Protein 3U1H (pdb70)

Nearest PDB structures (foldseek):
  3u1h-assembly1_B  TM=1.003E+00  e=3.295E-74  Bacillus sp. (in: firmicutes)
  3u1h-assembly1_A  TM=9.982E-01  e=3.906E-66  Bacillus sp. (in: firmicutes)
  3r8w-assembly2_D  TM=9.633E-01  e=2.061E-48  Arabidopsis thaliana
  5j34-assembly2_D  TM=9.660E-01  e=6.903E-48  Arabidopsis thaliana
  5j33-assembly1_A  TM=9.465E-01  e=1.227E-45  Arabidopsis thaliana

B-factor: mean 65.51, std 15.26, range [18.42, 104.68]

Solvent-accessible surface area: 27858 Å² total; per-residue (Å²): 73,40,1,0,0,0,23,11,18,23,6,0,57,41,0,1,82,5,0,7,53,1,2,124,28,3,8,162,70,69,70,69,86,30,68,58,38,130,13,38,1,0,0,35,1,38,74,100,59,64,80,19,29,15,115,93,12,24,64,50,0,128,67,11,70,0,0,4,2,1,7,23,16,20,96,133,36,71,79,92,48,84,91,84,28,40,28,62,8,34,59,29,0,58,84,28,13,47,2,7,0,13,0,33,24,5,104,16,29,121,34,8,3,78,37,1,24,1,27,114,122,20,0,80,44,2,37,0,8,2,0,43,0,26,44,2,1,11,118,174,144,154,36,36,118,45,4,74,15,70,4,81,1,33,28,119,26,0,43,64,0,1,81,52,0,0,87,10,0,79,110,64,108,33,40,0,0,0,1,1,19,10,103,39,2,47,5,3,151,0,3,58,35,0,0,86,73,0,21,170,107,24,118,99,14,96,38,44,55,25,49,0,17,57,0,0,19,28,1,2,94,59,0,104,46,1,1,0,2,0,0,8,22,10,4,0,15,0,1,2,23,1,0,2,1,1,11,9,16,45,8,11,7,13,9,0,3,9,3,78,125,48,33,0,0,1,19,2,30,22,48,10,43,61,111,49,32,71,140,32,43,4,8,0,0,0,3,0,18,1,1,1,20,0,5,58,63,24,44,61,45,71,126,12,0,81,18,0,26,125,2,0,93,42,3,1,76,128,42,65,28,0,46,65,8,20,93,138,85,34,99,127,33,46,10,79,37,0,2,71,58,0,65,43,21,6,96,112,73,78,77,135,82,82,232,126,60,38,2,0,0,0,20,12,17,22,3,0,60,41,0,2,80,4,1,0,44,0,1,107,26,5,4,146,60,68,70,45,133,16,60,47,47,128,15,35,2,0,0,37,0,37,71,86,74,51,67,23,26,14,106,76,12,15,75,50,0,126,66,19,73,0,0,1,4,0,6,30,18,10,92,136,26,97,73,89,55,84,86,156,25,51,4,59,7,51,98,29,2,36,83,23,16,61,1,8,0,6,2,27,29,4,106,13,28,110,36,6,1,73,30,2,25,0,33,104,121,18,0,72,46,3,40,0,9,0,0,39,0,20,54,6,7,13,187,176,139,51,54,112,42,7,76,13,79,3,90,0,33,28,110,28,0,40,39,0,0,79,62,0,0,78,7,0,77,118,70,110,32,36,0,0,0,1,1,11,16,101,34,2,59,2,2,142,0,4,59,36,0,0,86,83,0,15,175,112,28,127,105,11,98,42,45,50,23,44,0,20,58,3,0,28,33,2,0,117,65,0,101,42,1,0,0,5,0,0,7,22,12,6,0,11,0,1,1,23,1,0,1,0,0,11,4,18,39,8,12,10,8,6,0,1,10,4,85,136,48,23,0,0,1,16,1,34,20,42,10,44,57,115,52,39,68,138,21,50,6,8,0,0,0,1,0,17,0,1,0,15,0,3,61,77,25,40,61,40,86,64,14,0,83,16,0,22,117,4,0,82,40,2,1,80,131,44,68,30,0,49,63,4,24,79,134,93,41,159,91,28,38,12,77,103,0,2,62,56,0,62,44,18,3,101,101,66,66,75,122,90,74,196,76,129

Foldseek 3Di:
DEEEEEQEDFCSVVLSVLQVLLVQLLQVLVPDDYHYDYDYAAPRCVPVHNANADPVRLVVLVVGLAYETEAWFDPVCVPVPPVRRGTPSVVCSCVSFQFFKKKWWDAAFCLQCPQFPAHSVALVGFTAIEIETDCFFWDVDPPDPDDDIDGDDDLCSLLLRVVVQQVVLVVDVQEEEEEAQVVDDPVRVSNVVSNVVVCVVCVPHHYHYHYLVVLLVCLRVHNVVHYYYYYYHPSSVVNVVSNCSSRNFLLQIKMWIAHSVQYIYIYRPDHNPNVCGPVQQRRSNHSNLRVLVCCCRSPVNPVSSVLQVQLLSVCSVVPEATPRSADVVGDHDGSVVSSVSSSVSNDVVSDDDDD/DAEEEEAQEFQCSVVLSVLLVVLLQLLCVLVPHDYHYDYDYAFPRCCPPPNANDDVVSLVVLVVGLAYEHEAYADPVCVPVPPVRGRRPCVVVNCVSQVWFKKKWWDDAQLLQCPLFPAHSVAQHGATAIEIETADFFWDDPPDDDDDIDGDDDLVSLLLRLVVQQVVLVVPVLEEEEEAQCVPDPVRVSNVVSNVVVVVVPVVHDYHYYYLVVLLVCLRRHNNVHYYYYYYHPSSVVNSVSNCRSNPDQLQIKMWTAHPVGYIYIYRPDHSNNVCGPVQQGRSNRSNLRVLVCCCRSPVNPVSSVLQVVLLSVCSVVPEAGPSSDDPPRDYDGNVVSSVSSSVSSVVVSDDADVHD

Structure (mmCIF, N/CA/C/O backbone):
data_3U1H
#
_entry.id   3U1H
#
_cell.length_a   71.266
_cell.length_b   75.985
_cell.length_c   171.225
_cell.angle_alpha   90.000
_cell.angle_beta   90.000
_cell.angle_gamma   90.000
#
_symmetry.space_group_name_H-M   'P 21 2 21'
#
loop_
_entity.id
_entity.type
_entity.pdbx_description
1 polymer '3-isopropylmalate dehydrogenase'
2 water water
#
loop_
_atom_site.group_PDB
_atom_site.id
_atom_site.type_symbol
_atom_site.label_atom_id
_atom_site.label_alt_id
_atom_site.label_comp_id
_atom_site.label_asym_id
_atom_site.label_entity_id
_atom_site.label_seq_id
_atom_site.pdbx_PDB_ins_code
_atom_site.Cartn_x
_atom_site.Cartn_y
_atom_site.Cartn_z
_atom_site.occupancy
_atom_site.B_iso_or_equiv
_atom_site.auth_seq_id
_atom_site.auth_comp_id
_atom_site.auth_asym_id
_atom_site.auth_atom_id
_atom_site.pdbx_PDB_model_num
ATOM 1 N N . LYS A 1 24 ? 22.599 -12.270 23.328 1.00 80.48 3 LYS A N 1
ATOM 2 C CA . LYS A 1 24 ? 21.771 -11.082 22.973 1.00 80.48 3 LYS A CA 1
ATOM 3 C C . LYS A 1 24 ? 22.616 -9.808 23.060 1.00 80.34 3 LYS A C 1
ATOM 4 O O . LYS A 1 24 ? 23.065 -9.432 24.141 1.00 80.24 3 LYS A O 1
ATOM 6 N N . LYS A 1 25 ? 22.826 -9.171 21.903 1.00 80.17 4 LYS A N 1
ATOM 7 C CA . LYS A 1 25 ? 23.678 -7.987 21.746 1.00 80.08 4 LYS A CA 1
ATOM 8 C C . LYS A 1 25 ? 22.873 -6.699 21.873 1.00 80.04 4 LYS A C 1
ATOM 9 O O . LYS A 1 25 ? 21.829 -6.566 21.243 1.00 80.64 4 LYS A O 1
ATOM 11 N N . ILE A 1 26 ? 23.375 -5.745 22.661 1.00 79.66 5 ILE A N 1
ATOM 12 C CA . ILE A 1 26 ? 22.643 -4.507 22.995 1.00 78.83 5 ILE A CA 1
ATOM 13 C C . ILE A 1 26 ? 23.402 -3.201 22.694 1.00 78.35 5 ILE A C 1
ATOM 14 O O . ILE A 1 26 ? 24.580 -3.054 23.031 1.00 78.36 5 ILE A O 1
ATOM 19 N N . ALA A 1 27 ? 22.699 -2.257 22.072 1.00 77.56 6 ALA A N 1
ATOM 20 C CA . ALA A 1 27 ? 23.285 -0.998 21.623 1.00 76.89 6 ALA A CA 1
ATOM 21 C C . ALA A 1 27 ? 23.132 0.144 22.631 1.00 76.48 6 ALA A C 1
ATOM 22 O O . ALA A 1 27 ? 22.066 0.763 22.723 1.00 76.86 6 ALA A O 1
ATOM 24 N N . VAL A 1 28 ? 24.196 0.451 23.361 1.00 75.53 7 VAL A N 1
ATOM 25 C CA . VAL A 1 28 ? 24.133 1.508 24.373 1.00 74.96 7 VAL A CA 1
ATOM 26 C C . VAL A 1 28 ? 24.721 2.824 23.876 1.00 74.43 7 VAL A C 1
ATOM 27 O O . VAL A 1 28 ? 25.816 2.842 23.330 1.00 74.68 7 VAL A O 1
ATOM 31 N N . LEU A 1 29 ? 23.995 3.918 24.081 1.00 73.72 8 LEU A N 1
ATOM 32 C CA . LEU A 1 29 ? 24.360 5.231 23.556 1.00 73.04 8 LEU A CA 1
ATOM 33 C C . LEU A 1 29 ? 24.036 6.282 24.595 1.00 73.05 8 LEU A C 1
ATOM 34 O O . LEU A 1 29 ? 22.918 6.796 24.613 1.00 72.81 8 LEU A O 1
ATOM 39 N N . PRO A 1 30 ? 25.007 6.617 25.461 1.00 73.06 9 PRO A N 1
ATOM 40 C CA . PRO A 1 30 ? 24.742 7.492 26.597 1.00 73.13 9 PRO A CA 1
ATOM 41 C C . PRO A 1 30 ? 24.369 8.887 26.134 1.00 73.44 9 PRO A C 1
ATOM 42 O O . PRO A 1 30 ? 23.431 9.506 26.662 1.00 73.11 9 PRO A O 1
ATOM 46 N N . GLY A 1 31 ? 25.096 9.364 25.129 1.00 73.85 10 GLY A N 1
ATOM 47 C CA . GLY A 1 31 ? 24.910 10.714 24.654 1.00 74.32 10 GLY A CA 1
ATOM 48 C C . GLY A 1 31 ? 25.650 11.649 25.582 1.00 74.73 10 GLY A C 1
ATOM 49 O O . GLY A 1 31 ? 26.784 11.359 25.984 1.00 74.43 10 GLY A O 1
ATOM 50 N N . ASP A 1 32 ? 25.004 12.765 25.922 1.00 75.04 11 ASP A N 1
ATOM 51 C CA . ASP A 1 32 ? 25.638 13.818 26.728 1.00 75.71 11 ASP A CA 1
ATOM 52 C C . ASP A 1 32 ? 24.703 14.334 27.826 1.00 75.54 11 ASP A C 1
ATOM 53 O O . ASP A 1 32 ? 23.560 13.875 27.933 1.00 75.90 11 ASP A O 1
ATOM 58 N N . GLY A 1 33 ? 25.191 15.276 28.636 1.00 75.14 12 GLY A N 1
ATOM 59 C CA . GLY A 1 33 ? 24.475 15.720 29.837 1.00 74.41 12 GLY A CA 1
ATOM 60 C C . GLY A 1 33 ? 24.557 14.624 30.886 1.00 74.06 12 GLY A C 1
ATOM 61 O O . GLY A 1 33 ? 25.621 14.036 31.110 1.00 74.24 12 GLY A O 1
ATOM 62 N N . ILE A 1 34 ? 23.430 14.331 31.521 1.00 73.37 13 ILE A N 1
ATOM 63 C CA . ILE A 1 34 ? 23.358 13.208 32.450 1.00 72.72 13 ILE A CA 1
ATOM 64 C C . ILE A 1 34 ? 23.078 11.883 31.723 1.00 72.59 13 ILE A C 1
ATOM 65 O O . ILE A 1 34 ? 22.907 10.834 32.355 1.00 72.28 13 ILE A O 1
ATOM 70 N N . GLY A 1 35 ? 23.030 11.946 30.392 1.00 72.32 14 GLY A N 1
ATOM 71 C CA . GLY A 1 35 ? 22.891 10.763 29.563 1.00 72.23 14 GLY A CA 1
ATOM 72 C C . GLY A 1 35 ? 23.821 9.684 30.076 1.00 72.32 14 GLY A C 1
ATOM 73 O O . GLY A 1 35 ? 23.360 8.672 30.599 1.00 71.99 14 GLY A O 1
ATOM 74 N N . PRO A 1 36 ? 25.144 9.920 29.973 1.00 72.41 15 PRO A N 1
ATOM 75 C CA . PRO A 1 36 ? 26.161 8.980 30.449 1.00 72.56 15 PRO A CA 1
ATOM 76 C C . PRO A 1 36 ? 25.935 8.501 31.882 1.00 72.84 15 PRO A C 1
ATOM 77 O O . PRO A 1 36 ? 26.273 7.354 32.206 1.00 72.95 15 PRO A O 1
ATOM 81 N N . GLU A 1 37 ? 25.355 9.370 32.716 1.00 73.04 16 GLU A N 1
ATOM 82 C CA . GLU A 1 37 ? 25.080 9.065 34.132 1.00 73.15 16 GLU A CA 1
ATOM 83 C C . GLU A 1 37 ? 23.907 8.090 34.315 1.00 72.48 16 GLU A C 1
ATOM 84 O O . GLU A 1 37 ? 24.069 6.995 34.862 1.00 71.86 16 GLU A O 1
ATOM 90 N N . VAL A 1 38 ? 22.730 8.499 33.852 1.00 72.03 17 VAL A N 1
ATOM 91 C CA . VAL A 1 38 ? 21.560 7.633 33.916 1.00 71.83 17 VAL A CA 1
ATOM 92 C C . VAL A 1 38 ? 21.721 6.379 33.072 1.00 72.10 17 VAL A C 1
ATOM 93 O O . VAL A 1 38 ? 21.018 5.400 33.302 1.00 72.26 17 VAL A O 1
ATOM 97 N N . MET A 1 39 ? 22.647 6.394 32.112 1.00 72.21 18 MET A N 1
ATOM 98 C CA . MET A 1 39 ? 22.879 5.196 31.301 1.00 72.32 18 MET A CA 1
ATOM 99 C C . MET A 1 39 ? 23.654 4.173 32.099 1.00 72.39 18 MET A C 1
ATOM 100 O O . MET A 1 39 ? 23.230 3.026 32.212 1.00 72.35 18 MET A O 1
ATOM 105 N N . GLU A 1 40 ? 24.781 4.610 32.658 1.00 72.52 19 GLU A N 1
ATOM 106 C CA . GLU A 1 40 ? 25.573 3.787 33.560 1.00 72.44 19 GLU A CA 1
ATOM 107 C C . GLU A 1 40 ? 24.676 3.210 34.664 1.00 71.89 19 GLU A C 1
ATOM 108 O O . GLU A 1 40 ? 24.756 2.028 35.000 1.00 71.45 19 GLU A O 1
ATOM 114 N N . ALA A 1 41 ? 23.799 4.055 35.189 1.00 71.77 20 ALA A N 1
ATOM 115 C CA . ALA A 1 41 ? 22.816 3.642 36.185 1.00 71.95 20 ALA A CA 1
ATOM 116 C C . ALA A 1 41 ? 21.907 2.505 35.680 1.00 71.89 20 ALA A C 1
ATOM 117 O O . ALA A 1 41 ? 21.644 1.524 36.387 1.00 71.72 20 ALA A O 1
ATOM 119 N N . ALA A 1 42 ? 21.429 2.643 34.452 1.00 71.73 21 ALA A N 1
ATOM 120 C CA . ALA A 1 42 ? 20.532 1.650 33.901 1.00 71.65 21 ALA A CA 1
ATOM 121 C C . ALA A 1 42 ? 21.293 0.348 33.716 1.00 71.47 21 ALA A C 1
ATOM 122 O O . ALA A 1 42 ? 20.837 -0.715 34.145 1.00 71.51 21 ALA A O 1
ATOM 124 N N . ILE A 1 43 ? 22.470 0.440 33.106 1.00 71.36 22 ILE A N 1
ATOM 125 C CA . ILE A 1 43 ? 23.258 -0.750 32.806 1.00 71.29 22 ILE A CA 1
ATOM 126 C C . ILE A 1 43 ? 23.616 -1.502 34.098 1.00 71.37 22 ILE A C 1
ATOM 127 O O . ILE A 1 43 ? 23.640 -2.743 34.123 1.00 70.80 22 ILE A O 1
ATOM 132 N N . GLU A 1 44 ? 23.852 -0.748 35.172 1.00 71.70 23 GLU A N 1
ATOM 133 C CA . GLU A 1 44 ? 24.188 -1.368 36.446 1.00 72.42 23 GLU A CA 1
ATOM 134 C C . GLU A 1 44 ? 23.044 -2.246 36.935 1.00 72.38 23 GLU A C 1
ATOM 135 O O . GLU A 1 44 ? 23.253 -3.427 37.233 1.00 72.32 23 GLU A O 1
ATOM 141 N N . VAL A 1 45 ? 21.835 -1.690 36.948 1.00 72.52 24 VAL A N 1
ATOM 142 C CA . VAL A 1 45 ? 20.635 -2.447 37.302 1.00 72.36 24 VAL A CA 1
ATOM 143 C C . VAL A 1 45 ? 20.460 -3.627 36.353 1.00 72.68 24 VAL A C 1
ATOM 144 O O . VAL A 1 45 ? 20.236 -4.754 36.781 1.00 72.72 24 VAL A O 1
ATOM 148 N N . LEU A 1 46 ? 20.594 -3.361 35.062 1.00 73.39 25 LEU A N 1
ATOM 149 C CA . LEU A 1 46 ? 20.481 -4.392 34.027 1.00 74.16 25 LEU A CA 1
ATOM 150 C C . LEU A 1 46 ? 21.381 -5.628 34.291 1.00 75.06 25 LEU A C 1
ATOM 151 O O . LEU A 1 46 ? 20.865 -6.739 34.524 1.00 74.71 25 LEU A O 1
ATOM 156 N N . LYS A 1 47 ? 22.709 -5.407 34.272 1.00 76.07 26 LYS A N 1
ATOM 157 C CA . LYS A 1 47 ? 23.737 -6.428 34.577 1.00 76.68 26 LYS A CA 1
ATOM 158 C C . LYS A 1 47 ? 23.382 -7.314 35.770 1.00 77.02 26 LYS A C 1
ATOM 159 O O . LYS A 1 47 ? 23.445 -8.536 35.688 1.00 76.93 26 LYS A O 1
ATOM 165 N N . ALA A 1 48 ? 23.013 -6.680 36.877 1.00 77.57 27 ALA A N 1
ATOM 166 C CA . ALA A 1 48 ? 22.627 -7.393 38.077 1.00 78.22 27 ALA A CA 1
ATOM 167 C C . ALA A 1 48 ? 21.600 -8.466 37.767 1.00 78.65 27 ALA A C 1
ATOM 168 O O . ALA A 1 48 ? 21.779 -9.618 38.152 1.00 78.79 27 ALA A O 1
ATOM 170 N N . VAL A 1 49 ? 20.550 -8.089 37.047 1.00 79.28 28 VAL A N 1
ATOM 171 C CA . VAL A 1 49 ? 19.392 -8.958 36.847 1.00 80.15 28 VAL A CA 1
ATOM 172 C C . VAL A 1 49 ? 19.708 -10.158 35.968 1.00 80.90 28 VAL A C 1
ATOM 173 O O . VAL A 1 49 ? 19.229 -11.259 36.219 1.00 80.99 28 VAL A O 1
ATOM 177 N N . ALA A 1 50 ? 20.527 -9.936 34.947 1.00 82.04 29 ALA A N 1
ATOM 178 C CA . ALA A 1 50 ? 20.938 -10.991 34.018 1.00 83.09 29 ALA A CA 1
ATOM 179 C C . ALA A 1 50 ? 21.902 -12.060 34.611 1.00 84.05 29 ALA A C 1
ATOM 180 O O . ALA A 1 50 ? 21.760 -13.260 34.317 1.00 84.44 29 ALA A O 1
ATOM 182 N N . GLU A 1 51 ? 22.874 -11.627 35.424 1.00 84.64 30 GLU A N 1
ATOM 183 C CA . GLU A 1 51 ? 23.803 -12.545 36.106 1.00 85.31 30 GLU A CA 1
ATOM 184 C C . GLU A 1 51 ? 23.010 -13.476 37.049 1.00 84.98 30 GLU A C 1
ATOM 185 O O . GLU A 1 51 ? 23.287 -14.677 37.137 1.00 84.95 30 GLU A O 1
ATOM 191 N N . ARG A 1 52 ? 22.004 -12.923 37.723 1.00 84.70 31 ARG A N 1
ATOM 192 C CA . ARG A 1 52 ? 21.154 -13.717 38.605 1.00 84.58 31 ARG A CA 1
ATOM 193 C C . ARG A 1 52 ? 20.273 -14.662 37.795 1.00 84.50 31 ARG A C 1
ATOM 194 O O . ARG A 1 52 ? 19.939 -15.751 38.256 1.00 84.51 31 ARG A O 1
ATOM 196 N N . PHE A 1 53 ? 19.941 -14.253 36.574 1.00 84.45 32 PHE A N 1
ATOM 197 C CA . PHE A 1 53 ? 18.955 -14.962 35.755 1.00 84.45 32 PHE A CA 1
ATOM 198 C C . PHE A 1 53 ? 19.499 -15.956 34.727 1.00 85.02 32 PHE A C 1
ATOM 199 O O . PHE A 1 53 ? 18.718 -16.560 33.978 1.00 84.89 32 PHE A O 1
ATOM 207 N N . GLY A 1 54 ? 20.820 -16.114 34.673 1.00 85.57 33 GLY A N 1
ATOM 208 C CA . GLY A 1 54 ? 21.421 -17.058 33.731 1.00 86.41 33 GLY A CA 1
ATOM 209 C C . GLY A 1 54 ? 22.207 -16.436 32.587 1.00 87.03 33 GLY A C 1
ATOM 210 O O . GLY A 1 54 ? 23.422 -16.668 32.467 1.00 87.44 33 GLY A O 1
ATOM 211 N N . HIS A 1 55 ? 21.524 -15.656 31.744 1.00 87.19 34 HIS A N 1
ATOM 212 C CA . HIS A 1 55 ? 22.126 -15.084 30.524 1.00 87.30 34 HIS A CA 1
ATOM 213 C C . HIS A 1 55 ? 22.942 -13.846 30.803 1.00 87.51 34 HIS A C 1
ATOM 214 O O . HIS A 1 55 ? 22.717 -13.155 31.788 1.00 87.44 34 HIS A O 1
ATOM 221 N N . GLU A 1 56 ? 23.910 -13.598 29.926 1.00 87.98 35 GLU A N 1
ATOM 222 C CA . GLU A 1 56 ? 24.693 -12.364 29.909 1.00 88.19 35 GLU A CA 1
ATOM 223 C C . GLU A 1 56 ? 24.402 -11.636 28.588 1.00 88.29 35 GLU A C 1
ATOM 224 O O . GLU A 1 56 ? 23.682 -12.158 27.724 1.00 88.30 35 GLU A O 1
ATOM 226 N N . PHE A 1 57 ? 24.950 -10.435 28.437 1.00 88.24 36 PHE A N 1
ATOM 227 C CA . PHE A 1 57 ? 24.683 -9.616 27.268 1.00 88.27 36 PHE A CA 1
ATOM 228 C C . PHE A 1 57 ? 25.974 -9.028 26.769 1.00 88.07 36 PHE A C 1
ATOM 229 O O . PHE A 1 57 ? 26.821 -8.646 27.569 1.00 88.24 36 PHE A O 1
ATOM 237 N N . GLU A 1 58 ? 26.123 -8.938 25.453 1.00 87.95 37 GLU A N 1
ATOM 238 C CA . GLU A 1 58 ? 27.214 -8.154 24.872 1.00 87.78 37 GLU A CA 1
ATOM 239 C C . GLU A 1 58 ? 26.756 -6.686 24.677 1.00 87.56 37 GLU A C 1
ATOM 240 O O . GLU A 1 58 ? 25.664 -6.437 24.153 1.00 87.61 37 GLU A O 1
ATOM 242 N N . PHE A 1 59 ? 27.573 -5.728 25.124 1.00 87.06 38 PHE A N 1
ATOM 243 C CA . PHE A 1 59 ? 27.255 -4.300 25.009 1.00 86.56 38 PHE A CA 1
ATOM 244 C C . PHE A 1 59 ? 28.193 -3.617 24.031 1.00 86.30 38 PHE A C 1
ATOM 245 O O . PHE A 1 59 ? 29.408 -3.807 24.093 1.00 86.15 38 PHE A O 1
ATOM 253 N N . GLU A 1 60 ? 27.623 -2.819 23.132 1.00 85.92 39 GLU A N 1
ATOM 254 C CA . GLU A 1 60 ? 28.407 -2.020 22.198 1.00 85.46 39 GLU A CA 1
ATOM 255 C C . GLU A 1 60 ? 28.103 -0.554 22.451 1.00 85.24 39 GLU A C 1
ATOM 256 O O . GLU A 1 60 ? 26.943 -0.187 22.675 1.00 85.37 39 GLU A O 1
ATOM 258 N N . TYR A 1 61 ? 29.149 0.270 22.421 1.00 84.70 40 TYR A N 1
ATOM 259 C CA . TYR A 1 61 ? 29.051 1.679 22.772 1.00 84.08 40 TYR A CA 1
ATOM 260 C C . TYR A 1 61 ? 29.124 2.591 21.561 1.00 83.94 40 TYR A C 1
ATOM 261 O O . TYR A 1 61 ? 29.894 2.341 20.638 1.00 84.06 40 TYR A O 1
ATOM 270 N N . GLY A 1 62 ? 28.317 3.652 21.580 1.00 83.81 41 GLY A N 1
ATOM 271 C CA . GLY A 1 62 ? 28.237 4.611 20.473 1.00 83.54 41 GLY A CA 1
ATOM 272 C C . GLY A 1 62 ? 27.977 6.055 20.865 1.00 83.38 41 GLY A C 1
ATOM 273 O O . GLY A 1 62 ? 27.311 6.349 21.864 1.00 83.28 41 GLY A O 1
ATOM 274 N N . LEU A 1 63 ? 28.514 6.967 20.072 1.00 83.46 42 LEU A N 1
ATOM 275 C CA . LEU A 1 63 ? 28.277 8.387 20.301 1.00 83.87 42 LEU A CA 1
ATOM 276 C C . LEU A 1 63 ? 26.901 8.799 19.735 1.00 83.69 42 LEU A C 1
ATOM 277 O O . LEU A 1 63 ? 26.331 8.090 18.910 1.00 83.55 42 LEU A O 1
ATOM 279 N N . ILE A 1 64 ? 26.368 9.927 20.197 1.00 83.76 43 ILE A N 1
ATOM 280 C CA . ILE A 1 64 ? 25.117 10.481 19.648 1.00 84.15 43 ILE A CA 1
ATOM 281 C C . ILE A 1 64 ? 24.834 11.938 20.073 1.00 84.49 43 ILE A C 1
ATOM 282 O O . ILE A 1 64 ? 24.826 12.266 21.254 1.00 84.40 43 ILE A O 1
ATOM 287 N N . GLY A 1 65 ? 24.591 12.801 19.095 1.00 85.07 44 GLY A N 1
ATOM 288 C CA . GLY A 1 65 ? 24.337 14.212 19.360 1.00 85.80 44 GLY A CA 1
ATOM 289 C C . GLY A 1 65 ? 25.632 14.902 19.723 1.00 86.50 44 GLY A C 1
ATOM 290 O O . GLY A 1 65 ? 26.695 14.548 19.209 1.00 86.32 44 GLY A O 1
ATOM 291 N N . GLY A 1 66 ? 25.547 15.873 20.627 1.00 87.09 45 GLY A N 1
ATOM 292 C CA . GLY A 1 66 ? 26.719 16.619 21.088 1.00 88.00 45 GLY A CA 1
ATOM 293 C C . GLY A 1 66 ? 28.044 15.871 21.195 1.00 88.65 45 GLY A C 1
ATOM 294 O O . GLY A 1 66 ? 29.084 16.423 20.851 1.00 88.97 45 GLY A O 1
ATOM 295 N N . ALA A 1 67 ? 28.017 14.630 21.681 1.00 89.18 46 ALA A N 1
ATOM 296 C CA . ALA A 1 67 ? 29.220 13.794 21.752 1.00 89.92 46 ALA A CA 1
ATOM 297 C C . ALA A 1 67 ? 29.630 13.299 20.369 1.00 90.52 46 ALA A C 1
ATOM 298 O O . ALA A 1 67 ? 30.829 13.092 20.107 1.00 90.65 46 ALA A O 1
ATOM 300 N N . ALA A 1 68 ? 28.626 13.102 19.506 1.00 90.84 47 ALA A N 1
ATOM 301 C CA . ALA A 1 68 ? 28.830 12.683 18.117 1.00 91.19 47 ALA A CA 1
ATOM 302 C C . ALA A 1 68 ? 29.144 13.858 17.205 1.00 91.48 47 ALA A C 1
ATOM 303 O O . ALA A 1 68 ? 29.664 13.664 16.110 1.00 91.90 47 ALA A O 1
ATOM 305 N N . ILE A 1 69 ? 28.827 15.074 17.642 1.00 91.58 48 ILE A N 1
ATOM 306 C CA . ILE A 1 69 ? 29.232 16.256 16.887 1.00 91.64 48 ILE A CA 1
ATOM 307 C C . ILE A 1 69 ? 30.683 16.621 17.231 1.00 91.77 48 ILE A C 1
ATOM 308 O O . ILE A 1 69 ? 31.442 17.051 16.362 1.00 91.83 48 ILE A O 1
ATOM 313 N N . ASP A 1 70 ? 31.067 16.433 18.490 1.00 91.91 49 ASP A N 1
ATOM 314 C CA . ASP A 1 70 ? 32.423 16.752 18.918 1.00 92.06 49 ASP A CA 1
ATOM 315 C C . ASP A 1 70 ? 33.390 15.718 18.394 1.00 92.13 49 ASP A C 1
ATOM 316 O O . ASP A 1 70 ? 33.942 15.914 17.318 1.00 91.90 49 ASP A O 1
ATOM 321 N N . GLU A 1 71 ? 33.558 14.615 19.130 1.00 92.44 50 GLU A N 1
ATOM 322 C CA . GLU A 1 71 ? 34.555 13.572 18.819 1.00 92.74 50 GLU A CA 1
ATOM 323 C C . GLU A 1 71 ? 34.587 13.091 17.348 1.00 93.23 50 GLU A C 1
ATOM 324 O O . GLU A 1 71 ? 35.546 12.414 16.943 1.00 93.39 50 GLU A O 1
ATOM 326 N N . ALA A 1 72 ? 33.545 13.439 16.569 1.00 93.69 51 ALA A N 1
ATOM 327 C CA . ALA A 1 72 ? 33.477 13.206 15.098 1.00 93.85 51 ALA A CA 1
ATOM 328 C C . ALA A 1 72 ? 32.454 14.116 14.357 1.00 93.90 51 ALA A C 1
ATOM 329 O O . ALA A 1 72 ? 31.989 15.107 14.905 1.00 93.79 51 ALA A O 1
ATOM 331 N N . GLY A 1 73 ? 32.108 13.765 13.120 1.00 94.24 52 GLY A N 1
ATOM 332 C CA . GLY A 1 73 ? 31.376 14.663 12.209 1.00 94.88 52 GLY A CA 1
ATOM 333 C C . GLY A 1 73 ? 29.903 14.996 12.445 1.00 95.16 52 GLY A C 1
ATOM 334 O O . GLY A 1 73 ? 29.582 16.079 12.954 1.00 95.05 52 GLY A O 1
ATOM 335 N N . THR A 1 74 ? 29.013 14.078 12.047 1.00 95.39 53 THR A N 1
ATOM 336 C CA . THR A 1 74 ? 27.542 14.305 12.064 1.00 95.53 53 THR A CA 1
ATOM 337 C C . THR A 1 74 ? 26.856 14.056 13.429 1.00 95.58 53 THR A C 1
ATOM 338 O O . THR A 1 74 ? 27.390 13.305 14.261 1.00 95.95 53 THR A O 1
ATOM 342 N N . PRO A 1 75 ? 25.670 14.683 13.665 1.00 95.43 54 PRO A N 1
ATOM 343 C CA . PRO A 1 75 ? 24.872 14.356 14.867 1.00 95.03 54 PRO A CA 1
ATOM 344 C C . PRO A 1 75 ? 24.564 12.852 14.981 1.00 94.74 54 PRO A C 1
ATOM 345 O O . PRO A 1 75 ? 24.546 12.303 16.082 1.00 94.72 54 PRO A O 1
ATOM 349 N N . LEU A 1 76 ? 24.333 12.199 13.847 1.00 94.37 55 LEU A N 1
ATOM 350 C CA . LEU A 1 76 ? 24.256 10.746 13.805 1.00 93.95 55 LEU A CA 1
ATOM 351 C C . LEU A 1 76 ? 25.188 10.189 12.732 1.00 93.57 55 LEU A C 1
ATOM 352 O O . LEU A 1 76 ? 24.876 10.253 11.535 1.00 93.42 55 LEU A O 1
ATOM 357 N N . PRO A 1 77 ? 26.344 9.657 13.163 1.00 93.25 56 PRO A N 1
ATOM 358 C CA . PRO A 1 77 ? 27.322 9.053 12.275 1.00 93.10 56 PRO A CA 1
ATOM 359 C C . PRO A 1 77 ? 26.806 7.763 11.676 1.00 93.06 56 PRO A C 1
ATOM 360 O O . PRO A 1 77 ? 26.026 7.052 12.316 1.00 92.98 56 PRO A O 1
ATOM 364 N N . GLU A 1 78 ? 27.232 7.492 10.442 1.00 93.06 57 GLU A N 1
ATOM 365 C CA . GLU A 1 78 ? 27.089 6.179 9.808 1.00 92.80 57 GLU A CA 1
ATOM 366 C C . GLU A 1 78 ? 27.818 5.115 10.666 1.00 92.46 57 GLU A C 1
ATOM 367 O O . GLU A 1 78 ? 27.265 4.038 10.949 1.00 92.49 57 GLU A O 1
ATOM 373 N N . GLU A 1 79 ? 29.035 5.442 11.115 1.00 91.78 58 GLU A N 1
ATOM 374 C CA . GLU A 1 79 ? 29.841 4.522 11.918 1.00 91.07 58 GLU A CA 1
ATOM 375 C C . GLU A 1 79 ? 28.997 3.884 13.026 1.00 90.59 58 GLU A C 1
ATOM 376 O O . GLU A 1 79 ? 29.175 2.706 13.341 1.00 90.64 58 GLU A O 1
ATOM 378 N N . THR A 1 80 ? 28.058 4.660 13.576 1.00 89.95 59 THR A N 1
ATOM 379 C CA . THR A 1 80 ? 27.216 4.219 14.701 1.00 89.34 59 THR A CA 1
ATOM 380 C C . THR A 1 80 ? 25.908 3.588 14.246 1.00 88.79 59 THR A C 1
ATOM 381 O O . THR A 1 80 ? 25.547 2.514 14.721 1.00 88.88 59 THR A O 1
ATOM 385 N N . LEU A 1 81 ? 25.200 4.278 13.346 1.00 87.94 60 LEU A N 1
ATOM 386 C CA . LEU A 1 81 ? 23.917 3.832 12.774 1.00 87.22 60 LEU A CA 1
ATOM 387 C C . LEU A 1 81 ? 23.872 2.331 12.494 1.00 86.70 60 LEU A C 1
ATOM 388 O O . LEU A 1 81 ? 22.827 1.686 12.637 1.00 86.21 60 LEU A O 1
ATOM 393 N N . ASP A 1 82 ? 25.022 1.795 12.085 1.00 86.14 61 ASP A N 1
ATOM 394 C CA . ASP A 1 82 ? 25.139 0.398 11.717 1.00 85.83 61 ASP A CA 1
ATOM 395 C C . ASP A 1 82 ? 25.283 -0.492 12.943 1.00 85.20 61 ASP A C 1
ATOM 396 O O . ASP A 1 82 ? 24.820 -1.643 12.948 1.00 84.99 61 ASP A O 1
ATOM 401 N N . VAL A 1 83 ? 25.910 0.042 13.988 1.00 84.40 62 VAL A N 1
ATOM 402 C CA . VAL A 1 83 ? 26.049 -0.714 15.237 1.00 83.54 62 VAL A CA 1
ATOM 403 C C . VAL A 1 83 ? 24.663 -0.956 15.866 1.00 82.71 62 VAL A C 1
ATOM 404 O O . VAL A 1 83 ? 24.389 -2.050 16.369 1.00 82.60 62 VAL A O 1
ATOM 408 N N . CYS A 1 84 ? 23.790 0.048 15.788 1.00 81.62 63 CYS A N 1
ATOM 409 C CA . CYS A 1 84 ? 22.395 -0.129 16.151 1.00 80.68 63 CYS A CA 1
ATOM 410 C C . CYS A 1 84 ? 21.825 -1.212 15.274 1.00 80.08 63 CYS A C 1
ATOM 411 O O . CYS A 1 84 ? 21.251 -2.161 15.781 1.00 80.07 63 CYS A O 1
ATOM 414 N N . ARG A 1 85 ? 22.017 -1.072 13.961 1.00 79.46 64 ARG A N 1
ATOM 415 C CA . ARG A 1 85 ? 21.438 -1.982 12.970 1.00 79.01 64 ARG A CA 1
ATOM 416 C C . ARG A 1 85 ? 21.857 -3.424 13.176 1.00 78.49 64 ARG A C 1
ATOM 417 O O . ARG A 1 85 ? 21.081 -4.345 12.934 1.00 78.46 64 ARG A O 1
ATOM 425 N N . GLY A 1 86 ? 23.085 -3.623 13.628 1.00 78.05 65 GLY A N 1
ATOM 426 C CA . GLY A 1 86 ? 23.567 -4.970 13.883 1.00 77.41 65 GLY A CA 1
ATOM 427 C C . GLY A 1 86 ? 23.296 -5.484 15.289 1.00 76.83 65 GLY A C 1
ATOM 428 O O . GLY A 1 86 ? 23.968 -6.421 15.732 1.00 76.92 65 GLY A O 1
ATOM 429 N N . SER A 1 87 ? 22.319 -4.897 15.989 1.00 75.95 66 SER A N 1
ATOM 430 C CA . SER A 1 87 ? 22.095 -5.213 17.416 1.00 75.20 66 SER A CA 1
ATOM 431 C C . SER A 1 87 ? 20.627 -5.365 17.812 1.00 74.42 66 SER A C 1
ATOM 432 O O . SER A 1 87 ? 19.771 -4.717 17.226 1.00 74.45 66 SER A O 1
ATOM 435 N N . ASP A 1 88 ? 20.366 -6.193 18.828 1.00 73.26 67 ASP A N 1
ATOM 436 C CA . ASP A 1 88 ? 19.007 -6.612 19.216 1.00 72.33 67 ASP A CA 1
ATOM 437 C C . ASP A 1 88 ? 18.135 -5.582 19.929 1.00 71.75 67 ASP A C 1
ATOM 438 O O . ASP A 1 88 ? 16.902 -5.747 19.997 1.00 71.24 67 ASP A O 1
ATOM 443 N N . ALA A 1 89 ? 18.778 -4.539 20.466 1.00 70.87 68 ALA A N 1
ATOM 444 C CA . ALA A 1 89 ? 18.089 -3.449 21.156 1.00 69.90 68 ALA A CA 1
ATOM 445 C C . ALA A 1 89 ? 18.990 -2.240 21.227 1.00 69.45 68 ALA A C 1
ATOM 446 O O . ALA A 1 89 ? 20.199 -2.364 21.061 1.00 69.58 68 ALA A O 1
ATOM 448 N N . ILE A 1 90 ? 18.397 -1.076 21.486 1.00 68.86 69 ILE A N 1
ATOM 449 C CA . ILE A 1 90 ? 19.147 0.164 21.650 1.00 68.30 69 ILE A CA 1
ATOM 450 C C . ILE A 1 90 ? 18.729 0.900 22.917 1.00 68.54 69 ILE A C 1
ATOM 451 O O . ILE A 1 90 ? 17.533 1.086 23.170 1.00 68.43 69 ILE A O 1
ATOM 456 N N . LEU A 1 91 ? 19.712 1.325 23.705 1.00 68.77 70 LEU A N 1
ATOM 457 C CA . LEU A 1 91 ? 19.439 2.160 24.868 1.00 69.19 70 LEU A CA 1
ATOM 458 C C . LEU A 1 91 ? 19.993 3.539 24.626 1.00 69.77 70 LEU A C 1
ATOM 459 O O . LEU A 1 91 ? 21.172 3.689 24.344 1.00 70.09 70 LEU A O 1
ATOM 464 N N . LEU A 1 92 ? 19.131 4.543 24.723 1.00 70.47 71 LEU A N 1
ATOM 465 C CA . LEU A 1 92 ? 19.519 5.932 24.495 1.00 71.22 71 LEU A CA 1
ATOM 466 C C . LEU A 1 92 ? 19.347 6.733 25.782 1.00 71.81 71 LEU A C 1
ATOM 467 O O . LEU A 1 92 ? 18.433 6.467 26.559 1.00 72.13 71 LEU A O 1
ATOM 472 N N . GLY A 1 93 ? 20.213 7.714 26.003 1.00 72.22 72 GLY A N 1
ATOM 473 C CA . GLY A 1 93 ? 20.154 8.511 27.210 1.00 73.09 72 GLY A CA 1
ATOM 474 C C . GLY A 1 93 ? 19.448 9.814 26.939 1.00 74.14 72 GLY A C 1
ATOM 475 O O . GLY A 1 93 ? 18.215 9.901 26.999 1.00 74.09 72 GLY A O 1
ATOM 476 N N . ALA A 1 94 ? 20.237 10.839 26.646 1.00 75.19 73 ALA A N 1
ATOM 477 C CA . ALA A 1 94 ? 19.693 12.108 26.201 1.00 76.41 73 ALA A CA 1
ATOM 478 C C . ALA A 1 94 ? 20.623 12.748 25.192 1.00 77.41 73 ALA A C 1
ATOM 479 O O . ALA A 1 94 ? 21.712 12.222 24.909 1.00 77.60 73 ALA A O 1
ATOM 481 N N . VAL A 1 95 ? 20.178 13.878 24.648 1.00 78.58 74 VAL A N 1
ATOM 482 C CA . VAL A 1 95 ? 20.993 14.722 23.774 1.00 79.87 74 VAL A CA 1
ATOM 483 C C . VAL A 1 95 ? 20.587 16.184 23.968 1.00 81.04 74 VAL A C 1
ATOM 484 O O . VAL A 1 95 ? 19.527 16.465 24.547 1.00 81.22 74 VAL A O 1
ATOM 488 N N . GLY A 1 96 ? 21.436 17.104 23.505 1.00 82.35 75 GLY A N 1
ATOM 489 C CA . GLY A 1 96 ? 21.129 18.540 23.518 1.00 84.05 75 GLY A CA 1
ATOM 490 C C . GLY A 1 96 ? 21.859 19.325 24.594 1.00 85.34 75 GLY A C 1
ATOM 491 O O . GLY A 1 96 ? 22.087 18.811 25.690 1.00 85.02 75 GLY A O 1
ATOM 492 N N . GLY A 1 97 ? 22.220 20.573 24.274 1.00 86.85 76 GLY A N 1
ATOM 493 C CA . GLY A 1 97 ? 22.901 21.476 25.220 1.00 88.65 76 GLY A CA 1
ATOM 494 C C . GLY A 1 97 ? 23.044 22.941 24.794 1.00 89.91 76 GLY A C 1
ATOM 495 O O . GLY A 1 97 ? 22.703 23.297 23.656 1.00 90.17 76 GLY A O 1
ATOM 496 N N . PRO A 1 98 ? 23.556 23.807 25.706 1.00 90.88 77 PRO A N 1
ATOM 497 C CA . PRO A 1 98 ? 23.776 25.223 25.366 1.00 91.52 77 PRO A CA 1
ATOM 498 C C . PRO A 1 98 ? 24.857 25.319 24.309 1.00 92.28 77 PRO A C 1
ATOM 499 O O . PRO A 1 98 ? 24.682 26.015 23.302 1.00 92.37 77 PRO A O 1
ATOM 503 N N . LYS A 1 99 ? 25.951 24.592 24.549 1.00 93.03 78 LYS A N 1
ATOM 504 C CA . LYS A 1 99 ? 27.059 24.445 23.617 1.00 93.84 78 LYS A CA 1
ATOM 505 C C . LYS A 1 99 ? 26.600 24.367 22.146 1.00 94.66 78 LYS A C 1
ATOM 506 O O . LYS A 1 99 ? 27.232 24.936 21.254 1.00 94.78 78 LYS A O 1
ATOM 512 N N . TRP A 1 100 ? 25.485 23.688 21.904 1.00 95.70 79 TRP A N 1
ATOM 513 C CA . TRP A 1 100 ? 25.001 23.499 20.547 1.00 96.77 79 TRP A CA 1
ATOM 514 C C . TRP A 1 100 ? 23.629 24.160 20.331 1.00 97.74 79 TRP A C 1
ATOM 515 O O . TRP A 1 100 ? 22.923 23.829 19.378 1.00 97.84 79 TRP A O 1
ATOM 526 N N . ASP A 1 101 ? 23.267 25.095 21.219 1.00 98.99 80 ASP A N 1
ATOM 527 C CA . ASP A 1 101 ? 22.053 25.944 21.072 1.00 100.19 80 ASP A CA 1
ATOM 528 C C . ASP A 1 101 ? 22.345 27.247 20.286 1.00 101.00 80 ASP A C 1
ATOM 529 O O . ASP A 1 101 ? 21.567 27.642 19.400 1.00 101.11 80 ASP A O 1
ATOM 531 N N . GLN A 1 102 ? 23.444 27.919 20.650 1.00 101.90 81 GLN A N 1
ATOM 532 C CA . GLN A 1 102 ? 24.119 28.887 19.775 1.00 102.48 81 GLN A CA 1
ATOM 533 C C . GLN A 1 102 ? 25.117 28.068 18.958 1.00 102.96 81 GLN A C 1
ATOM 534 O O . GLN A 1 102 ? 25.711 27.110 19.474 1.00 103.06 81 GLN A O 1
ATOM 536 N N . ASN A 1 103 ? 25.296 28.430 17.690 1.00 103.46 82 ASN A N 1
ATOM 537 C CA . ASN A 1 103 ? 25.995 27.561 16.728 1.00 103.93 82 ASN A CA 1
ATOM 538 C C . ASN A 1 103 ? 25.288 26.201 16.531 1.00 104.18 82 ASN A C 1
ATOM 539 O O . ASN A 1 103 ? 25.883 25.134 16.749 1.00 103.97 82 ASN A O 1
ATOM 541 N N . PRO A 1 104 ? 23.996 26.241 16.142 1.00 104.50 83 PRO A N 1
ATOM 542 C CA . PRO A 1 104 ? 23.359 24.997 15.747 1.00 104.60 83 PRO A CA 1
ATOM 543 C C . PRO A 1 104 ? 23.632 24.708 14.272 1.00 104.62 83 PRO A C 1
ATOM 544 O O . PRO A 1 104 ? 24.238 23.679 13.940 1.00 104.58 83 PRO A O 1
ATOM 548 N N . SER A 1 105 ? 23.223 25.656 13.423 1.00 104.51 84 SER A N 1
ATOM 549 C CA . SER A 1 105 ? 23.060 25.482 11.977 1.00 104.43 84 SER A CA 1
ATOM 550 C C . SER A 1 105 ? 21.664 24.935 11.626 1.00 104.32 84 SER A C 1
ATOM 551 O O . SER A 1 105 ? 21.340 24.799 10.443 1.00 104.68 84 SER A O 1
ATOM 553 N N . GLU A 1 106 ? 20.846 24.653 12.652 1.00 103.89 85 GLU A N 1
ATOM 554 C CA . GLU A 1 106 ? 19.517 23.995 12.519 1.00 103.38 85 GLU A CA 1
ATOM 555 C C . GLU A 1 106 ? 19.594 22.640 11.775 1.00 102.94 85 GLU A C 1
ATOM 556 O O . GLU A 1 106 ? 18.580 22.065 11.347 1.00 102.71 85 GLU A O 1
ATOM 558 N N . LEU A 1 107 ? 20.824 22.144 11.656 1.00 102.33 86 LEU A N 1
ATOM 559 C CA . LEU A 1 107 ? 21.119 20.895 10.982 1.00 101.80 86 LEU A CA 1
ATOM 560 C C . LEU A 1 107 ? 22.036 20.041 11.846 1.00 101.39 86 LEU A C 1
ATOM 561 O O . LEU A 1 107 ? 22.235 18.865 11.559 1.00 101.47 86 LEU A O 1
ATOM 563 N N . ARG A 1 108 ? 22.583 20.637 12.908 1.00 101.03 87 ARG A N 1
ATOM 564 C CA . ARG A 1 108 ? 23.542 19.952 13.798 1.00 100.44 87 ARG A CA 1
ATOM 565 C C . ARG A 1 108 ? 23.286 19.930 15.341 1.00 99.98 87 ARG A C 1
ATOM 566 O O . ARG A 1 108 ? 24.010 19.218 16.049 1.00 99.97 87 ARG A O 1
ATOM 568 N N . PRO A 1 109 ? 22.248 20.656 15.861 1.00 99.36 88 PRO A N 1
ATOM 569 C CA . PRO A 1 109 ? 22.203 20.978 17.314 1.00 98.64 88 PRO A CA 1
ATOM 570 C C . PRO A 1 109 ? 21.940 19.828 18.318 1.00 97.82 88 PRO A C 1
ATOM 571 O O . PRO A 1 109 ? 22.484 19.842 19.435 1.00 98.00 88 PRO A O 1
ATOM 575 N N . GLU A 1 110 ? 21.115 18.854 17.943 1.00 96.48 89 GLU A N 1
ATOM 576 C CA . GLU A 1 110 ? 20.732 17.799 18.877 1.00 94.95 89 GLU A CA 1
ATOM 577 C C . GLU A 1 110 ? 20.312 16.564 18.114 1.00 93.93 89 GLU A C 1
ATOM 578 O O . GLU A 1 110 ? 21.093 15.627 17.966 1.00 93.64 89 GLU A O 1
ATOM 580 N N . LYS A 1 111 ? 19.088 16.594 17.600 1.00 92.75 90 LYS A N 1
ATOM 581 C CA . LYS A 1 111 ? 18.478 15.447 16.938 1.00 91.84 90 LYS A CA 1
ATOM 582 C C . LYS A 1 111 ? 18.709 15.380 15.408 1.00 91.10 90 LYS A C 1
ATOM 583 O O . LYS A 1 111 ? 18.193 16.237 14.688 1.00 91.10 90 LYS A O 1
ATOM 585 N N . GLY A 1 112 ? 19.443 14.383 14.887 1.00 90.01 91 GLY A N 1
ATOM 586 C CA . GLY A 1 112 ? 20.119 13.309 15.641 1.00 88.65 91 GLY A CA 1
ATOM 587 C C . GLY A 1 112 ? 19.210 12.132 15.932 1.00 87.49 91 GLY A C 1
ATOM 588 O O . GLY A 1 112 ? 19.358 11.041 15.376 1.00 87.31 91 GLY A O 1
ATOM 589 N N . LEU A 1 113 ? 18.271 12.394 16.829 1.00 86.52 92 LEU A N 1
ATOM 590 C CA . LEU A 1 113 ? 17.190 11.502 17.178 1.00 85.63 92 LEU A CA 1
ATOM 591 C C . LEU A 1 113 ? 16.362 11.192 15.940 1.00 84.90 92 LEU A C 1
ATOM 592 O O . LEU A 1 113 ? 16.330 10.043 15.508 1.00 85.01 92 LEU A O 1
ATOM 597 N N . LEU A 1 114 ? 15.704 12.201 15.356 1.00 83.94 93 LEU A N 1
ATOM 598 C CA . LEU A 1 114 ? 15.179 12.050 13.990 1.00 82.82 93 LEU A CA 1
ATOM 599 C C . LEU A 1 114 ? 16.440 11.791 13.191 1.00 82.01 93 LEU A C 1
ATOM 600 O O . LEU A 1 114 ? 17.454 12.460 13.393 1.00 82.34 93 LEU A O 1
ATOM 602 N N . GLY A 1 115 ? 16.422 10.778 12.342 1.00 80.85 94 GLY A N 1
ATOM 603 C CA . GLY A 1 115 ? 17.672 10.312 11.755 1.00 79.31 94 GLY A CA 1
ATOM 604 C C . GLY A 1 115 ? 17.933 8.952 12.356 1.00 78.24 94 GLY A C 1
ATOM 605 O O . GLY A 1 115 ? 18.184 7.981 11.645 1.00 78.32 94 GLY A O 1
ATOM 606 N N . ILE A 1 116 ? 17.872 8.876 13.677 1.00 77.04 95 ILE A N 1
ATOM 607 C CA . ILE A 1 116 ? 17.732 7.584 14.316 1.00 75.83 95 ILE A CA 1
ATOM 608 C C . ILE A 1 116 ? 16.344 7.037 13.965 1.00 74.93 95 ILE A C 1
ATOM 609 O O . ILE A 1 116 ? 16.252 5.927 13.448 1.00 74.83 95 ILE A O 1
ATOM 614 N N . ARG A 1 117 ? 15.291 7.834 14.195 1.00 73.83 96 ARG A N 1
ATOM 615 C CA . ARG A 1 117 ? 13.893 7.400 13.979 1.00 73.23 96 ARG A CA 1
ATOM 616 C C . ARG A 1 117 ? 13.669 6.916 12.550 1.00 72.52 96 ARG A C 1
ATOM 617 O O . ARG A 1 117 ? 13.194 5.785 12.324 1.00 72.73 96 ARG A O 1
ATOM 625 N N . LYS A 1 118 ? 14.004 7.797 11.597 1.00 71.24 97 LYS A N 1
ATOM 626 C CA . LYS A 1 118 ? 13.830 7.544 10.172 1.00 69.38 97 LYS A CA 1
ATOM 627 C C . LYS A 1 118 ? 14.856 6.533 9.676 1.00 67.98 97 LYS A C 1
ATOM 628 O O . LYS A 1 118 ? 14.536 5.726 8.822 1.00 67.78 97 LYS A O 1
ATOM 630 N N . GLY A 1 119 ? 16.072 6.563 10.226 1.00 66.64 98 GLY A N 1
ATOM 631 C CA . GLY A 1 119 ? 17.129 5.629 9.823 1.00 64.98 98 GLY A CA 1
ATOM 632 C C . GLY A 1 119 ? 16.798 4.204 10.219 1.00 64.23 98 GLY A C 1
ATOM 633 O O . GLY A 1 119 ? 17.256 3.247 9.596 1.00 63.98 98 GLY A O 1
ATOM 634 N N . LEU A 1 120 ? 15.973 4.065 11.253 1.00 63.57 99 LEU A N 1
ATOM 635 C CA . LEU A 1 120 ? 15.653 2.749 11.825 1.00 62.58 99 LEU A CA 1
ATOM 636 C C . LEU A 1 120 ? 14.227 2.215 11.550 1.00 61.77 99 LEU A C 1
ATOM 637 O O . LEU A 1 120 ? 13.848 1.132 12.032 1.00 61.96 99 LEU A O 1
ATOM 642 N N . ASP A 1 121 ? 13.462 2.966 10.759 1.00 60.15 100 ASP A N 1
ATOM 643 C CA . ASP A 1 121 ? 12.105 2.600 10.388 1.00 58.61 100 ASP A CA 1
ATOM 644 C C . ASP A 1 121 ? 11.254 2.360 11.624 1.00 57.51 100 ASP A C 1
ATOM 645 O O . ASP A 1 121 ? 10.326 1.537 11.597 1.00 57.87 100 ASP A O 1
ATOM 647 N N . LEU A 1 122 ? 11.567 3.084 12.703 1.00 55.59 101 LEU A N 1
ATOM 648 C CA . LEU A 1 122 ? 10.747 3.047 13.916 1.00 53.39 101 LEU A CA 1
ATOM 649 C C . LEU A 1 122 ? 9.440 3.732 13.601 1.00 52.14 101 LEU A C 1
ATOM 650 O O . LEU A 1 122 ? 9.422 4.903 13.204 1.00 51.84 101 LEU A O 1
ATOM 655 N N . PHE A 1 123 ? 8.354 2.995 13.780 1.00 50.76 102 PHE A N 1
ATOM 656 C CA . PHE A 1 123 ? 7.028 3.510 13.509 1.00 49.42 102 PHE A CA 1
ATOM 657 C C . PHE A 1 123 ? 6.204 3.747 14.747 1.00 49.29 102 PHE A C 1
ATOM 658 O O . PHE A 1 123 ? 5.344 4.625 14.741 1.00 49.40 102 PHE A O 1
ATOM 666 N N . ALA A 1 124 ? 6.455 2.970 15.804 1.00 49.04 103 ALA A N 1
ATOM 667 C CA . ALA A 1 124 ? 5.664 3.072 17.032 1.00 48.91 103 ALA A CA 1
ATOM 668 C C . ALA A 1 124 ? 6.421 3.692 18.176 1.00 49.22 103 ALA A C 1
ATOM 669 O O . ALA A 1 124 ? 7.551 3.279 18.472 1.00 49.46 103 ALA A O 1
ATOM 671 N N . ASN A 1 125 ? 5.788 4.686 18.805 1.00 49.30 104 ASN A N 1
ATOM 672 C CA . ASN A 1 125 ? 6.238 5.238 20.077 1.00 49.51 104 ASN A CA 1
ATOM 673 C C . ASN A 1 125 ? 5.348 4.838 21.242 1.00 50.18 104 ASN A C 1
ATOM 674 O O . ASN A 1 125 ? 4.119 5.061 21.210 1.00 51.08 104 ASN A O 1
ATOM 679 N N . LEU A 1 126 ? 5.955 4.259 22.273 1.00 50.05 105 LEU A N 1
ATOM 680 C CA . LEU A 1 126 ? 5.214 3.777 23.419 1.00 50.03 105 LEU A CA 1
ATOM 681 C C . LEU A 1 126 ? 5.602 4.545 24.638 1.00 50.16 105 LEU A C 1
ATOM 682 O O . LEU A 1 126 ? 6.724 4.411 25.108 1.00 50.43 105 LEU A O 1
ATOM 687 N N . ARG A 1 127 ? 4.690 5.354 25.158 1.00 50.39 106 ARG A N 1
ATOM 688 C CA . ARG A 1 127 ? 4.976 6.085 26.391 1.00 50.62 106 ARG A CA 1
ATOM 689 C C . ARG A 1 127 ? 3.975 5.639 27.440 1.00 51.12 106 ARG A C 1
ATOM 690 O O . ARG A 1 127 ? 2.795 5.998 27.350 1.00 51.47 106 ARG A O 1
ATOM 698 N N . PRO A 1 128 ? 4.429 4.818 28.421 1.00 51.30 107 PRO A N 1
ATOM 699 C CA . PRO A 1 128 ? 3.585 4.367 29.527 1.00 51.01 107 PRO A CA 1
ATOM 700 C C . PRO A 1 128 ? 3.529 5.408 30.627 1.00 51.35 107 PRO A C 1
ATOM 701 O O . PRO A 1 128 ? 4.509 6.084 30.880 1.00 51.75 107 PRO A O 1
ATOM 705 N N . VAL A 1 129 ? 2.373 5.548 31.259 1.00 52.19 108 VAL A N 1
ATOM 706 C CA . VAL A 1 129 ? 2.192 6.441 32.407 1.00 52.81 108 VAL A CA 1
ATOM 707 C C . VAL A 1 129 ? 1.411 5.671 33.459 1.00 53.64 108 VAL A C 1
ATOM 708 O O . VAL A 1 129 ? 0.182 5.575 33.384 1.00 54.20 108 VAL A O 1
ATOM 712 N N . LYS A 1 130 ? 2.126 5.070 34.404 1.00 54.50 109 LYS A N 1
ATOM 713 C CA . LYS A 1 130 ? 1.481 4.483 35.569 1.00 55.30 109 LYS A CA 1
ATOM 714 C C . LYS A 1 130 ? 2.054 5.190 36.785 1.00 55.63 109 LYS A C 1
ATOM 715 O O . LYS A 1 130 ? 3.277 5.238 36.990 1.00 56.19 109 LYS A O 1
ATOM 721 N N . VAL A 1 131 ? 1.158 5.829 37.527 1.00 55.86 110 VAL A N 1
ATOM 722 C CA . VAL A 1 131 ? 1.528 6.654 38.659 1.00 56.03 110 VAL A CA 1
ATOM 723 C C . VAL A 1 131 ? 1.696 5.771 39.862 1.00 56.44 110 VAL A C 1
ATOM 724 O O . VAL A 1 131 ? 0.919 4.871 40.107 1.00 56.14 110 VAL A O 1
ATOM 728 N N . TYR A 1 132 ? 2.761 6.026 40.592 1.00 57.57 111 TYR A N 1
ATOM 729 C CA . TYR A 1 132 ? 3.065 5.279 41.791 1.00 58.16 111 TYR A CA 1
ATOM 730 C C . TYR A 1 132 ? 2.211 5.809 42.957 1.00 58.31 111 TYR A C 1
ATOM 731 O O . TYR A 1 132 ? 2.009 7.025 43.079 1.00 58.35 111 TYR A O 1
ATOM 740 N N . ASP A 1 133 ? 1.687 4.911 43.796 1.00 58.60 112 ASP A N 1
ATOM 741 C CA . ASP A 1 133 ? 0.979 5.355 45.002 1.00 58.68 112 ASP A CA 1
ATOM 742 C C . ASP A 1 133 ? 1.932 6.182 45.836 1.00 58.63 112 ASP A C 1
ATOM 743 O O . ASP A 1 133 ? 1.606 7.306 46.227 1.00 57.72 112 ASP A O 1
ATOM 748 N N . SER A 1 134 ? 3.135 5.637 46.041 1.00 58.99 113 SER A N 1
ATOM 749 C CA . SER A 1 134 ? 4.238 6.359 46.662 1.00 59.42 113 SER A CA 1
ATOM 750 C C . SER A 1 134 ? 4.188 7.827 46.293 1.00 59.91 113 SER A C 1
ATOM 751 O O . SER A 1 134 ? 4.404 8.695 47.136 1.00 59.82 113 SER A O 1
ATOM 754 N N . LEU A 1 135 ? 3.884 8.089 45.020 1.00 60.71 114 LEU A N 1
ATOM 755 C CA . LEU A 1 135 ? 4.131 9.388 44.397 1.00 61.02 114 LEU A CA 1
ATOM 756 C C . LEU A 1 135 ? 2.903 10.203 43.997 1.00 61.66 114 LEU A C 1
ATOM 757 O O . LEU A 1 135 ? 3.044 11.272 43.413 1.00 61.81 114 LEU A O 1
ATOM 762 N N . ALA A 1 136 ? 1.714 9.711 44.333 1.00 62.27 115 ALA A N 1
ATOM 763 C CA . ALA A 1 136 ? 0.442 10.366 43.993 1.00 63.21 115 ALA A CA 1
ATOM 764 C C . ALA A 1 136 ? 0.274 11.825 44.469 1.00 63.91 115 ALA A C 1
ATOM 765 O O . ALA A 1 136 ? -0.820 12.423 44.374 1.00 64.25 115 ALA A O 1
ATOM 767 N N . ASP A 1 137 ? 1.357 12.395 44.972 1.00 64.44 116 ASP A N 1
ATOM 768 C CA . ASP A 1 137 ? 1.322 13.739 45.499 1.00 65.23 116 ASP A CA 1
ATOM 769 C C . ASP A 1 137 ? 2.397 14.609 44.838 1.00 64.91 116 ASP A C 1
ATOM 770 O O . ASP A 1 137 ? 2.657 15.744 45.249 1.00 64.91 116 ASP A O 1
ATOM 775 N N . ALA A 1 138 ? 3.017 14.065 43.801 1.00 64.37 117 ALA A N 1
ATOM 776 C CA . ALA A 1 138 ? 4.043 14.787 43.066 1.00 63.94 117 ALA A CA 1
ATOM 777 C C . ALA A 1 138 ? 3.410 15.662 41.987 1.00 63.48 117 ALA A C 1
ATOM 778 O O . ALA A 1 138 ? 3.924 16.739 41.637 1.00 63.03 117 ALA A O 1
ATOM 780 N N . SER A 1 139 ? 2.273 15.206 41.473 1.00 62.95 118 SER A N 1
ATOM 781 C CA . SER A 1 139 ? 1.689 15.877 40.334 1.00 62.66 118 SER A CA 1
ATOM 782 C C . SER A 1 139 ? 1.084 17.220 40.649 1.00 61.76 118 SER A C 1
ATOM 783 O O . SER A 1 139 ? 0.538 17.418 41.718 1.00 61.46 118 SER A O 1
ATOM 786 N N . PRO A 1 140 ? 1.173 18.143 39.693 1.00 61.29 119 PRO A N 1
ATOM 787 C CA . PRO A 1 140 ? 0.298 19.316 39.708 1.00 60.93 119 PRO A CA 1
ATOM 788 C C . PRO A 1 140 ? -1.199 18.965 39.765 1.00 60.16 119 PRO A C 1
ATOM 789 O O . PRO A 1 140 ? -2.006 19.780 40.213 1.00 59.93 119 PRO A O 1
ATOM 793 N N . LEU A 1 141 ? -1.576 17.766 39.340 1.00 59.75 120 LEU A N 1
ATOM 794 C CA . LEU A 1 141 ? -2.992 17.378 39.429 1.00 59.51 120 LEU A CA 1
ATOM 795 C C . LEU A 1 141 ? -3.329 16.828 40.816 1.00 59.31 120 LEU A C 1
ATOM 796 O O . LEU A 1 141 ? -2.441 16.398 41.566 1.00 59.07 120 LEU A O 1
ATOM 801 N N . LYS A 1 142 ? -4.618 16.820 41.154 1.00 59.08 121 LYS A N 1
ATOM 802 C CA . LYS A 1 142 ? -5.027 16.399 42.498 1.00 58.44 121 LYS A CA 1
ATOM 803 C C . LYS A 1 142 ? -4.961 14.881 42.672 1.00 58.52 121 LYS A C 1
ATOM 804 O O . LYS A 1 142 ? -5.286 14.115 41.755 1.00 58.41 121 LYS A O 1
ATOM 810 N N . LYS A 1 143 ? -4.523 14.446 43.848 1.00 58.60 122 LYS A N 1
ATOM 811 C CA . LYS A 1 143 ? -4.361 13.020 44.103 1.00 58.55 122 LYS A CA 1
ATOM 812 C C . LYS A 1 143 ? -5.661 12.264 43.784 1.00 58.21 122 LYS A C 1
ATOM 813 O O . LYS A 1 143 ? -5.626 11.143 43.282 1.00 58.07 122 LYS A O 1
ATOM 819 N N . GLU A 1 144 ? -6.793 12.915 44.035 1.00 58.00 123 GLU A N 1
ATOM 820 C CA . GLU A 1 144 ? -8.134 12.376 43.718 1.00 58.04 123 GLU A CA 1
ATOM 821 C C . GLU A 1 144 ? -8.270 11.942 42.272 1.00 57.22 123 GLU A C 1
ATOM 822 O O . GLU A 1 144 ? -9.094 11.092 41.940 1.00 57.16 123 GLU A O 1
ATOM 828 N N . VAL A 1 145 ? -7.464 12.531 41.403 1.00 56.52 124 VAL A N 1
ATOM 829 C CA . VAL A 1 145 ? -7.577 12.230 39.984 1.00 55.88 124 VAL A CA 1
ATOM 830 C C . VAL A 1 145 ? -6.436 11.342 39.461 1.00 55.47 124 VAL A C 1
ATOM 831 O O . VAL A 1 145 ? -6.653 10.516 38.583 1.00 55.03 124 VAL A O 1
ATOM 835 N N . ILE A 1 146 ? -5.237 11.494 40.003 1.00 55.25 125 ILE A N 1
ATOM 836 C CA . ILE A 1 146 ? -4.118 10.718 39.483 1.00 55.62 125 ILE A CA 1
ATOM 837 C C . ILE A 1 146 ? -3.856 9.368 40.182 1.00 56.59 125 ILE A C 1
ATOM 838 O O . ILE A 1 146 ? -3.042 8.585 39.674 1.00 57.01 125 ILE A O 1
ATOM 843 N N . GLU A 1 147 ? -4.506 9.078 41.319 1.00 56.58 126 GLU A N 1
ATOM 844 C CA . GLU A 1 147 ? -4.118 7.884 42.087 1.00 57.16 126 GLU A CA 1
ATOM 845 C C . GLU A 1 147 ? -4.051 6.567 41.284 1.00 56.58 126 GLU A C 1
ATOM 846 O O . GLU A 1 147 ? -2.999 5.904 41.272 1.00 57.19 126 GLU A O 1
ATOM 852 N N . GLY A 1 148 ? -5.110 6.219 40.564 1.00 55.56 127 GLY A N 1
ATOM 853 C CA . GLY A 1 148 ? -5.138 4.925 39.872 1.00 54.65 127 GLY A CA 1
ATOM 854 C C . GLY A 1 148 ? -4.650 4.831 38.425 1.00 54.29 127 GLY A C 1
ATOM 855 O O . GLY A 1 148 ? -4.475 3.714 37.919 1.00 54.24 127 GLY A O 1
ATOM 856 N N . VAL A 1 149 ? -4.418 5.970 37.760 1.00 53.22 128 VAL A N 1
ATOM 857 C CA . VAL A 1 149 ? -4.069 5.960 36.339 1.00 52.86 128 VAL A CA 1
ATOM 858 C C . VAL A 1 149 ? -2.860 5.081 35.968 1.00 52.86 128 VAL A C 1
ATOM 859 O O . VAL A 1 149 ? -1.792 5.101 36.599 1.00 52.44 128 VAL A O 1
ATOM 863 N N . ASP A 1 150 ? -3.066 4.306 34.919 1.00 52.59 129 ASP A N 1
ATOM 864 C CA . ASP A 1 150 ? -2.042 3.478 34.344 1.00 52.34 129 ASP A CA 1
ATOM 865 C C . ASP A 1 150 ? -2.550 3.359 32.920 1.00 51.79 129 ASP A C 1
ATOM 866 O O . ASP A 1 150 ? -3.540 2.667 32.656 1.00 51.91 129 ASP A O 1
ATOM 871 N N . LEU A 1 151 ? -1.913 4.127 32.029 1.00 51.01 130 LEU A N 1
ATOM 872 C CA . LEU A 1 151 ? -2.293 4.222 30.601 1.00 49.81 130 LEU A CA 1
ATOM 873 C C . LEU A 1 151 ? -1.050 4.235 29.731 1.00 48.95 130 LEU A C 1
ATOM 874 O O . LEU A 1 151 ? 0.038 4.566 30.211 1.00 48.68 130 LEU A O 1
ATOM 879 N N . VAL A 1 152 ? -1.217 3.875 28.462 1.00 47.91 131 VAL A N 1
ATOM 880 C CA . VAL A 1 152 ? -0.147 4.040 27.484 1.00 47.02 131 VAL A CA 1
ATOM 881 C C . VAL A 1 152 ? -0.578 4.768 26.214 1.00 46.62 131 VAL A C 1
ATOM 882 O O . VAL A 1 152 ? -1.613 4.448 25.596 1.00 46.27 131 VAL A O 1
ATOM 886 N N . ILE A 1 153 ? 0.238 5.757 25.847 1.00 45.93 132 ILE A N 1
ATOM 887 C CA . ILE A 1 153 ? 0.081 6.474 24.597 1.00 45.09 132 ILE A CA 1
ATOM 888 C C . ILE A 1 153 ? 0.956 5.802 23.571 1.00 45.18 132 ILE A C 1
ATOM 889 O O . ILE A 1 153 ? 2.176 5.624 23.792 1.00 46.16 132 ILE A O 1
ATOM 894 N N . VAL A 1 154 ? 0.318 5.426 22.466 1.00 44.24 133 VAL A N 1
ATOM 895 C CA . VAL A 1 154 ? 0.956 4.780 21.359 1.00 43.70 133 VAL A CA 1
ATOM 896 C C . VAL A 1 154 ? 0.914 5.762 20.208 1.00 44.34 133 VAL A C 1
ATOM 897 O O . VAL A 1 154 ? -0.175 6.164 19.747 1.00 44.21 133 VAL A O 1
ATOM 901 N N . ARG A 1 155 ? 2.100 6.150 19.732 1.00 44.45 134 ARG A N 1
ATOM 902 C CA . ARG A 1 155 ? 2.212 7.288 18.801 1.00 44.41 134 ARG A CA 1
ATOM 903 C C . ARG A 1 155 ? 2.799 6.922 17.454 1.00 44.40 134 ARG A C 1
ATOM 904 O O . ARG A 1 155 ? 3.916 6.391 17.370 1.00 44.61 134 ARG A O 1
ATOM 912 N N . GLU A 1 156 ? 2.079 7.235 16.388 1.00 44.73 135 GLU A N 1
ATOM 913 C CA . GLU A 1 156 ? 2.645 6.970 15.076 1.00 45.46 135 GLU A CA 1
ATOM 914 C C . GLU A 1 156 ? 3.815 7.902 14.780 1.00 46.05 135 GLU A C 1
ATOM 915 O O . GLU A 1 156 ? 3.690 9.114 14.932 1.00 46.22 135 GLU A O 1
ATOM 921 N N . LEU A 1 157 ? 4.936 7.313 14.352 1.00 46.69 136 LEU A N 1
ATOM 922 C CA . LEU A 1 157 ? 6.202 8.013 14.125 1.00 47.37 136 LEU A CA 1
ATOM 923 C C . LEU A 1 157 ? 6.600 8.325 12.674 1.00 48.57 136 LEU A C 1
ATOM 924 O O . LEU A 1 157 ? 7.419 9.225 12.444 1.00 48.10 136 LEU A O 1
ATOM 929 N N . THR A 1 158 ? 6.050 7.578 11.714 1.00 50.11 137 THR A N 1
ATOM 930 C CA . THR A 1 158 ? 6.454 7.702 10.306 1.00 52.26 137 THR A CA 1
ATOM 931 C C . THR A 1 158 ? 5.636 8.673 9.414 1.00 53.27 137 THR A C 1
ATOM 932 O O . THR A 1 158 ? 6.197 9.369 8.580 1.00 52.99 137 THR A O 1
ATOM 936 N N . GLY A 1 159 ? 4.326 8.716 9.597 1.00 55.13 138 GLY A N 1
ATOM 937 C CA . GLY A 1 159 ? 3.449 9.533 8.749 1.00 57.19 138 GLY A CA 1
ATOM 938 C C . GLY A 1 159 ? 2.978 10.827 9.375 1.00 58.69 138 GLY A C 1
ATOM 939 O O . GLY A 1 159 ? 3.574 11.304 10.322 1.00 59.21 138 GLY A O 1
ATOM 940 N N . GLY A 1 160 ? 1.899 11.396 8.843 1.00 60.45 139 GLY A N 1
ATOM 941 C CA . GLY A 1 160 ? 1.470 12.763 9.176 1.00 62.48 139 GLY A CA 1
ATOM 942 C C . GLY A 1 160 ? 2.489 13.829 8.801 1.00 64.05 139 GLY A C 1
ATOM 943 O O . GLY A 1 160 ? 3.326 13.636 7.919 1.00 64.23 139 GLY A O 1
ATOM 944 N N . LEU A 1 161 ? 2.433 14.953 9.502 1.00 65.90 140 LEU A N 1
ATOM 945 C CA . LEU A 1 161 ? 3.331 16.086 9.278 1.00 67.47 140 LEU A CA 1
ATOM 946 C C . LEU A 1 161 ? 4.836 15.786 9.344 1.00 69.49 140 LEU A C 1
ATOM 947 O O . LEU A 1 161 ? 5.275 14.703 9.769 1.00 69.60 140 LEU A O 1
ATOM 952 N N . TYR A 1 162 ? 5.609 16.796 8.946 1.00 72.02 141 TYR A N 1
ATOM 953 C CA . TYR A 1 162 ? 7.019 16.660 8.574 1.00 74.72 141 TYR A CA 1
ATOM 954 C C . TYR A 1 162 ? 7.244 15.624 7.448 1.00 76.04 141 TYR A C 1
ATOM 955 O O . TYR A 1 162 ? 6.971 15.908 6.256 1.00 76.05 141 TYR A O 1
ATOM 964 N N . PHE A 1 163 ? 7.723 14.428 7.808 1.00 77.37 142 PHE A N 1
ATOM 965 C CA . PHE A 1 163 ? 8.114 13.468 6.766 1.00 78.38 142 PHE A CA 1
ATOM 966 C C . PHE A 1 163 ? 7.298 12.166 6.771 1.00 78.43 142 PHE A C 1
ATOM 967 O O . PHE A 1 163 ? 6.109 12.160 6.406 1.00 78.34 142 PHE A O 1
ATOM 975 N N . GLU A 1 171 ? 14.480 30.152 3.811 1.00 83.95 150 GLU A N 1
ATOM 976 C CA . GLU A 1 171 ? 13.908 31.138 2.894 1.00 83.99 150 GLU A CA 1
ATOM 977 C C . GLU A 1 171 ? 13.032 32.182 3.617 1.00 83.42 150 GLU A C 1
ATOM 978 O O . GLU A 1 171 ? 11.795 32.185 3.487 1.00 83.27 150 GLU A O 1
ATOM 984 N N . GLU A 1 172 ? 13.692 33.064 4.377 1.00 82.43 151 GLU A N 1
ATOM 985 C CA . GLU A 1 172 ? 13.048 34.243 4.987 1.00 81.59 151 GLU A CA 1
ATOM 986 C C . GLU A 1 172 ? 12.207 35.024 3.962 1.00 80.44 151 GLU A C 1
ATOM 987 O O . GLU A 1 172 ? 12.467 34.962 2.755 1.00 80.60 151 GLU A O 1
ATOM 993 N N . GLY A 1 173 ? 11.187 35.732 4.445 1.00 78.86 152 GLY A N 1
ATOM 994 C CA . GLY A 1 173 ? 10.435 36.663 3.606 1.00 76.51 152 GLY A CA 1
ATOM 995 C C . GLY A 1 173 ? 9.353 36.079 2.708 1.00 74.77 152 GLY A C 1
ATOM 996 O O . GLY A 1 173 ? 8.563 36.846 2.131 1.00 74.98 152 GLY A O 1
ATOM 997 N N . GLU A 1 174 ? 9.301 34.748 2.580 1.00 72.35 153 GLU A N 1
ATOM 998 C CA . GLU A 1 174 ? 8.230 34.098 1.805 1.00 70.38 153 GLU A CA 1
ATOM 999 C C . GLU A 1 174 ? 6.875 34.735 2.112 1.00 68.24 153 GLU A C 1
ATOM 1000 O O . GLU A 1 174 ? 6.628 35.133 3.231 1.00 67.88 153 GLU A O 1
ATOM 1006 N N . GLU A 1 175 ? 6.018 34.887 1.117 1.00 66.32 154 GLU A N 1
ATOM 1007 C CA . GLU A 1 175 ? 4.696 35.447 1.373 1.00 64.64 154 GLU A CA 1
ATOM 1008 C C . GLU A 1 175 ? 3.649 34.365 1.667 1.00 62.87 154 GLU A C 1
ATOM 1009 O O . GLU A 1 175 ? 2.484 34.681 1.858 1.00 62.98 154 GLU A O 1
ATOM 1015 N N . ALA A 1 176 ? 4.050 33.093 1.716 1.00 60.77 155 ALA A N 1
ATOM 1016 C CA . ALA A 1 176 ? 3.151 32.010 2.209 1.00 58.91 155 ALA A CA 1
ATOM 1017 C C . ALA A 1 176 ? 3.877 30.705 2.482 1.00 57.75 155 ALA A C 1
ATOM 1018 O O . ALA A 1 176 ? 5.002 30.520 2.013 1.00 57.31 155 ALA A O 1
ATOM 1020 N N . ALA A 1 177 ? 3.255 29.808 3.261 1.00 56.31 156 ALA A N 1
ATOM 1021 C CA . ALA A 1 177 ? 3.925 28.532 3.608 1.00 54.90 156 ALA A CA 1
ATOM 1022 C C . ALA A 1 177 ? 2.999 27.343 3.589 1.00 53.66 156 ALA A C 1
ATOM 1023 O O . ALA A 1 177 ? 1.791 27.504 3.715 1.00 53.83 156 ALA A O 1
ATOM 1025 N N . VAL A 1 178 ? 3.566 26.154 3.397 1.00 52.34 157 VAL A N 1
ATOM 1026 C CA . VAL A 1 178 ? 2.752 24.934 3.280 1.00 51.34 157 VAL A CA 1
ATOM 1027 C C . VAL A 1 178 ? 3.295 23.755 4.068 1.00 50.47 157 VAL A C 1
ATOM 1028 O O . VAL A 1 178 ? 4.515 23.509 4.107 1.00 50.95 157 VAL A O 1
ATOM 1032 N N . ASP A 1 179 ? 2.377 23.020 4.681 1.00 49.13 158 ASP A N 1
ATOM 1033 C CA . ASP A 1 179 ? 2.716 21.736 5.235 1.00 47.94 158 ASP A CA 1
ATOM 1034 C C . ASP A 1 179 ? 1.726 20.697 4.793 1.00 47.66 158 ASP A C 1
ATOM 1035 O O . ASP A 1 179 ? 0.518 20.926 4.695 1.00 47.36 158 ASP A O 1
ATOM 1040 N N . THR A 1 180 ? 2.266 19.542 4.475 1.00 47.58 159 THR A N 1
ATOM 1041 C CA . THR A 1 180 ? 1.452 18.468 3.977 1.00 47.50 159 THR A CA 1
ATOM 1042 C C . THR A 1 180 ? 1.412 17.370 5.025 1.00 47.60 159 THR A C 1
ATOM 1043 O O . THR A 1 180 ? 2.457 16.953 5.533 1.00 47.86 159 THR A O 1
ATOM 1047 N N . LEU A 1 181 ? 0.197 16.951 5.378 1.00 47.08 160 LEU A N 1
ATOM 1048 C CA . LEU A 1 181 ? -0.020 15.851 6.289 1.00 46.51 160 LEU A CA 1
ATOM 1049 C C . LEU A 1 181 ? -0.334 14.618 5.473 1.00 46.42 160 LEU A C 1
ATOM 1050 O O . LEU A 1 181 ? -1.465 14.475 4.970 1.00 46.27 160 LEU A O 1
ATOM 1055 N N . LEU A 1 182 ? 0.645 13.713 5.379 1.00 45.98 161 LEU A N 1
ATOM 1056 C CA . LEU A 1 182 ? 0.515 12.493 4.576 1.00 45.70 161 LEU A CA 1
ATOM 1057 C C . LEU A 1 182 ? 0.527 11.186 5.358 1.00 46.07 161 LEU A C 1
ATOM 1058 O O . LEU A 1 182 ? 1.582 10.778 5.846 1.00 46.34 161 LEU A O 1
ATOM 1063 N N . TYR A 1 183 ? -0.617 10.503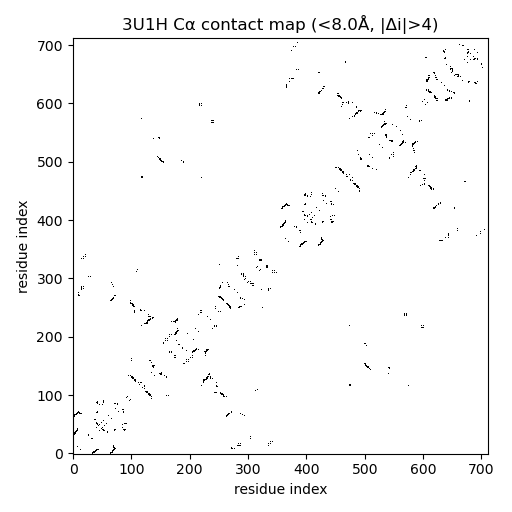 5.419 1.00 46.06 162 TYR A N 1
ATOM 1064 C CA . TYR A 1 183 ? -0.651 9.142 5.952 1.00 46.14 162 TYR A CA 1
ATOM 1065 C C . TYR A 1 183 ? -1.014 8.115 4.894 1.00 46.62 162 TYR A C 1
ATOM 1066 O O . TYR A 1 183 ? -1.837 8.395 4.032 1.00 47.12 162 TYR A O 1
ATOM 1075 N N . THR A 1 184 ? -0.411 6.927 4.974 1.00 46.86 163 THR A N 1
ATOM 1076 C CA . THR A 1 184 ? -0.811 5.788 4.135 1.00 46.91 163 THR A CA 1
ATOM 1077 C C . THR A 1 184 ? -1.643 4.795 4.931 1.00 47.12 163 THR A C 1
ATOM 1078 O O . THR A 1 184 ? -1.560 4.750 6.160 1.00 47.57 163 THR A O 1
ATOM 1082 N N . ARG A 1 185 ? -2.425 3.979 4.232 1.00 47.40 164 ARG A N 1
ATOM 1083 C CA . ARG A 1 185 ? -3.310 3.018 4.881 1.00 47.51 164 ARG A CA 1
ATOM 1084 C C . ARG A 1 185 ? -2.510 1.912 5.526 1.00 47.90 164 ARG A C 1
ATOM 1085 O O . ARG A 1 185 ? -2.915 1.350 6.520 1.00 47.93 164 ARG A O 1
ATOM 1093 N N . GLU A 1 186 ? -1.356 1.621 4.953 1.00 48.90 165 GLU A N 1
ATOM 1094 C CA . GLU A 1 186 ? -0.397 0.728 5.572 1.00 49.49 165 GLU A CA 1
ATOM 1095 C C . GLU A 1 186 ? 0.020 1.316 6.900 1.00 48.75 165 GLU A C 1
ATOM 1096 O O . GLU A 1 186 ? -0.016 0.628 7.907 1.00 49.17 165 GLU A O 1
ATOM 1102 N N . GLU A 1 187 ? 0.368 2.598 6.913 1.00 48.53 166 GLU A N 1
ATOM 1103 C CA . GLU A 1 187 ? 1.015 3.201 8.086 1.00 48.40 166 GLU A CA 1
ATOM 1104 C C . GLU A 1 187 ? 0.111 3.116 9.272 1.00 48.21 166 GLU A C 1
ATOM 1105 O O . GLU A 1 187 ? 0.519 2.619 10.332 1.00 48.42 166 GLU A O 1
ATOM 1111 N N . ILE A 1 188 ? -1.121 3.596 9.074 1.00 47.87 167 ILE A N 1
ATOM 1112 C CA . ILE A 1 188 ? -2.141 3.620 10.111 1.00 47.80 167 ILE A CA 1
ATOM 1113 C C . ILE A 1 188 ? -2.445 2.237 10.666 1.00 48.35 167 ILE A C 1
ATOM 1114 O O . ILE A 1 188 ? -2.449 2.027 11.890 1.00 48.10 167 ILE A O 1
ATOM 1119 N N . GLU A 1 189 ? -2.676 1.300 9.743 1.00 49.05 168 GLU A N 1
ATOM 1120 C CA . GLU A 1 189 ? -2.918 -0.107 10.047 1.00 49.53 168 GLU A CA 1
ATOM 1121 C C . GLU A 1 189 ? -1.796 -0.701 10.842 1.00 48.49 168 GLU A C 1
ATOM 1122 O O . GLU A 1 189 ? -2.015 -1.407 11.797 1.00 47.40 168 GLU A O 1
ATOM 1128 N N . ARG A 1 190 ? -0.575 -0.390 10.443 1.00 49.20 169 ARG A N 1
ATOM 1129 C CA . ARG A 1 190 ? 0.590 -0.931 11.120 1.00 49.49 169 ARG A CA 1
ATOM 1130 C C . ARG A 1 190 ? 0.602 -0.512 12.590 1.00 48.87 169 ARG A C 1
ATOM 1131 O O . ARG A 1 190 ? 0.880 -1.337 13.445 1.00 49.04 169 ARG A O 1
ATOM 1139 N N . ILE A 1 191 ? 0.255 0.749 12.873 1.00 48.31 170 ILE A N 1
ATOM 1140 C CA . ILE A 1 191 ? 0.265 1.283 14.239 1.00 47.41 170 ILE A CA 1
ATOM 1141 C C . ILE A 1 191 ? -0.945 0.878 15.048 1.00 47.67 170 ILE A C 1
ATOM 1142 O O . ILE A 1 191 ? -0.800 0.518 16.221 1.00 47.62 170 ILE A O 1
ATOM 1147 N N . ILE A 1 192 ? -2.137 0.943 14.457 1.00 47.29 171 ILE A N 1
ATOM 1148 C CA . ILE A 1 192 ? -3.317 0.564 15.221 1.00 47.25 171 ILE A CA 1
ATOM 1149 C C . ILE A 1 192 ? -3.223 -0.896 15.696 1.00 47.54 171 ILE A C 1
ATOM 1150 O O . ILE A 1 192 ? -3.721 -1.248 16.771 1.00 47.50 171 ILE A O 1
ATOM 1155 N N . ARG A 1 193 ? -2.536 -1.737 14.934 1.00 47.86 172 ARG A N 1
ATOM 1156 C CA . ARG A 1 193 ? -2.431 -3.113 15.345 1.00 48.68 172 ARG A CA 1
ATOM 1157 C C . ARG A 1 193 ? -1.654 -3.254 16.643 1.00 48.92 172 ARG A C 1
ATOM 1158 O O . ARG A 1 193 ? -2.136 -3.910 17.573 1.00 48.63 172 ARG A O 1
ATOM 1166 N N . LYS A 1 194 ? -0.494 -2.592 16.716 1.00 49.17 173 LYS A N 1
ATOM 1167 C CA . LYS A 1 194 ? 0.313 -2.551 17.933 1.00 49.54 173 LYS A CA 1
ATOM 1168 C C . LYS A 1 194 ? -0.550 -2.104 19.094 1.00 49.84 173 LYS A C 1
ATOM 1169 O O . LYS A 1 194 ? -0.508 -2.673 20.183 1.00 49.87 173 LYS A O 1
ATOM 1175 N N . ALA A 1 195 ? -1.366 -1.093 18.846 1.00 50.57 174 ALA A N 1
ATOM 1176 C CA . ALA A 1 195 ? -2.292 -0.598 19.859 1.00 51.21 174 ALA A CA 1
ATOM 1177 C C . ALA A 1 195 ? -3.240 -1.662 20.398 1.00 51.50 174 ALA A C 1
ATOM 1178 O O . ALA A 1 195 ? -3.505 -1.681 21.603 1.00 51.47 174 ALA A O 1
ATOM 1180 N N . PHE A 1 196 ? -3.752 -2.534 19.526 1.00 51.71 175 PHE A N 1
ATOM 1181 C CA . PHE A 1 196 ? -4.621 -3.632 19.993 1.00 52.26 175 PHE A CA 1
ATOM 1182 C C . PHE A 1 196 ? -3.822 -4.789 20.633 1.00 52.81 175 PHE A C 1
ATOM 1183 O O . PHE A 1 196 ? -4.174 -5.298 21.707 1.00 52.06 175 PHE A O 1
ATOM 1191 N N . GLU A 1 197 ? -2.727 -5.180 19.986 1.00 54.20 176 GLU A N 1
ATOM 1192 C CA . GLU A 1 197 ? -1.796 -6.142 20.588 1.00 55.59 176 GLU A CA 1
ATOM 1193 C C . GLU A 1 197 ? -1.510 -5.813 22.067 1.00 55.81 176 GLU A C 1
ATOM 1194 O O . GLU A 1 197 ? -1.787 -6.649 22.929 1.00 56.80 176 GLU A O 1
ATOM 1200 N N . LEU A 1 198 ? -1.023 -4.598 22.355 1.00 55.56 177 LEU A N 1
ATOM 1201 C CA . LEU A 1 198 ? -0.807 -4.117 23.734 1.00 55.46 177 LEU A CA 1
ATOM 1202 C C . LEU A 1 198 ? -2.026 -4.120 24.667 1.00 55.47 177 LEU A C 1
ATOM 1203 O O . LEU A 1 198 ? -1.901 -4.457 25.829 1.00 54.99 177 LEU A O 1
ATOM 1208 N N . ALA A 1 199 ? -3.192 -3.731 24.152 1.00 55.72 178 ALA A N 1
ATOM 1209 C CA . ALA A 1 199 ? -4.425 -3.701 24.923 1.00 56.31 178 ALA A CA 1
ATOM 1210 C C . ALA A 1 199 ? -4.777 -5.078 25.459 1.00 57.06 178 ALA A C 1
ATOM 1211 O O . ALA A 1 199 ? -5.240 -5.229 26.611 1.00 56.98 178 ALA A O 1
ATOM 1213 N N . LEU A 1 200 ? -4.546 -6.078 24.605 1.00 57.66 179 LEU A N 1
ATOM 1214 C CA . LEU A 1 200 ? -4.721 -7.478 24.975 1.00 57.93 179 LEU A CA 1
ATOM 1215 C C . LEU A 1 200 ? -3.910 -7.892 26.202 1.00 58.07 179 LEU A C 1
ATOM 1216 O O . LEU A 1 200 ? -4.376 -8.727 26.981 1.00 58.97 179 LEU A O 1
ATOM 1221 N N . THR A 1 201 ? -2.719 -7.323 26.383 1.00 57.65 180 THR A N 1
ATOM 1222 C CA . THR A 1 201 ? -1.931 -7.628 27.567 1.00 57.52 180 THR A CA 1
ATOM 1223 C C . THR A 1 201 ? -2.279 -6.674 28.699 1.00 57.84 180 THR A C 1
ATOM 1224 O O . THR A 1 201 ? -1.685 -6.729 29.765 1.00 58.17 180 THR A O 1
ATOM 1228 N N . ARG A 1 202 ? -3.260 -5.804 28.479 1.00 58.23 181 ARG A N 1
ATOM 1229 C CA . ARG A 1 202 ? -3.618 -4.805 29.488 1.00 58.21 181 ARG A CA 1
ATOM 1230 C C . ARG A 1 202 ? -5.114 -4.841 29.732 1.00 58.04 181 ARG A C 1
ATOM 1231 O O . ARG A 1 202 ? -5.662 -5.931 29.819 1.00 58.56 181 ARG A O 1
ATOM 1239 N N . LYS A 1 203 ? -5.774 -3.687 29.835 1.00 57.75 182 LYS A N 1
ATOM 1240 C CA . LYS A 1 203 ? -7.199 -3.630 30.231 1.00 57.41 182 LYS A CA 1
ATOM 1241 C C . LYS A 1 203 ? -8.176 -3.821 29.054 1.00 56.95 182 LYS A C 1
ATOM 1242 O O . LYS A 1 203 ? -9.390 -3.535 29.153 1.00 56.86 182 LYS A O 1
ATOM 1248 N N . LYS A 1 204 ? -7.633 -4.313 27.946 1.00 56.49 183 LYS A N 1
ATOM 1249 C CA . LYS A 1 204 ? -8.396 -4.567 26.743 1.00 56.11 183 LYS A CA 1
ATOM 1250 C C . LYS A 1 204 ? -9.350 -3.402 26.424 1.00 56.10 183 LYS A C 1
ATOM 1251 O O . LYS A 1 204 ? -10.568 -3.583 26.338 1.00 56.59 183 LYS A O 1
ATOM 1253 N N . LYS A 1 205 ? -8.771 -2.199 26.289 1.00 56.02 184 LYS A N 1
ATOM 1254 C CA . LYS A 1 205 ? -9.474 -0.966 25.833 1.00 55.40 184 LYS A CA 1
ATOM 1255 C C . LYS A 1 205 ? -8.531 -0.036 25.048 1.00 54.85 184 LYS A C 1
ATOM 1256 O O . LYS A 1 205 ? -7.440 0.272 25.523 1.00 54.80 184 LYS A O 1
ATOM 1262 N N . VAL A 1 206 ? -8.980 0.419 23.871 1.00 53.97 185 VAL A N 1
ATOM 1263 C CA . VAL A 1 206 ? -8.188 1.278 22.985 1.00 52.92 185 VAL A CA 1
ATOM 1264 C C . VAL A 1 206 ? -8.929 2.557 22.654 1.00 52.51 185 VAL A C 1
ATOM 1265 O O . VAL A 1 206 ? -9.909 2.532 21.915 1.00 53.44 185 VAL A O 1
ATOM 1269 N N . THR A 1 207 ? -8.470 3.674 23.194 1.00 51.34 186 THR A N 1
ATOM 1270 C CA . THR A 1 207 ? -8.960 4.958 22.774 1.00 50.51 186 THR A CA 1
ATOM 1271 C C . THR A 1 207 ? -8.200 5.356 21.529 1.00 50.46 186 THR A C 1
ATOM 1272 O O . THR A 1 207 ? -6.938 5.354 21.519 1.00 51.31 186 THR A O 1
ATOM 1276 N N . SER A 1 208 ? -8.938 5.648 20.459 1.00 49.73 187 SER A N 1
ATOM 1277 C CA . SER A 1 208 ? -8.318 6.053 19.172 1.00 49.25 187 SER A CA 1
ATOM 1278 C C . SER A 1 208 ? -8.578 7.533 18.986 1.00 48.65 187 SER A C 1
ATOM 1279 O O . SER A 1 208 ? -9.754 7.964 18.911 1.00 48.65 187 SER A O 1
ATOM 1282 N N . VAL A 1 209 ? -7.505 8.315 18.935 1.00 47.60 188 VAL A N 1
ATOM 1283 C CA . VAL A 1 209 ? -7.672 9.760 18.936 1.00 47.33 188 VAL A CA 1
ATOM 1284 C C . VAL A 1 209 ? -7.349 10.385 17.598 1.00 47.38 188 VAL A C 1
ATOM 1285 O O . VAL A 1 209 ? -6.217 10.314 17.117 1.00 47.45 188 VAL A O 1
ATOM 1289 N N . ASP A 1 210 ? -8.370 10.984 17.001 1.00 47.50 189 ASP A N 1
ATOM 1290 C CA . ASP A 1 210 ? -8.255 11.585 15.671 1.00 48.27 189 ASP A CA 1
ATOM 1291 C C . ASP A 1 210 ? -8.905 12.983 15.636 1.00 49.71 189 ASP A C 1
ATOM 1292 O O . ASP A 1 210 ? -9.612 13.373 16.584 1.00 49.69 189 ASP A O 1
ATOM 1297 N N . LYS A 1 211 ? -8.671 13.741 14.563 1.00 50.94 190 LYS A N 1
ATOM 1298 C CA . LYS A 1 211 ? -9.474 14.946 14.334 1.00 52.14 190 LYS A CA 1
ATOM 1299 C C . LYS A 1 211 ? -10.351 14.728 13.100 1.00 52.56 190 LYS A C 1
ATOM 1300 O O . LYS A 1 211 ? -10.367 15.536 12.177 1.00 52.27 190 LYS A O 1
ATOM 1306 N N . ALA A 1 212 ? -11.095 13.627 13.107 1.00 53.39 191 ALA A N 1
ATOM 1307 C CA . ALA A 1 212 ? -11.870 13.216 11.935 1.00 54.34 191 ALA A CA 1
ATOM 1308 C C . ALA A 1 212 ? -13.143 14.033 11.619 1.00 54.76 191 ALA A C 1
ATOM 1309 O O . ALA A 1 212 ? -13.897 13.699 10.693 1.00 55.11 191 ALA A O 1
ATOM 1311 N N . ASN A 1 213 ? -13.382 15.107 12.350 1.00 55.05 192 ASN A N 1
ATOM 1312 C CA . ASN A 1 213 ? -14.403 16.025 11.893 1.00 55.87 192 ASN A CA 1
ATOM 1313 C C . ASN A 1 213 ? -13.788 17.162 11.077 1.00 55.85 192 ASN A C 1
ATOM 1314 O O . ASN A 1 213 ? -14.446 18.154 10.809 1.00 56.60 192 ASN A O 1
ATOM 1319 N N . VAL A 1 214 ? -12.534 17.026 10.668 1.00 55.28 193 VAL A N 1
ATOM 1320 C CA . VAL A 1 214 ? -11.901 18.086 9.891 1.00 54.54 193 VAL A CA 1
ATOM 1321 C C . VAL A 1 214 ? -10.781 17.564 8.983 1.00 53.57 193 VAL A C 1
ATOM 1322 O O . VAL A 1 214 ? -10.621 18.040 7.869 1.00 53.24 193 VAL A O 1
ATOM 1326 N N . LEU A 1 215 ? -10.040 16.567 9.446 1.00 52.74 194 LEU A N 1
ATOM 1327 C CA . LEU A 1 215 ? -8.854 16.093 8.718 1.00 52.15 194 LEU A CA 1
ATOM 1328 C C . LEU A 1 215 ? -9.063 14.905 7.789 1.00 51.77 194 LEU A C 1
ATOM 1329 O O . LEU A 1 215 ? -9.522 13.839 8.209 1.00 51.35 194 LEU A O 1
ATOM 1334 N N . GLU A 1 216 ? -8.694 15.088 6.522 1.00 51.55 195 GLU A N 1
ATOM 1335 C CA . GLU A 1 216 ? -8.877 14.020 5.561 1.00 51.47 195 GLU A CA 1
ATOM 1336 C C . GLU A 1 216 ? -8.260 12.774 6.187 1.00 51.22 195 GLU A C 1
ATOM 1337 O O . GLU A 1 216 ? -8.947 11.779 6.362 1.00 51.52 195 GLU A O 1
ATOM 1339 N N . SER A 1 217 ? -7.000 12.871 6.616 1.00 50.94 196 SER A N 1
ATOM 1340 C CA . SER A 1 217 ? -6.256 11.752 7.207 1.00 50.53 196 SER A CA 1
ATOM 1341 C C . SER A 1 217 ? -6.941 11.105 8.377 1.00 50.55 196 SER A C 1
ATOM 1342 O O . SER A 1 217 ? -6.707 9.940 8.689 1.00 50.54 196 SER A O 1
ATOM 1345 N N . SER A 1 218 ? -7.779 11.864 9.046 1.00 50.66 197 SER A N 1
ATOM 1346 C CA . SER A 1 218 ? -8.392 11.341 10.224 1.00 50.91 197 SER A CA 1
ATOM 1347 C C . SER A 1 218 ? -9.622 10.513 9.849 1.00 51.48 197 SER A C 1
ATOM 1348 O O . SER A 1 218 ? -9.915 9.510 10.502 1.00 51.47 197 SER A O 1
ATOM 1351 N N . ARG A 1 219 ? -10.320 10.896 8.781 1.00 52.18 198 ARG A N 1
ATOM 1352 C CA . ARG A 1 219 ? -11.426 10.068 8.261 1.00 52.69 198 ARG A CA 1
ATOM 1353 C C . ARG A 1 219 ? -10.849 8.677 7.974 1.00 51.85 198 ARG A C 1
ATOM 1354 O O . ARG A 1 219 ? -11.401 7.653 8.391 1.00 51.61 198 ARG A O 1
ATOM 1362 N N . LEU A 1 220 ? -9.707 8.671 7.293 1.00 51.05 199 LEU A N 1
ATOM 1363 C CA . LEU A 1 220 ? -8.954 7.460 6.989 1.00 50.66 199 LEU A CA 1
ATOM 1364 C C . LEU A 1 220 ? -8.586 6.670 8.242 1.00 50.54 199 LEU A C 1
ATOM 1365 O O . LEU A 1 220 ? -8.865 5.476 8.332 1.00 51.21 199 LEU A O 1
ATOM 1370 N N . TRP A 1 221 ? -7.948 7.348 9.194 1.00 49.78 200 TRP A N 1
ATOM 1371 C CA . TRP A 1 221 ? -7.587 6.783 10.485 1.00 48.81 200 TRP A CA 1
ATOM 1372 C C . TRP A 1 221 ? -8.735 6.015 11.131 1.00 48.87 200 TRP A C 1
ATOM 1373 O O . TRP A 1 221 ? -8.595 4.850 11.442 1.00 48.34 200 TRP A O 1
ATOM 1384 N N . ARG A 1 222 ? -9.864 6.688 11.334 1.00 49.82 201 ARG A N 1
ATOM 1385 C CA . ARG A 1 222 ? -11.020 6.127 12.047 1.00 50.72 201 ARG A CA 1
ATOM 1386 C C . ARG A 1 222 ? -11.627 4.944 11.296 1.00 51.75 201 ARG A C 1
ATOM 1387 O O . ARG A 1 222 ? -11.995 3.943 11.903 1.00 52.49 201 ARG A O 1
ATOM 1395 N N . GLU A 1 223 ? -11.717 5.045 9.976 1.00 52.50 202 GLU A N 1
ATOM 1396 C CA . GLU A 1 223 ? -12.091 3.896 9.175 1.00 53.18 202 GLU A CA 1
ATOM 1397 C C . GLU A 1 223 ? -11.085 2.761 9.400 1.00 53.61 202 GLU A C 1
ATOM 1398 O O . GLU A 1 223 ? -11.504 1.657 9.794 1.00 54.11 202 GLU A O 1
ATOM 1404 N N . VAL A 1 224 ? -9.780 3.008 9.199 1.00 53.58 203 VAL A N 1
ATOM 1405 C CA . VAL A 1 224 ? -8.766 1.961 9.499 1.00 54.33 203 VAL A CA 1
ATOM 1406 C C . VAL A 1 224 ? -9.015 1.371 10.888 1.00 54.90 203 VAL A C 1
ATOM 1407 O O . VAL A 1 224 ? -8.829 0.184 11.115 1.00 54.37 203 VAL A O 1
ATOM 1411 N N . ALA A 1 225 ? -9.447 2.227 11.805 1.00 56.02 204 ALA A N 1
ATOM 1412 C CA . ALA A 1 225 ? -9.669 1.833 13.174 1.00 57.59 204 ALA A CA 1
ATOM 1413 C C . ALA A 1 225 ? -10.768 0.770 13.301 1.00 58.53 204 ALA A C 1
ATOM 1414 O O . ALA A 1 225 ? -10.547 -0.258 13.940 1.00 58.53 204 ALA A O 1
ATOM 1416 N N . GLU A 1 226 ? -11.928 1.011 12.684 1.00 59.62 205 GLU A N 1
ATOM 1417 C CA . GLU A 1 226 ? -13.104 0.132 12.830 1.00 60.80 205 GLU A CA 1
ATOM 1418 C C . GLU A 1 226 ? -12.842 -1.158 12.087 1.00 61.44 205 GLU A C 1
ATOM 1419 O O . GLU A 1 226 ? -13.502 -2.170 12.325 1.00 61.70 205 GLU A O 1
ATOM 1425 N N . GLU A 1 227 ? -11.886 -1.108 11.170 1.00 62.08 206 GLU A N 1
ATOM 1426 C CA . GLU A 1 227 ? -11.565 -2.264 10.363 1.00 63.19 206 GLU A CA 1
ATOM 1427 C C . GLU A 1 227 ? -10.826 -3.275 11.236 1.00 63.10 206 GLU A C 1
ATOM 1428 O O . GLU A 1 227 ? -11.009 -4.476 11.110 1.00 63.05 206 GLU A O 1
ATOM 1434 N N . VAL A 1 228 ? -10.019 -2.770 12.151 1.00 63.67 207 VAL A N 1
ATOM 1435 C CA . VAL A 1 228 ? -9.193 -3.623 12.993 1.00 64.45 207 VAL A CA 1
ATOM 1436 C C . VAL A 1 228 ? -9.919 -4.041 14.261 1.00 64.88 207 VAL A C 1
ATOM 1437 O O . VAL A 1 228 ? -9.668 -5.124 14.816 1.00 64.75 207 VAL A O 1
ATOM 1441 N N . ALA A 1 229 ? -10.819 -3.170 14.713 1.00 65.73 208 ALA A N 1
ATOM 1442 C CA . ALA A 1 229 ? -11.684 -3.439 15.862 1.00 66.20 208 ALA A CA 1
ATOM 1443 C C . ALA A 1 229 ? -12.267 -4.827 15.714 1.00 66.67 208 ALA A C 1
ATOM 1444 O O . ALA A 1 229 ? -12.394 -5.575 16.689 1.00 67.01 208 ALA A O 1
ATOM 1446 N N . LYS A 1 230 ? -12.581 -5.174 14.471 1.00 67.06 209 LYS A N 1
ATOM 1447 C CA . LYS A 1 230 ? -13.203 -6.447 14.171 1.00 67.23 209 LYS A CA 1
ATOM 1448 C C . LYS A 1 230 ? -12.286 -7.658 14.407 1.00 67.10 209 LYS A C 1
ATOM 1449 O O . LYS A 1 230 ? -12.732 -8.671 14.937 1.00 67.34 209 LYS A O 1
ATOM 1455 N N . GLU A 1 231 ? -11.001 -7.532 14.103 1.00 66.84 210 GLU A N 1
ATOM 1456 C CA . GLU A 1 231 ? -10.058 -8.620 14.391 1.00 66.76 210 GLU A CA 1
ATOM 1457 C C . GLU A 1 231 ? -9.726 -8.844 15.876 1.00 66.27 210 GLU A C 1
ATOM 1458 O O . GLU A 1 231 ? -8.999 -9.783 16.220 1.00 66.11 210 GLU A O 1
ATOM 1464 N N . TYR A 1 232 ? -10.236 -7.973 16.746 1.00 65.89 211 TYR A N 1
ATOM 1465 C CA . TYR A 1 232 ? -10.092 -8.141 18.191 1.00 65.17 211 TYR A CA 1
ATOM 1466 C C . TYR A 1 232 ? -11.437 -7.841 18.819 1.00 65.74 211 TYR A C 1
ATOM 1467 O O . TYR A 1 232 ? -11.610 -6.797 19.455 1.00 65.86 211 TYR A O 1
ATOM 1476 N N . PRO A 1 233 ? -12.400 -8.761 18.657 1.00 66.34 212 PRO A N 1
ATOM 1477 C CA . PRO A 1 233 ? -13.781 -8.516 19.094 1.00 66.64 212 PRO A CA 1
ATOM 1478 C C . PRO A 1 233 ? -13.877 -8.362 20.612 1.00 66.93 212 PRO A C 1
ATOM 1479 O O . PRO A 1 233 ? -14.839 -7.800 21.124 1.00 66.87 212 PRO A O 1
ATOM 1483 N N . ASP A 1 234 ? -12.847 -8.832 21.307 1.00 67.18 213 ASP A N 1
ATOM 1484 C CA . ASP A 1 234 ? -12.793 -8.813 22.761 1.00 67.44 213 ASP A CA 1
ATOM 1485 C C . ASP A 1 234 ? -12.117 -7.564 23.343 1.00 66.95 213 ASP A C 1
ATOM 1486 O O . ASP A 1 234 ? -11.703 -7.559 24.523 1.00 67.33 213 ASP A O 1
ATOM 1491 N N . VAL A 1 235 ? -12.004 -6.507 22.534 1.00 65.81 214 VAL A N 1
ATOM 1492 C CA . VAL A 1 235 ? -11.365 -5.266 22.986 1.00 64.36 214 VAL A CA 1
ATOM 1493 C C . VAL A 1 235 ? -12.312 -4.095 22.742 1.00 63.56 214 VAL A C 1
ATOM 1494 O O . VAL A 1 235 ? -12.945 -4.051 21.697 1.00 63.56 214 VAL A O 1
ATOM 1498 N N . GLU A 1 236 ? -12.439 -3.166 23.687 1.00 62.60 215 GLU A N 1
ATOM 1499 C CA . GLU A 1 236 ? -13.276 -1.998 23.420 1.00 62.34 215 GLU A CA 1
ATOM 1500 C C . GLU A 1 236 ? -12.486 -0.963 22.613 1.00 62.70 215 GLU A C 1
ATOM 1501 O O . GLU A 1 236 ? -11.322 -0.644 22.937 1.00 63.23 215 GLU A O 1
ATOM 1507 N N . LEU A 1 237 ? -13.116 -0.436 21.568 1.00 62.05 216 LEU A N 1
ATOM 1508 C CA . LEU A 1 237 ? -12.538 0.645 20.784 1.00 61.58 216 LEU A CA 1
ATOM 1509 C C . LEU A 1 237 ? -13.421 1.857 20.973 1.00 61.25 216 LEU A C 1
ATOM 1510 O O . LEU A 1 237 ? -14.638 1.756 20.809 1.00 61.53 216 LEU A O 1
ATOM 1515 N N . GLU A 1 238 ? -12.837 2.994 21.335 1.00 60.70 217 GLU A N 1
ATOM 1516 C CA . GLU A 1 238 ? -13.602 4.239 21.317 1.00 60.40 217 GLU A CA 1
ATOM 1517 C C . GLU A 1 238 ? -12.914 5.312 20.494 1.00 59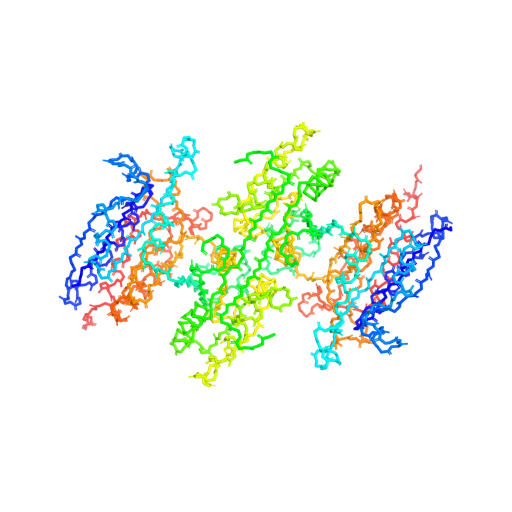.61 217 GLU A C 1
ATOM 1518 O O . GLU A 1 238 ? -11.693 5.357 20.395 1.00 59.56 217 GLU A O 1
ATOM 1524 N N . HIS A 1 239 ? -13.710 6.173 19.892 1.00 58.81 218 HIS A N 1
ATOM 1525 C CA . HIS A 1 239 ? -13.147 7.285 19.162 1.00 58.03 218 HIS A CA 1
ATOM 1526 C C . HIS A 1 239 ? -13.155 8.525 20.029 1.00 57.28 218 HIS A C 1
ATOM 1527 O O . HIS A 1 239 ? -14.175 8.876 20.609 1.00 56.62 218 HIS A O 1
ATOM 1534 N N . MET A 1 240 ? -11.998 9.176 20.127 1.00 56.70 219 MET A N 1
ATOM 1535 C CA . MET A 1 240 ? -11.909 10.433 20.862 1.00 55.90 219 MET A CA 1
ATOM 1536 C C . MET A 1 240 ? -11.258 11.523 20.035 1.00 55.16 219 MET A C 1
ATOM 1537 O O . MET A 1 240 ? -10.173 11.338 19.472 1.00 54.98 219 MET A O 1
ATOM 1542 N N . LEU A 1 241 ? -11.942 12.659 19.958 1.00 54.43 220 LEU A N 1
ATOM 1543 C CA . LEU A 1 241 ? -11.398 13.799 19.241 1.00 53.77 220 LEU A CA 1
ATOM 1544 C C . LEU A 1 241 ? -10.237 14.388 19.977 1.00 53.42 220 LEU A C 1
ATOM 1545 O O . LEU A 1 241 ? -10.292 14.598 21.187 1.00 53.24 220 LEU A O 1
ATOM 1550 N N . VAL A 1 242 ? -9.189 14.679 19.220 1.00 53.49 221 VAL A N 1
ATOM 1551 C CA . VAL A 1 242 ? -7.912 15.101 19.790 1.00 53.39 221 VAL A CA 1
ATOM 1552 C C . VAL A 1 242 ? -8.013 16.138 20.914 1.00 53.71 221 VAL A C 1
ATOM 1553 O O . VAL A 1 242 ? -7.314 16.008 21.912 1.00 54.47 221 VAL A O 1
ATOM 1557 N N . ASP A 1 243 ? -8.897 17.126 20.775 1.00 53.45 222 ASP A N 1
ATOM 1558 C CA . ASP A 1 243 ? -9.018 18.189 21.765 1.00 53.08 222 ASP A CA 1
ATOM 1559 C C . ASP A 1 243 ? -9.756 17.747 22.985 1.00 52.54 222 ASP A C 1
ATOM 1560 O O . ASP A 1 243 ? -9.439 18.189 24.080 1.00 52.72 222 ASP A O 1
ATOM 1565 N N . ASN A 1 244 ? -10.723 16.859 22.819 1.00 52.06 223 ASN A N 1
ATOM 1566 C CA . ASN A 1 244 ? -11.342 16.258 23.983 1.00 51.81 223 ASN A CA 1
ATOM 1567 C C . ASN A 1 244 ? -10.317 15.536 24.779 1.00 51.21 223 ASN A C 1
ATOM 1568 O O . ASN A 1 244 ? -10.183 15.757 25.969 1.00 51.31 223 ASN A O 1
ATOM 1573 N N . ALA A 1 245 ? -9.582 14.670 24.087 1.00 50.60 224 ALA A N 1
ATOM 1574 C CA . ALA A 1 245 ? -8.538 13.883 24.682 1.00 49.24 224 ALA A CA 1
ATOM 1575 C C . ALA A 1 245 ? -7.781 14.749 25.646 1.00 48.70 224 ALA A C 1
ATOM 1576 O O . ALA A 1 245 ? -7.631 14.370 26.800 1.00 48.67 224 ALA A O 1
ATOM 1578 N N . ALA A 1 246 ? -7.340 15.922 25.190 1.00 48.07 225 ALA A N 1
ATOM 1579 C CA . ALA A 1 246 ? -6.535 16.832 26.016 1.00 47.73 225 ALA A CA 1
ATOM 1580 C C . ALA A 1 246 ? -7.247 17.280 27.294 1.00 47.88 225 ALA A C 1
ATOM 1581 O O . ALA A 1 246 ? -6.594 17.446 28.314 1.00 47.88 225 ALA A O 1
ATOM 1583 N N . MET A 1 247 ? -8.574 17.447 27.247 1.00 48.04 226 MET A N 1
ATOM 1584 C CA . MET A 1 247 ? -9.378 17.758 28.453 1.00 48.56 226 MET A CA 1
ATOM 1585 C C . MET A 1 247 ? -9.508 16.592 29.400 1.00 48.54 226 MET A C 1
ATOM 1586 O O . MET A 1 247 ? -9.428 16.760 30.620 1.00 49.13 226 MET A O 1
ATOM 1591 N N . GLN A 1 248 ? -9.725 15.414 28.835 1.00 48.29 227 GLN A N 1
ATOM 1592 C CA . GLN A 1 248 ? -9.862 14.201 29.614 1.00 48.45 227 GLN A CA 1
ATOM 1593 C C . GLN A 1 248 ? -8.562 13.684 30.261 1.00 48.27 227 GLN A C 1
ATOM 1594 O O . GLN A 1 248 ? -8.615 13.002 31.270 1.00 48.52 227 GLN A O 1
ATOM 1600 N N . LEU A 1 249 ? -7.401 13.999 29.698 1.00 48.13 228 LEU A N 1
ATOM 1601 C CA . LEU A 1 249 ? -6.145 13.568 30.297 1.00 47.96 228 LEU A CA 1
ATOM 1602 C C . LEU A 1 249 ? -5.893 14.224 31.638 1.00 48.24 228 LEU A C 1
ATOM 1603 O O . LEU A 1 249 ? -5.212 13.641 32.475 1.00 47.32 228 LEU A O 1
ATOM 1608 N N . ILE A 1 250 ? -6.437 15.429 31.840 1.00 48.87 229 ILE A N 1
ATOM 1609 C CA . ILE A 1 250 ? -6.346 16.090 33.152 1.00 49.64 229 ILE A CA 1
ATOM 1610 C C . ILE A 1 250 ? -7.603 15.925 33.970 1.00 50.02 229 ILE A C 1
ATOM 1611 O O . ILE A 1 250 ? -7.549 15.907 35.192 1.00 50.91 229 ILE A O 1
ATOM 1616 N N . ARG A 1 251 ? -8.742 15.798 33.318 1.00 50.41 230 ARG A N 1
ATOM 1617 C CA . ARG A 1 251 ? -9.975 15.674 34.067 1.00 50.90 230 ARG A CA 1
ATOM 1618 C C . ARG A 1 251 ? -10.124 14.267 34.654 1.00 50.73 230 ARG A C 1
ATOM 1619 O O . ARG A 1 251 ? -10.553 14.121 35.796 1.00 51.21 230 ARG A O 1
ATOM 1627 N N . ASN A 1 252 ? -9.736 13.245 33.892 1.00 50.26 231 ASN A N 1
ATOM 1628 C CA . ASN A 1 252 ? -10.070 11.867 34.212 1.00 49.46 231 ASN A CA 1
ATOM 1629 C C . ASN A 1 252 ? -9.193 10.878 33.481 1.00 48.99 231 ASN A C 1
ATOM 1630 O O . ASN A 1 252 ? -9.662 10.095 32.661 1.00 48.99 231 ASN A O 1
ATOM 1635 N N . PRO A 1 253 ? -7.900 10.908 33.765 1.00 48.96 232 PRO A N 1
ATOM 1636 C CA . PRO A 1 253 ? -7.011 9.925 33.145 1.00 48.97 232 PRO A CA 1
ATOM 1637 C C . PRO A 1 253 ? -7.296 8.455 33.513 1.00 49.51 232 PRO A C 1
ATOM 1638 O O . PRO A 1 253 ? -6.866 7.564 32.785 1.00 49.77 232 PRO A O 1
ATOM 1642 N N . ARG A 1 254 ? -8.027 8.184 34.598 1.00 49.84 233 ARG A N 1
ATOM 1643 C CA . ARG A 1 254 ? -8.377 6.785 34.928 1.00 49.83 233 ARG A CA 1
ATOM 1644 C C . ARG A 1 254 ? -9.256 6.049 33.892 1.00 49.98 233 ARG A C 1
ATOM 1645 O O . ARG A 1 254 ? -9.327 4.805 33.884 1.00 49.95 233 ARG A O 1
ATOM 1653 N N . GLN A 1 255 ? -9.918 6.797 33.017 1.00 49.67 234 GLN A N 1
ATOM 1654 C CA . GLN A 1 255 ? -10.742 6.153 31.985 1.00 49.69 234 GLN A CA 1
ATOM 1655 C C . GLN A 1 255 ? -9.934 5.415 30.906 1.00 49.11 234 GLN A C 1
ATOM 1656 O O . GLN A 1 255 ? -10.489 4.636 30.132 1.00 48.56 234 GLN A O 1
ATOM 1662 N N . PHE A 1 256 ? -8.627 5.679 30.876 1.00 49.12 235 PHE A N 1
ATOM 1663 C CA . PHE A 1 256 ? -7.751 5.285 29.770 1.00 49.04 235 PHE A CA 1
ATOM 1664 C C . PHE A 1 256 ? -6.878 4.076 30.029 1.00 49.35 235 PHE A C 1
ATOM 1665 O O . PHE A 1 256 ? -6.288 3.913 31.120 1.00 49.84 235 PHE A O 1
ATOM 1673 N N . ASP A 1 257 ? -6.743 3.261 28.991 1.00 49.44 236 ASP A N 1
ATOM 1674 C CA . ASP A 1 257 ? -5.840 2.132 29.034 1.00 49.61 236 ASP A CA 1
ATOM 1675 C C . ASP A 1 257 ? -4.813 2.391 27.958 1.00 49.24 236 ASP A C 1
ATOM 1676 O O . ASP A 1 257 ? -3.654 2.720 28.235 1.00 49.07 236 ASP A O 1
ATOM 1681 N N . VAL A 1 258 ? -5.260 2.296 26.721 1.00 48.94 237 VAL A N 1
ATOM 1682 C CA . VAL A 1 258 ? -4.365 2.482 25.616 1.00 49.19 237 VAL A CA 1
ATOM 1683 C C . VAL A 1 258 ? -4.940 3.565 24.753 1.00 48.82 237 VAL A C 1
ATOM 1684 O O . VAL A 1 258 ? -6.140 3.589 24.519 1.00 49.60 237 VAL A O 1
ATOM 1688 N N . ILE A 1 259 ? -4.093 4.498 24.330 1.00 48.11 238 ILE A N 1
ATOM 1689 C CA . ILE A 1 259 ? -4.517 5.510 23.369 1.00 46.84 238 ILE A CA 1
ATOM 1690 C C . ILE A 1 259 ? -3.574 5.488 22.202 1.00 46.24 238 ILE A C 1
ATOM 1691 O O . ILE A 1 259 ? -2.355 5.498 22.367 1.00 45.67 238 ILE A O 1
ATOM 1696 N N . VAL A 1 260 ? -4.157 5.450 21.019 1.00 45.30 239 VAL A N 1
ATOM 1697 C CA . VAL A 1 260 ? -3.382 5.374 19.810 1.00 44.48 239 VAL A CA 1
ATOM 1698 C C . VAL A 1 260 ? -3.744 6.634 19.072 1.00 44.10 239 VAL A C 1
ATOM 1699 O O . VAL A 1 260 ? -4.914 7.018 19.031 1.00 44.35 239 VAL A O 1
ATOM 1703 N N . THR A 1 261 ? -2.742 7.304 18.527 1.00 43.93 240 THR A N 1
ATOM 1704 C CA . THR A 1 261 ? -2.970 8.571 17.819 1.00 44.05 240 THR A CA 1
ATOM 1705 C C . THR A 1 261 ? -1.918 8.891 16.749 1.00 43.96 240 THR A C 1
ATOM 1706 O O . THR A 1 261 ? -0.829 8.304 16.748 1.00 43.61 240 THR A O 1
ATOM 1710 N N . GLU A 1 262 ? -2.251 9.825 15.858 1.00 44.68 241 GLU A N 1
ATOM 1711 C CA . GLU A 1 262 ? -1.318 10.269 14.782 1.00 46.20 241 GLU A CA 1
ATOM 1712 C C . GLU A 1 262 ? -0.065 11.100 15.223 1.00 46.97 241 GLU A C 1
ATOM 1713 O O . GLU A 1 262 ? 0.018 11.609 16.364 1.00 47.24 241 GLU A O 1
ATOM 1719 N N . ASN A 1 263 ? 0.898 11.246 14.315 1.00 47.24 242 ASN A N 1
ATOM 1720 C CA . ASN A 1 263 ? 2.238 11.668 14.717 1.00 47.81 242 ASN A CA 1
ATOM 1721 C C . ASN A 1 263 ? 2.293 12.931 15.541 1.00 48.01 242 ASN A C 1
ATOM 1722 O O . ASN A 1 263 ? 3.065 13.010 16.503 1.00 48.20 242 ASN A O 1
ATOM 1727 N N . MET A 1 264 ? 1.500 13.922 15.147 1.00 47.89 243 MET A N 1
ATOM 1728 C CA . MET A 1 264 ? 1.595 15.231 15.762 1.00 48.52 243 MET A CA 1
ATOM 1729 C C . MET A 1 264 ? 0.866 15.138 17.082 1.00 48.44 243 MET A C 1
ATOM 1730 O O . MET A 1 264 ? 1.444 15.388 18.149 1.00 49.32 243 MET A O 1
ATOM 1735 N N . PHE A 1 265 ? -0.398 14.740 17.019 1.00 47.21 244 PHE A N 1
ATOM 1736 C CA . PHE A 1 265 ? -1.197 14.695 18.211 1.00 45.68 244 PHE A CA 1
ATOM 1737 C C . PHE A 1 265 ? -0.436 13.977 19.288 1.00 44.64 244 PHE A C 1
ATOM 1738 O O . PHE A 1 265 ? -0.299 14.477 20.394 1.00 44.90 244 PHE A O 1
ATOM 1746 N N . GLY A 1 266 ? 0.096 12.819 18.956 1.00 44.13 245 GLY A N 1
ATOM 1747 C CA . GLY A 1 266 ? 0.835 12.039 19.942 1.00 44.13 245 GLY A CA 1
ATOM 1748 C C . GLY A 1 266 ? 1.952 12.830 20.608 1.00 43.80 245 GLY A C 1
ATOM 1749 O O . GLY A 1 266 ? 2.171 12.741 21.807 1.00 43.59 245 GLY A O 1
ATOM 1750 N N . ASP A 1 267 ? 2.665 13.622 19.831 1.00 43.21 246 ASP A N 1
ATOM 1751 C CA . ASP A 1 267 ? 3.615 14.507 20.431 1.00 42.67 246 ASP A CA 1
ATOM 1752 C C . ASP A 1 267 ? 2.994 15.373 21.536 1.00 41.87 246 ASP A C 1
ATOM 1753 O O . ASP A 1 267 ? 3.515 15.490 22.660 1.00 41.81 246 ASP A O 1
ATOM 1758 N N . ILE A 1 268 ? 1.876 15.994 21.209 1.00 41.11 247 ILE A N 1
ATOM 1759 C CA . ILE A 1 268 ? 1.217 16.894 22.138 1.00 40.00 247 ILE A CA 1
ATOM 1760 C C . ILE A 1 268 ? 0.626 16.131 23.340 1.00 39.85 247 ILE A C 1
ATOM 1761 O O . ILE A 1 268 ? 0.788 16.558 24.482 1.00 39.83 247 ILE A O 1
ATOM 1766 N N . LEU A 1 269 ? -0.018 14.997 23.101 1.00 38.99 248 LEU A N 1
ATOM 1767 C CA . LEU A 1 269 ? -0.663 14.284 24.196 1.00 39.53 248 LEU A CA 1
ATOM 1768 C C . LEU A 1 269 ? 0.301 13.572 25.171 1.00 39.97 248 LEU A C 1
ATOM 1769 O O . LEU A 1 269 ? 0.135 13.638 26.388 1.00 39.46 248 LEU A O 1
ATOM 1774 N N . SER A 1 270 ? 1.306 12.892 24.638 1.00 40.94 249 SER A N 1
ATOM 1775 C CA . SER A 1 270 ? 2.448 12.481 25.440 1.00 42.28 249 SER A CA 1
ATOM 1776 C C . SER A 1 270 ? 2.896 13.597 26.348 1.00 42.51 249 SER A C 1
ATOM 1777 O O . SER A 1 270 ? 2.760 13.503 27.555 1.00 43.20 249 SER A O 1
ATOM 1780 N N . ASP A 1 271 ? 3.395 14.683 25.792 1.00 43.01 250 ASP A N 1
ATOM 1781 C CA . ASP A 1 271 ? 3.898 15.719 26.678 1.00 43.94 250 ASP A CA 1
ATOM 1782 C C . ASP A 1 271 ? 2.873 16.184 27.730 1.00 43.95 250 ASP A C 1
ATOM 1783 O O . ASP A 1 271 ? 3.250 16.467 28.860 1.00 44.46 250 ASP A O 1
ATOM 1788 N N . GLU A 1 272 ? 1.587 16.206 27.387 1.00 43.91 251 GLU A N 1
ATOM 1789 C CA . GLU A 1 272 ? 0.575 16.579 28.359 1.00 44.19 251 GLU A CA 1
ATOM 1790 C C . GLU A 1 272 ? 0.407 15.473 29.390 1.00 44.91 251 GLU A C 1
ATOM 1791 O O . GLU A 1 272 ? 0.545 15.715 30.591 1.00 45.34 251 GLU A O 1
ATOM 1797 N N . ALA A 1 273 ? 0.134 14.253 28.940 1.00 45.39 252 ALA A N 1
ATOM 1798 C CA . ALA A 1 273 ? -0.054 13.155 29.873 1.00 45.53 252 ALA A CA 1
ATOM 1799 C C . ALA A 1 273 ? 1.136 13.038 30.821 1.00 46.01 252 ALA A C 1
ATOM 1800 O O . ALA A 1 273 ? 0.972 12.680 31.975 1.00 45.91 252 ALA A O 1
ATOM 1802 N N . SER A 1 274 ? 2.327 13.379 30.343 1.00 46.91 253 SER A N 1
ATOM 1803 C CA . SER A 1 274 ? 3.526 13.331 31.170 1.00 48.52 253 SER A CA 1
ATOM 1804 C C . SER A 1 274 ? 3.436 14.149 32.471 1.00 49.01 253 SER A C 1
ATOM 1805 O O . SER A 1 274 ? 4.113 13.864 33.448 1.00 49.18 253 SER A O 1
ATOM 1808 N N . MET A 1 275 ? 2.582 15.160 32.491 1.00 49.66 254 MET A N 1
ATOM 1809 C CA . MET A 1 275 ? 2.435 15.979 33.684 1.00 49.91 254 MET A CA 1
ATOM 1810 C C . MET A 1 275 ? 1.646 15.239 34.740 1.00 49.99 254 MET A C 1
ATOM 1811 O O . MET A 1 275 ? 1.786 15.498 35.927 1.00 50.09 254 MET A O 1
ATOM 1816 N N . ILE A 1 276 ? 0.821 14.299 34.315 1.00 50.31 255 ILE A N 1
ATOM 1817 C CA . ILE A 1 276 ? 0.026 13.563 35.282 1.00 50.88 255 ILE A CA 1
ATOM 1818 C C . ILE A 1 276 ? 0.925 13.042 36.395 1.00 51.26 255 ILE A C 1
ATOM 1819 O O . ILE A 1 276 ? 0.565 13.141 37.569 1.00 51.28 255 ILE A O 1
ATOM 1824 N N . THR A 1 277 ? 2.101 12.523 36.049 1.00 51.33 256 THR A N 1
ATOM 1825 C CA . THR A 1 277 ? 2.962 12.009 37.104 1.00 51.62 256 THR A CA 1
ATOM 1826 C C . THR A 1 277 ? 3.899 13.032 37.737 1.00 51.75 256 THR A C 1
ATOM 1827 O O . THR A 1 277 ? 4.266 12.923 38.910 1.00 52.09 256 THR A O 1
ATOM 1831 N N . GLY A 1 278 ? 4.280 14.044 36.987 1.00 51.74 257 GLY A N 1
ATOM 1832 C CA . GLY A 1 278 ? 4.934 15.153 37.635 1.00 52.30 257 GLY A CA 1
ATOM 1833 C C . GLY A 1 278 ? 6.388 15.244 37.274 1.00 52.62 257 GLY A C 1
ATOM 1834 O O . GLY A 1 278 ? 6.783 16.196 36.616 1.00 53.69 257 GLY A O 1
ATOM 1835 N N . SER A 1 279 ? 7.212 14.289 37.683 1.00 52.26 258 SER A N 1
ATOM 1836 C CA . SER A 1 279 ? 8.615 14.414 37.305 1.00 52.01 258 SER A CA 1
ATOM 1837 C C . SER A 1 279 ? 8.878 13.604 36.092 1.00 51.69 258 SER A C 1
ATOM 1838 O O . SER A 1 279 ? 8.706 12.384 36.087 1.00 51.65 258 SER A O 1
ATOM 1841 N N . LEU A 1 280 ? 9.330 14.284 35.056 1.00 51.47 259 LEU A N 1
ATOM 1842 C CA . LEU A 1 280 ? 9.683 13.582 33.845 1.00 51.26 259 LEU A CA 1
ATOM 1843 C C . LEU A 1 280 ? 10.687 12.503 34.169 1.00 51.11 259 LEU A C 1
ATOM 1844 O O . LEU A 1 280 ? 10.968 11.640 33.337 1.00 51.43 259 LEU A O 1
ATOM 1849 N N . GLY A 1 281 ? 11.193 12.539 35.403 1.00 50.93 260 GLY A N 1
ATOM 1850 C CA . GLY A 1 281 ? 12.272 11.663 35.844 1.00 50.62 260 GLY A CA 1
ATOM 1851 C C . GLY A 1 281 ? 11.800 10.259 36.107 1.00 50.46 260 GLY A C 1
ATOM 1852 O O . GLY A 1 281 ? 12.594 9.331 36.217 1.00 49.99 260 GLY A O 1
ATOM 1853 N N . MET A 1 282 ? 10.492 10.109 36.217 1.00 50.69 261 MET A N 1
ATOM 1854 C CA . MET A 1 282 ? 9.930 8.794 36.336 1.00 50.97 261 MET A CA 1
ATOM 1855 C C . MET A 1 282 ? 9.791 8.096 34.990 1.00 51.10 261 MET A C 1
ATOM 1856 O O . MET A 1 282 ? 10.057 6.910 34.892 1.00 52.07 261 MET A O 1
ATOM 1861 N N . LEU A 1 283 ? 9.452 8.824 33.936 1.00 50.51 262 LEU A N 1
ATOM 1862 C CA . LEU A 1 283 ? 8.891 8.180 32.761 1.00 50.04 262 LEU A CA 1
ATOM 1863 C C . LEU A 1 283 ? 9.859 7.529 31.751 1.00 50.42 262 LEU A C 1
ATOM 1864 O O . LEU A 1 283 ? 10.898 8.101 31.417 1.00 50.76 262 LEU A O 1
ATOM 1869 N N . PRO A 1 284 ? 9.510 6.325 31.255 1.00 50.70 263 PRO A N 1
ATOM 1870 C CA . PRO A 1 284 ? 10.281 5.648 30.209 1.00 50.83 263 PRO A CA 1
ATOM 1871 C C . PRO A 1 284 ? 9.559 5.681 28.867 1.00 51.20 263 PRO A C 1
ATOM 1872 O O . PRO A 1 284 ? 8.338 5.891 28.831 1.00 51.11 263 PRO A O 1
ATOM 1876 N N . SER A 1 285 ? 10.303 5.491 27.777 1.00 51.87 264 SER A N 1
ATOM 1877 C CA . SER A 1 285 ? 9.675 5.373 26.460 1.00 53.01 264 SER A CA 1
ATOM 1878 C C . SER A 1 285 ? 10.382 4.362 25.594 1.00 53.23 264 SER A C 1
ATOM 1879 O O . SER A 1 285 ? 11.616 4.235 25.634 1.00 53.35 264 SER A O 1
ATOM 1882 N N . ALA A 1 286 ? 9.578 3.660 24.803 1.00 53.46 265 ALA A N 1
ATOM 1883 C CA . ALA A 1 286 ? 10.088 2.701 23.841 1.00 53.98 265 ALA A CA 1
ATOM 1884 C C . ALA A 1 286 ? 9.724 3.141 22.447 1.00 54.09 265 ALA A C 1
ATOM 1885 O O . ALA A 1 286 ? 8.646 3.686 22.227 1.00 54.70 265 ALA A O 1
ATOM 1887 N N . SER A 1 287 ? 10.604 2.905 21.492 1.00 54.23 266 SER A N 1
ATOM 1888 C CA . SER A 1 287 ? 10.170 3.050 20.120 1.00 54.44 266 SER A CA 1
ATOM 1889 C C . SER A 1 287 ? 10.525 1.851 19.273 1.00 54.83 266 SER A C 1
ATOM 1890 O O . SER A 1 287 ? 11.660 1.377 19.304 1.00 55.03 266 SER A O 1
ATOM 1893 N N . LEU A 1 288 ? 9.530 1.336 18.557 1.00 55.32 267 LEU A N 1
ATOM 1894 C CA . LEU A 1 288 ? 9.662 0.018 17.954 1.00 56.37 267 LEU A CA 1
ATOM 1895 C C . LEU A 1 288 ? 9.614 0.065 16.450 1.00 57.31 267 LEU A C 1
ATOM 1896 O O . LEU A 1 288 ? 8.904 0.875 15.888 1.00 57.12 267 LEU A O 1
ATOM 1901 N N . SER A 1 289 ? 10.384 -0.824 15.821 1.00 59.25 268 SER A N 1
ATOM 1902 C CA . SER A 1 289 ? 10.551 -0.868 14.362 1.00 60.95 268 SER A CA 1
ATOM 1903 C C . SER A 1 289 ? 9.554 -1.799 13.709 1.00 62.17 268 SER A C 1
ATOM 1904 O O . SER A 1 289 ? 8.988 -2.686 14.370 1.00 62.60 268 SER A O 1
ATOM 1907 N N . THR A 1 290 ? 9.341 -1.588 12.412 1.00 63.60 269 THR A N 1
ATOM 1908 C CA . THR A 1 290 ? 8.455 -2.431 11.620 1.00 65.29 269 THR A CA 1
ATOM 1909 C C . THR A 1 290 ? 8.723 -3.910 11.934 1.00 65.83 269 THR A C 1
ATOM 1910 O O . THR A 1 290 ? 7.799 -4.662 12.253 1.00 66.21 269 THR A O 1
ATOM 1914 N N . ASP A 1 291 ? 10.008 -4.280 11.905 1.00 66.50 270 ASP A N 1
ATOM 1915 C CA . ASP A 1 291 ? 10.507 -5.651 12.120 1.00 66.76 270 ASP A CA 1
ATOM 1916 C C . ASP A 1 291 ? 10.838 -6.046 13.576 1.00 66.37 270 ASP A C 1
ATOM 1917 O O . ASP A 1 291 ? 11.372 -7.125 13.804 1.00 66.58 270 ASP A O 1
ATOM 1922 N N . GLY A 1 292 ? 10.545 -5.184 14.549 1.00 66.00 271 GLY A N 1
ATOM 1923 C CA . GLY A 1 292 ? 10.686 -5.542 15.973 1.00 65.61 271 GLY A CA 1
ATOM 1924 C C . GLY A 1 292 ? 11.980 -5.181 16.695 1.00 65.41 271 GLY A C 1
ATOM 1925 O O . GLY A 1 292 ? 12.300 -5.748 17.755 1.00 65.68 271 GLY A O 1
ATOM 1926 N N . LEU A 1 293 ? 12.731 -4.248 16.126 1.00 64.65 272 LEU A N 1
ATOM 1927 C CA . LEU A 1 293 ? 13.902 -3.720 16.788 1.00 63.90 272 LEU A CA 1
ATOM 1928 C C . LEU A 1 293 ? 13.512 -2.584 17.733 1.00 63.35 272 LEU A C 1
ATOM 1929 O O . LEU A 1 293 ? 12.620 -1.775 17.429 1.00 63.31 272 LEU A O 1
ATOM 1934 N N . GLY A 1 294 ? 14.203 -2.499 18.864 1.00 62.22 273 GLY A N 1
ATOM 1935 C CA . GLY A 1 294 ? 13.810 -1.548 19.889 1.00 61.06 273 GLY A CA 1
ATOM 1936 C C . GLY A 1 294 ? 14.814 -0.488 20.273 1.00 60.30 273 GLY A C 1
ATOM 1937 O O . GLY A 1 294 ? 16.021 -0.745 20.363 1.00 60.07 273 GLY A O 1
ATOM 1938 N N . LEU A 1 295 ? 14.296 0.714 20.508 1.00 59.32 274 LEU A N 1
ATOM 1939 C CA . LEU A 1 295 ? 15.085 1.771 21.083 1.00 58.32 274 LEU A CA 1
ATOM 1940 C C . LEU A 1 295 ? 14.389 2.302 22.305 1.00 57.74 274 LEU A C 1
ATOM 1941 O O . LEU A 1 295 ? 13.227 2.730 22.253 1.00 57.96 274 LEU A O 1
ATOM 1946 N N . TYR A 1 296 ? 15.121 2.287 23.407 1.00 56.94 275 TYR A N 1
ATOM 1947 C CA . TYR A 1 296 ? 14.548 2.604 24.706 1.00 55.98 275 TYR A CA 1
ATOM 1948 C C . TYR A 1 296 ? 15.305 3.771 25.286 1.00 55.59 275 TYR A C 1
ATOM 1949 O O . TYR A 1 296 ? 16.530 3.883 25.131 1.00 55.71 275 TYR A O 1
ATOM 1958 N N . GLU A 1 297 ? 14.561 4.664 25.906 1.00 54.97 276 GLU A N 1
ATOM 1959 C CA . GLU A 1 297 ? 15.123 5.889 26.402 1.00 55.28 276 GLU A CA 1
ATOM 1960 C C . GLU A 1 297 ? 14.160 6.500 27.401 1.00 55.15 276 GLU A C 1
ATOM 1961 O O . GLU A 1 297 ? 12.952 6.266 27.306 1.00 55.37 276 GLU A O 1
ATOM 1967 N N . PRO A 1 298 ? 14.692 7.303 28.336 1.00 54.83 277 PRO A N 1
ATOM 1968 C CA . PRO A 1 298 ? 13.934 8.135 29.245 1.00 55.11 277 PRO A CA 1
ATOM 1969 C C . PRO A 1 298 ? 13.259 9.274 28.493 1.00 55.45 277 PRO A C 1
ATOM 1970 O O . PRO A 1 298 ? 13.843 9.806 27.563 1.00 55.84 277 PRO A O 1
ATOM 1974 N N . VAL A 1 299 ? 12.064 9.675 28.906 1.00 55.78 278 VAL A N 1
ATOM 1975 C CA . VAL A 1 299 ? 11.424 10.831 28.276 1.00 56.58 278 VAL A CA 1
ATOM 1976 C C . VAL A 1 299 ? 12.132 12.155 28.600 1.00 57.44 278 VAL A C 1
ATOM 1977 O O . VAL A 1 299 ? 12.078 13.088 27.810 1.00 57.62 278 VAL A O 1
ATOM 1981 N N . HIS A 1 300 ? 12.800 12.224 29.751 1.00 58.86 279 HIS A N 1
ATOM 1982 C CA . HIS A 1 300 ? 13.453 13.450 30.221 1.00 60.02 279 HIS A CA 1
ATOM 1983 C C . HIS A 1 300 ? 14.625 13.877 29.364 1.00 61.12 279 HIS A C 1
ATOM 1984 O O . HIS A 1 300 ? 15.345 13.038 28.828 1.00 60.77 279 HIS A O 1
ATOM 1991 N N . GLY A 1 301 ? 14.790 15.194 29.247 1.00 62.85 280 GLY A N 1
ATOM 1992 C CA . GLY A 1 301 ? 15.816 15.821 28.419 1.00 64.98 280 GLY A CA 1
ATOM 1993 C C . GLY A 1 301 ? 17.207 15.610 28.975 1.00 66.60 280 GLY A C 1
ATOM 1994 O O . GLY A 1 301 ? 17.508 14.550 29.513 1.00 66.74 280 GLY A O 1
ATOM 1995 N N . SER A 1 302 ? 18.064 16.616 28.856 1.00 68.35 281 SER A N 1
ATOM 1996 C CA . SER A 1 302 ? 19.468 16.426 29.207 1.00 69.99 281 SER A CA 1
ATOM 1997 C C . SER A 1 302 ? 19.887 17.170 30.486 1.00 71.16 281 SER A C 1
ATOM 1998 O O . SER A 1 302 ? 20.983 16.927 31.014 1.00 71.16 281 SER A O 1
ATOM 2001 N N . ALA A 1 303 ? 19.006 18.053 30.973 1.00 72.50 282 ALA A N 1
ATOM 2002 C CA . ALA A 1 303 ? 19.271 18.892 32.136 1.00 74.03 282 ALA A CA 1
ATOM 2003 C C . ALA A 1 303 ? 20.781 19.062 32.315 1.00 75.33 282 ALA A C 1
ATOM 2004 O O . ALA A 1 303 ? 21.399 18.402 33.161 1.00 75.63 282 ALA A O 1
ATOM 2006 N N . PRO A 1 304 ? 21.386 19.948 31.502 1.00 76.47 283 PRO A N 1
ATOM 2007 C CA . PRO A 1 304 ? 22.848 20.017 31.425 1.00 77.20 283 PRO A CA 1
ATOM 2008 C C . PRO A 1 304 ? 23.477 20.799 32.573 1.00 77.98 283 PRO A C 1
ATOM 2009 O O . PRO A 1 304 ? 24.697 20.786 32.718 1.00 78.29 283 PRO A O 1
ATOM 2013 N N . ASP A 1 305 ? 22.648 21.482 33.366 1.00 78.92 284 ASP A N 1
ATOM 2014 C CA . ASP A 1 305 ? 23.108 22.221 34.544 1.00 79.86 284 ASP A CA 1
ATOM 2015 C C . ASP A 1 305 ? 23.581 21.210 35.560 1.00 80.06 284 ASP A C 1
ATOM 2016 O O . ASP A 1 305 ? 24.641 21.362 36.172 1.00 80.48 284 ASP A O 1
ATOM 2021 N N . ILE A 1 306 ? 22.778 20.163 35.705 1.00 80.16 285 ILE A N 1
ATOM 2022 C CA . ILE A 1 306 ? 22.880 19.230 36.807 1.00 80.21 285 ILE A CA 1
ATOM 2023 C C . ILE A 1 306 ? 23.901 18.113 36.517 1.00 80.36 285 ILE A C 1
ATOM 2024 O O . ILE A 1 306 ? 24.416 17.453 37.441 1.00 80.25 285 ILE A O 1
ATOM 2029 N N . ALA A 1 307 ? 24.197 17.932 35.228 1.00 80.46 286 ALA A N 1
ATOM 2030 C CA . ALA A 1 307 ? 25.210 16.984 34.757 1.00 80.53 286 ALA A CA 1
ATOM 2031 C C . ALA A 1 307 ? 26.552 17.122 35.491 1.00 80.52 286 ALA A C 1
ATOM 2032 O O . ALA A 1 307 ? 27.108 18.224 35.581 1.00 80.85 286 ALA A O 1
ATOM 2034 N N . GLY A 1 308 ? 27.056 16.004 36.012 1.00 80.29 287 GLY A N 1
ATOM 2035 C CA . GLY A 1 308 ? 28.359 15.970 36.675 1.00 80.04 287 GLY A CA 1
ATOM 2036 C C . GLY A 1 308 ? 28.277 16.007 38.189 1.00 79.95 287 GLY A C 1
ATOM 2037 O O . GLY A 1 308 ? 29.236 15.634 38.871 1.00 80.01 287 GLY A O 1
ATOM 2038 N N . LYS A 1 309 ? 27.134 16.456 38.715 1.00 79.57 288 LYS A N 1
ATOM 2039 C CA . LYS A 1 309 ? 26.914 16.538 40.167 1.00 78.96 288 LYS A CA 1
ATOM 2040 C C . LYS A 1 309 ? 26.140 15.335 40.733 1.00 78.38 288 LYS A C 1
ATOM 2041 O O . LYS A 1 309 ? 25.523 15.423 41.804 1.00 78.07 288 LYS A O 1
ATOM 2047 N N . GLY A 1 310 ? 26.171 14.226 39.990 1.00 77.65 289 GLY A N 1
ATOM 2048 C CA . GLY A 1 310 ? 25.625 12.929 40.413 1.00 76.53 289 GLY A CA 1
ATOM 2049 C C . GLY A 1 310 ? 24.272 12.846 41.116 1.00 75.53 289 GLY A C 1
ATOM 2050 O O . GLY A 1 310 ? 24.096 11.978 41.967 1.00 75.93 289 GLY A O 1
ATOM 2051 N N . ILE A 1 311 ? 23.311 13.700 40.746 1.00 74.30 290 ILE A N 1
ATOM 2052 C CA . ILE A 1 311 ? 22.004 13.782 41.444 1.00 72.83 290 ILE A CA 1
ATOM 2053 C C . ILE A 1 311 ? 20.739 13.747 40.557 1.00 71.69 290 ILE A C 1
ATOM 2054 O O . ILE A 1 311 ? 19.637 14.132 40.985 1.00 71.35 290 ILE A O 1
ATOM 2059 N N . ALA A 1 312 ? 20.929 13.313 39.314 1.00 70.28 291 ALA A N 1
ATOM 2060 C CA . ALA A 1 312 ? 19.848 13.122 38.358 1.00 68.28 291 ALA A CA 1
ATOM 2061 C C . ALA A 1 312 ? 19.153 11.843 38.715 1.00 66.97 291 ALA A C 1
ATOM 2062 O O . ALA A 1 312 ? 19.800 10.875 39.102 1.00 67.03 291 ALA A O 1
ATOM 2064 N N . ASN A 1 313 ? 17.836 11.850 38.567 1.00 65.05 292 ASN A N 1
ATOM 2065 C CA . ASN A 1 313 ? 16.992 10.711 38.849 1.00 63.03 292 ASN A CA 1
ATOM 2066 C C . ASN A 1 313 ? 17.115 9.595 37.819 1.00 62.17 292 ASN A C 1
ATOM 2067 O O . ASN A 1 313 ? 16.572 9.720 36.719 1.00 62.89 292 ASN A O 1
ATOM 2072 N N . PRO A 1 314 ? 17.749 8.469 38.199 1.00 60.53 293 PRO A N 1
ATOM 2073 C CA . PRO A 1 314 ? 18.074 7.359 37.320 1.00 59.21 293 PRO A CA 1
ATOM 2074 C C . PRO A 1 314 ? 16.905 6.445 36.955 1.00 58.12 293 PRO A C 1
ATOM 2075 O O . PRO A 1 314 ? 17.089 5.502 36.174 1.00 57.33 293 PRO A O 1
ATOM 2079 N N . LEU A 1 315 ? 15.723 6.700 37.504 1.00 57.01 294 LEU A N 1
ATOM 2080 C CA . LEU A 1 315 ? 14.682 5.678 37.439 1.00 56.47 294 LEU A CA 1
ATOM 2081 C C . LEU A 1 315 ? 14.120 5.453 36.044 1.00 56.19 294 LEU A C 1
ATOM 2082 O O . LEU A 1 315 ? 13.870 4.306 35.642 1.00 55.86 294 LEU A O 1
ATOM 2087 N N . ALA A 1 316 ? 13.952 6.554 35.311 1.00 55.92 295 ALA A N 1
ATOM 2088 C CA . ALA A 1 316 ? 13.311 6.549 34.001 1.00 55.41 295 ALA A CA 1
ATOM 2089 C C . ALA A 1 316 ? 14.085 5.675 33.026 1.00 55.22 295 ALA A C 1
ATOM 2090 O O . ALA A 1 316 ? 13.554 4.721 32.448 1.00 55.33 295 ALA A O 1
ATOM 2092 N N . THR A 1 317 ? 15.347 6.016 32.858 1.00 54.85 296 THR A N 1
ATOM 2093 C CA . THR A 1 317 ? 16.278 5.210 32.128 1.00 54.55 296 THR A CA 1
ATOM 2094 C C . THR A 1 317 ? 16.309 3.791 32.660 1.00 54.22 296 THR A C 1
ATOM 2095 O O . THR A 1 317 ? 16.377 2.850 31.879 1.00 54.42 296 THR A O 1
ATOM 2099 N N . ILE A 1 318 ? 16.261 3.635 33.982 1.00 53.67 297 ILE A N 1
ATOM 2100 C CA . ILE A 1 318 ? 16.182 2.310 34.577 1.00 53.49 297 ILE A CA 1
ATOM 2101 C C . ILE A 1 318 ? 14.926 1.629 34.060 1.00 53.16 297 ILE A C 1
ATOM 2102 O O . ILE A 1 318 ? 14.997 0.592 33.378 1.00 52.39 297 ILE A O 1
ATOM 2107 N N . LEU A 1 319 ? 13.779 2.237 34.374 1.00 53.08 298 LEU A N 1
ATOM 2108 C CA . LEU A 1 319 ? 12.484 1.706 33.976 1.00 52.81 298 LEU A CA 1
ATOM 2109 C C . LEU A 1 319 ? 12.410 1.438 32.475 1.00 52.97 298 LEU A C 1
ATOM 2110 O O . LEU A 1 319 ? 11.698 0.540 32.033 1.00 52.75 298 LEU A O 1
ATOM 2115 N N . SER A 1 320 ? 13.162 2.218 31.707 1.00 53.33 299 SER A N 1
ATOM 2116 C CA . SER A 1 320 ? 13.286 2.023 30.265 1.00 54.24 299 SER A CA 1
ATOM 2117 C C . SER A 1 320 ? 13.858 0.651 29.928 1.00 54.27 299 SER A C 1
ATOM 2118 O O . SER A 1 320 ? 13.345 -0.054 29.059 1.00 54.08 299 SER A O 1
ATOM 2121 N N . ALA A 1 321 ? 14.935 0.278 30.620 1.00 54.62 300 ALA A N 1
ATOM 2122 C CA . ALA A 1 321 ? 15.592 -1.012 30.385 1.00 54.29 300 ALA A CA 1
ATOM 2123 C C . ALA A 1 321 ? 14.656 -2.162 30.746 1.00 53.84 300 ALA A C 1
ATOM 2124 O O . ALA A 1 321 ? 14.731 -3.252 30.162 1.00 53.44 300 ALA A O 1
ATOM 2126 N N . ALA A 1 322 ? 13.755 -1.894 31.691 1.00 53.53 301 ALA A N 1
ATOM 2127 C CA . ALA A 1 322 ? 12.645 -2.794 31.952 1.00 52.97 301 ALA A CA 1
ATOM 2128 C C . ALA A 1 322 ? 11.856 -2.944 30.668 1.00 52.92 301 ALA A C 1
ATOM 2129 O O . ALA A 1 322 ? 11.658 -4.069 30.215 1.00 52.92 301 ALA A O 1
ATOM 2131 N N . MET A 1 323 ? 11.472 -1.827 30.044 1.00 52.85 302 MET A N 1
ATOM 2132 C CA . MET A 1 323 ? 10.734 -1.899 28.772 1.00 53.14 302 MET A CA 1
ATOM 2133 C C . MET A 1 323 ? 11.494 -2.795 27.787 1.00 53.32 302 MET A C 1
ATOM 2134 O O . MET A 1 323 ? 10.941 -3.758 27.243 1.00 53.03 302 MET A O 1
ATOM 2139 N N . MET A 1 324 ? 12.772 -2.484 27.580 1.00 53.83 303 MET A N 1
ATOM 2140 C CA . MET A 1 324 ? 13.595 -3.244 26.660 1.00 54.12 303 MET A CA 1
ATOM 2141 C C . MET A 1 324 ? 13.486 -4.726 26.920 1.00 54.37 303 MET A C 1
ATOM 2142 O O . MET A 1 324 ? 13.233 -5.519 26.003 1.00 54.19 303 MET A O 1
ATOM 2147 N N . LEU A 1 325 ? 13.663 -5.084 28.189 1.00 54.46 304 LEU A N 1
ATOM 2148 C CA . LEU A 1 325 ? 13.488 -6.450 28.627 1.00 54.49 304 LEU A CA 1
ATOM 2149 C C . LEU A 1 325 ? 12.168 -7.052 28.166 1.00 54.75 304 LEU A C 1
ATOM 2150 O O . LEU A 1 325 ? 12.155 -8.130 27.593 1.00 55.07 304 LEU A O 1
ATOM 2155 N N . ARG A 1 326 ? 11.068 -6.352 28.393 1.00 54.94 305 ARG A N 1
ATOM 2156 C CA . ARG A 1 326 ? 9.765 -6.832 27.963 1.00 55.80 305 ARG A CA 1
ATOM 2157 C C . ARG A 1 326 ? 9.665 -6.994 26.441 1.00 56.05 305 ARG A C 1
ATOM 2158 O O . ARG A 1 326 ? 9.528 -8.100 25.934 1.00 55.79 305 ARG A O 1
ATOM 2166 N N . TYR A 1 327 ? 9.720 -5.875 25.727 1.00 56.37 306 TYR A N 1
ATOM 2167 C CA . TYR A 1 327 ? 9.418 -5.844 24.296 1.00 56.57 306 TYR A CA 1
ATOM 2168 C C . TYR A 1 327 ? 10.562 -6.287 23.342 1.00 56.70 306 TYR A C 1
ATOM 2169 O O . TYR A 1 327 ? 10.291 -6.792 22.266 1.00 56.51 306 TYR A O 1
ATOM 2178 N N . SER A 1 328 ? 11.827 -6.113 23.703 1.00 56.91 307 SER A N 1
ATOM 2179 C CA . SER A 1 328 ? 12.867 -6.632 22.814 1.00 57.11 307 SER A CA 1
ATOM 2180 C C . SER A 1 328 ? 13.181 -8.131 22.976 1.00 57.97 307 SER A C 1
ATOM 2181 O O . SER A 1 328 ? 13.638 -8.774 22.043 1.00 57.97 307 SER A O 1
ATOM 2184 N N . PHE A 1 329 ? 12.908 -8.696 24.142 1.00 59.17 308 PHE A N 1
ATOM 2185 C CA . PHE A 1 329 ? 13.357 -10.052 24.422 1.00 60.23 308 PHE A CA 1
ATOM 2186 C C . PHE A 1 329 ? 12.329 -10.950 25.123 1.00 60.92 308 PHE A C 1
ATOM 2187 O O . PHE A 1 329 ? 12.664 -12.049 25.532 1.00 61.67 308 PHE A O 1
ATOM 2195 N N . GLY A 1 330 ? 11.097 -10.505 25.308 1.00 61.63 309 GLY A N 1
ATOM 2196 C CA . GLY A 1 330 ? 10.099 -11.355 25.976 1.00 62.39 309 GLY A CA 1
ATOM 2197 C C . GLY A 1 330 ? 10.402 -11.779 27.419 1.00 63.10 309 GLY A C 1
ATOM 2198 O O . GLY A 1 330 ? 9.627 -12.535 28.026 1.00 63.21 309 GLY A O 1
ATOM 2199 N N . LEU A 1 331 ? 11.511 -11.289 27.981 1.00 63.23 310 LEU A N 1
ATOM 2200 C CA . LEU A 1 331 ? 11.890 -11.612 29.358 1.00 63.16 310 LEU A CA 1
ATOM 2201 C C . LEU A 1 331 ? 11.031 -10.856 30.359 1.00 63.09 310 LEU A C 1
ATOM 2202 O O . LEU A 1 331 ? 11.510 -9.920 31.003 1.00 63.03 310 LEU A O 1
ATOM 2207 N N . GLU A 1 332 ? 9.777 -11.289 30.493 1.00 63.15 311 GLU A N 1
ATOM 2208 C CA . GLU A 1 332 ? 8.752 -10.629 31.318 1.00 63.50 311 GLU A CA 1
ATOM 2209 C C . GLU A 1 332 ? 9.063 -10.568 32.808 1.00 63.80 311 GLU A C 1
ATOM 2210 O O . GLU A 1 332 ? 8.848 -9.542 33.454 1.00 63.24 311 GLU A O 1
ATOM 2216 N N . GLU A 1 333 ? 9.551 -11.680 33.351 1.00 64.87 312 GLU A N 1
ATOM 2217 C CA . GLU A 1 333 ? 9.872 -11.772 34.778 1.00 66.13 312 GLU A CA 1
ATOM 2218 C C . GLU A 1 333 ? 11.042 -10.845 35.100 1.00 66.23 312 GLU A C 1
ATOM 2219 O O . GLU A 1 333 ? 10.971 -10.071 36.057 1.00 66.27 312 GLU A O 1
ATOM 2225 N N . GLU A 1 334 ? 12.094 -10.901 34.273 1.00 66.35 313 GLU A N 1
ATOM 2226 C CA . GLU A 1 334 ? 13.245 -10.007 34.417 1.00 66.83 313 GLU A CA 1
ATOM 2227 C C . GLU A 1 334 ? 12.813 -8.550 34.344 1.00 67.06 313 GLU A C 1
ATOM 2228 O O . GLU A 1 334 ? 13.501 -7.663 34.858 1.00 67.62 313 GLU A O 1
ATOM 2234 N N . ALA A 1 335 ? 11.686 -8.299 33.688 1.00 66.83 314 ALA A N 1
ATOM 2235 C CA . ALA A 1 335 ? 11.100 -6.970 33.671 1.00 66.45 314 ALA A CA 1
ATOM 2236 C C . ALA A 1 335 ? 10.425 -6.682 35.004 1.00 66.11 314 ALA A C 1
ATOM 2237 O O . ALA A 1 335 ? 10.803 -5.745 35.710 1.00 65.92 314 ALA A O 1
ATOM 2239 N N . LYS A 1 336 ? 9.436 -7.505 35.343 1.00 65.97 315 LYS A N 1
ATOM 2240 C CA . LYS A 1 336 ? 8.627 -7.295 36.536 1.00 65.88 315 LYS A CA 1
ATOM 2241 C C . LYS A 1 336 ? 9.547 -7.179 37.727 1.00 65.45 315 LYS A C 1
ATOM 2242 O O . LYS A 1 336 ? 9.257 -6.463 38.682 1.00 65.57 315 LYS A O 1
ATOM 2248 N N . ALA A 1 337 ? 10.684 -7.851 37.637 1.00 64.80 316 ALA A N 1
ATOM 2249 C CA . ALA A 1 337 ? 11.692 -7.788 38.673 1.00 64.52 316 ALA A CA 1
ATOM 2250 C C . ALA A 1 337 ? 12.092 -6.363 39.004 1.00 64.43 316 ALA A C 1
ATOM 2251 O O . ALA A 1 337 ? 12.411 -6.061 40.155 1.00 65.01 316 ALA A O 1
ATOM 2253 N N . ILE A 1 338 ? 12.085 -5.484 38.008 1.00 64.16 317 ILE A N 1
ATOM 2254 C CA . ILE A 1 338 ? 12.588 -4.126 38.210 1.00 63.59 317 ILE A CA 1
ATOM 2255 C C . ILE A 1 338 ? 11.440 -3.231 38.603 1.00 63.39 317 ILE A C 1
ATOM 2256 O O . ILE A 1 338 ? 11.526 -2.453 39.544 1.00 62.94 317 ILE A O 1
ATOM 2261 N N . GLU A 1 339 ? 10.349 -3.357 37.881 1.00 63.68 318 GLU A N 1
ATOM 2262 C CA . GLU A 1 339 ? 9.138 -2.648 38.262 1.00 64.63 318 GLU A CA 1
ATOM 2263 C C . GLU A 1 339 ? 8.790 -2.919 39.728 1.00 64.40 318 GLU A C 1
ATOM 2264 O O . GLU A 1 339 ? 8.499 -1.988 40.476 1.00 64.32 318 GLU A O 1
ATOM 2270 N N . LYS A 1 340 ? 8.864 -4.190 40.130 1.00 64.31 319 LYS A N 1
ATOM 2271 C CA . LYS A 1 340 ? 8.667 -4.578 41.524 1.00 64.41 319 LYS A CA 1
ATOM 2272 C C . LYS A 1 340 ? 9.691 -3.949 42.468 1.00 63.68 319 LYS A C 1
ATOM 2273 O O . LYS A 1 340 ? 9.315 -3.450 43.541 1.00 63.82 319 LYS A O 1
ATOM 2279 N N . ALA A 1 341 ? 10.960 -3.933 42.055 1.00 62.52 320 ALA A N 1
ATOM 2280 C CA . ALA A 1 341 ? 12.014 -3.300 42.844 1.00 61.64 320 ALA A CA 1
ATOM 2281 C C . ALA A 1 341 ? 11.758 -1.809 43.015 1.00 61.19 320 ALA A C 1
ATOM 2282 O O . ALA A 1 341 ? 11.405 -1.376 44.108 1.00 61.35 320 ALA A O 1
ATOM 2284 N N . VAL A 1 342 ? 11.922 -1.042 41.937 1.00 60.67 321 VAL A N 1
ATOM 2285 C CA . VAL A 1 342 ? 11.620 0.386 41.906 1.00 60.22 321 VAL A CA 1
ATOM 2286 C C . VAL A 1 342 ? 10.374 0.721 42.729 1.00 60.21 321 VAL A C 1
ATOM 2287 O O . VAL A 1 342 ? 10.425 1.599 43.586 1.00 59.96 321 VAL A O 1
ATOM 2291 N N . GLU A 1 343 ? 9.280 -0.007 42.503 1.00 60.26 322 GLU A N 1
ATOM 2292 C CA . GLU A 1 343 ? 8.058 0.136 43.306 1.00 60.75 322 GLU A CA 1
ATOM 2293 C C . GLU A 1 343 ? 8.356 0.313 44.814 1.00 60.94 322 GLU A C 1
ATOM 2294 O O . GLU A 1 343 ? 8.005 1.352 45.405 1.00 60.97 322 GLU A O 1
ATOM 2300 N N . LYS A 1 344 ? 9.028 -0.685 45.411 1.00 60.83 323 LYS A N 1
ATOM 2301 C CA . LYS A 1 344 ? 9.356 -0.687 46.853 1.00 60.63 323 LYS A CA 1
ATOM 2302 C C . LYS A 1 344 ? 10.293 0.446 47.299 1.00 60.33 323 LYS A C 1
ATOM 2303 O O . LYS A 1 344 ? 9.986 1.137 48.283 1.00 59.89 323 LYS A O 1
ATOM 2305 N N . VAL A 1 345 ? 11.417 0.629 46.590 1.00 59.82 324 VAL A N 1
ATOM 2306 C CA . VAL A 1 345 ? 12.415 1.637 46.968 1.00 59.64 324 VAL A CA 1
ATOM 2307 C C . VAL A 1 345 ? 11.727 2.982 47.181 1.00 60.07 324 VAL A C 1
ATOM 2308 O O . VAL A 1 345 ? 12.065 3.743 48.081 1.00 60.06 324 VAL A O 1
ATOM 2312 N N . LEU A 1 346 ? 10.731 3.252 46.357 1.00 60.58 325 LEU A N 1
ATOM 2313 C CA . LEU A 1 346 ? 9.963 4.461 46.487 1.00 61.16 325 LEU A CA 1
ATOM 2314 C C . LEU A 1 346 ? 8.979 4.365 47.652 1.00 62.14 325 LEU A C 1
ATOM 2315 O O . LEU A 1 346 ? 8.704 5.373 48.307 1.00 62.41 325 LEU A O 1
ATOM 2320 N N . ALA A 1 347 ? 8.437 3.166 47.894 1.00 63.07 326 ALA A N 1
ATOM 2321 C CA . ALA A 1 347 ? 7.513 2.939 49.021 1.00 63.68 326 ALA A CA 1
ATOM 2322 C C . ALA A 1 347 ? 8.243 3.065 50.366 1.00 64.09 326 ALA A C 1
ATOM 2323 O O . ALA A 1 347 ? 7.674 3.568 51.341 1.00 63.78 326 ALA A O 1
ATOM 2325 N N . GLU A 1 348 ? 9.497 2.610 50.397 1.00 64.82 327 GLU A N 1
ATOM 2326 C CA . GLU A 1 348 ? 10.451 2.969 51.461 1.00 66.29 327 GLU A CA 1
ATOM 2327 C C . GLU A 1 348 ? 10.537 4.497 51.740 1.00 66.60 327 GLU A C 1
ATOM 2328 O O . GLU A 1 348 ? 10.693 4.942 52.898 1.00 66.44 327 GLU A O 1
ATOM 2334 N N . GLY A 1 349 ? 10.433 5.283 50.667 1.00 67.08 328 GLY A N 1
ATOM 2335 C CA . GLY A 1 349 ? 10.411 6.736 50.755 1.00 67.13 328 GLY A CA 1
ATOM 2336 C C . GLY A 1 349 ? 11.734 7.300 50.301 1.00 67.30 328 GLY A C 1
ATOM 2337 O O . GLY A 1 349 ? 12.126 8.389 50.708 1.00 67.52 328 GLY A O 1
ATOM 2338 N N . TYR A 1 350 ? 12.448 6.546 49.477 1.00 67.36 329 TYR A N 1
ATOM 2339 C CA . TYR A 1 350 ? 13.626 7.100 48.828 1.00 67.41 329 TYR A CA 1
ATOM 2340 C C . TYR A 1 350 ? 13.205 8.011 47.677 1.00 66.88 329 TYR A C 1
ATOM 2341 O O . TYR A 1 350 ? 12.346 7.655 46.868 1.00 66.24 329 TYR A O 1
ATOM 2350 N N . ARG A 1 351 ? 13.817 9.194 47.642 1.00 66.62 330 ARG A N 1
ATOM 2351 C CA . ARG A 1 351 ? 13.591 10.191 46.614 1.00 65.92 330 ARG A CA 1
ATOM 2352 C C . ARG A 1 351 ? 14.927 10.688 46.101 1.00 66.29 330 ARG A C 1
ATOM 2353 O O . ARG A 1 351 ? 15.894 10.757 46.852 1.00 66.59 330 ARG A O 1
ATOM 2361 N N . THR A 1 352 ? 14.993 10.997 44.812 1.00 66.49 331 THR A N 1
ATOM 2362 C CA . THR A 1 352 ? 16.057 11.851 44.303 1.00 66.64 331 THR A CA 1
ATOM 2363 C C . THR A 1 352 ? 15.513 13.282 44.203 1.00 67.08 331 THR A C 1
ATOM 2364 O O . THR A 1 352 ? 14.282 13.507 44.285 1.00 66.74 331 THR A O 1
ATOM 2368 N N . ALA A 1 353 ? 16.432 14.237 44.027 1.00 67.38 332 ALA A N 1
ATOM 2369 C CA . ALA A 1 353 ? 16.109 15.670 43.957 1.00 67.87 332 ALA A CA 1
ATOM 2370 C C . ALA A 1 353 ? 14.690 16.008 43.418 1.00 68.45 332 ALA A C 1
ATOM 2371 O O . ALA A 1 353 ? 13.890 16.681 44.096 1.00 68.59 332 ALA A O 1
ATOM 2373 N N . ASP A 1 354 ? 14.389 15.500 42.220 1.00 68.69 333 ASP A N 1
ATOM 2374 C CA . ASP A 1 354 ? 13.199 15.868 41.450 1.00 68.91 333 ASP A CA 1
ATOM 2375 C C . ASP A 1 354 ? 11.860 15.445 42.049 1.00 69.37 333 ASP A C 1
ATOM 2376 O O . ASP A 1 354 ? 10.861 16.184 41.963 1.00 68.83 333 ASP A O 1
ATOM 2381 N N . ILE A 1 355 ? 11.833 14.254 42.645 1.00 70.23 334 ILE A N 1
ATOM 2382 C CA . ILE A 1 355 ? 10.581 13.732 43.213 1.00 70.92 334 ILE A CA 1
ATOM 2383 C C . ILE A 1 355 ? 10.471 13.979 44.709 1.00 71.57 334 ILE A C 1
ATOM 2384 O O . ILE A 1 355 ? 9.420 13.707 45.310 1.00 71.65 334 ILE A O 1
ATOM 2389 N N . ALA A 1 356 ? 11.557 14.499 45.289 1.00 72.41 335 ALA A N 1
ATOM 2390 C CA . ALA A 1 356 ? 11.579 14.959 46.684 1.00 73.11 335 ALA A CA 1
ATOM 2391 C C . ALA A 1 356 ? 10.590 16.088 46.919 1.00 73.67 335 ALA A C 1
ATOM 2392 O O . ALA A 1 356 ? 10.523 17.042 46.140 1.00 73.57 335 ALA A O 1
ATOM 2394 N N . LYS A 1 357 ? 9.809 15.948 47.985 1.00 74.80 336 LYS A N 1
ATOM 2395 C CA . LYS A 1 357 ? 9.000 17.035 48.487 1.00 76.17 336 LYS A CA 1
ATOM 2396 C C . LYS A 1 357 ? 9.954 18.187 48.792 1.00 76.88 336 LYS A C 1
ATOM 2397 O O . LYS A 1 357 ? 11.180 18.005 48.832 1.00 76.72 336 LYS A O 1
ATOM 2403 N N . PRO A 1 358 ? 9.403 19.391 48.988 1.00 77.86 337 PRO A N 1
ATOM 2404 C CA . PRO A 1 358 ? 10.290 20.514 49.330 1.00 78.20 337 PRO A CA 1
ATOM 2405 C C . PRO A 1 358 ? 10.730 20.454 50.796 1.00 78.48 337 PRO A C 1
ATOM 2406 O O . PRO A 1 358 ? 9.890 20.439 51.723 1.00 78.03 337 PRO A O 1
ATOM 2410 N N . GLY A 1 359 ? 12.050 20.403 50.979 1.00 78.72 338 GLY A N 1
ATOM 2411 C CA . GLY A 1 359 ? 12.638 20.157 52.286 1.00 79.10 338 GLY A CA 1
ATOM 2412 C C . GLY A 1 359 ? 12.968 18.691 52.517 1.00 79.46 338 GLY A C 1
ATOM 2413 O O . GLY A 1 359 ? 13.989 18.381 53.139 1.00 79.50 338 GLY A O 1
ATOM 2414 N N . GLY A 1 360 ? 12.109 17.793 52.019 1.00 79.53 339 GLY A N 1
ATOM 2415 C CA . GLY A 1 360 ? 12.318 16.345 52.117 1.00 79.33 339 GLY A CA 1
ATOM 2416 C C . GLY A 1 360 ? 13.742 15.928 51.794 1.00 79.48 339 GLY A C 1
ATOM 2417 O O . GLY A 1 360 ? 14.425 16.576 50.997 1.00 79.40 339 GLY A O 1
ATOM 2418 N N . LYS A 1 361 ? 14.197 14.856 52.437 1.00 79.76 340 LYS A N 1
ATOM 2419 C CA . LYS A 1 361 ? 15.526 14.293 52.188 1.00 79.93 340 LYS A CA 1
ATOM 2420 C C . LYS A 1 361 ? 15.545 13.542 50.856 1.00 80.04 340 LYS A C 1
ATOM 2421 O O . LYS A 1 361 ? 14.562 12.884 50.473 1.00 79.93 340 LYS A O 1
ATOM 2423 N N . TYR A 1 362 ? 16.663 13.658 50.154 1.00 79.94 341 TYR A N 1
ATOM 2424 C CA . TYR A 1 362 ? 16.822 13.023 48.861 1.00 80.06 341 TYR A CA 1
ATOM 2425 C C . TYR A 1 362 ? 18.214 12.384 48.730 1.00 79.93 341 TYR A C 1
ATOM 2426 O O . TYR A 1 362 ? 19.196 12.854 49.317 1.00 80.06 341 TYR A O 1
ATOM 2435 N N . VAL A 1 363 ? 18.287 11.317 47.944 1.00 79.62 342 VAL A N 1
ATOM 2436 C CA . VAL A 1 363 ? 19.526 10.580 47.738 1.00 79.10 342 VAL A CA 1
ATOM 2437 C C . VAL A 1 363 ? 20.185 11.002 46.428 1.00 78.65 342 VAL A C 1
ATOM 2438 O O . VAL A 1 363 ? 19.568 11.721 45.630 1.00 78.58 342 VAL A O 1
ATOM 2442 N N . SER A 1 364 ? 21.425 10.553 46.207 1.00 77.99 343 SER A N 1
ATOM 2443 C CA . SER A 1 364 ? 22.128 10.841 44.952 1.00 77.38 343 SER A CA 1
ATOM 2444 C C . SER A 1 364 ? 21.713 9.841 43.869 1.00 77.17 343 SER A C 1
ATOM 2445 O O . SER A 1 364 ? 20.709 9.136 44.013 1.00 77.37 343 SER A O 1
ATOM 2448 N N . THR A 1 365 ? 22.462 9.786 42.777 1.00 76.66 344 THR A N 1
ATOM 2449 C CA . THR A 1 365 ? 22.138 8.843 41.729 1.00 75.95 344 THR A CA 1
ATOM 2450 C C . THR A 1 365 ? 22.603 7.449 42.163 1.00 75.88 344 THR A C 1
ATOM 2451 O O . THR A 1 365 ? 21.786 6.538 42.241 1.00 75.56 344 THR A O 1
ATOM 2455 N N . THR A 1 366 ? 23.888 7.286 42.487 1.00 75.77 345 THR A N 1
ATOM 2456 C CA . THR A 1 366 ? 24.395 5.952 42.858 1.00 75.81 345 THR A CA 1
ATOM 2457 C C . THR A 1 366 ? 23.718 5.406 44.111 1.00 75.70 345 THR A C 1
ATOM 2458 O O . THR A 1 366 ? 23.643 4.190 44.283 1.00 75.91 345 THR A O 1
ATOM 2462 N N . GLU A 1 367 ? 23.231 6.296 44.979 1.00 75.24 346 GLU A N 1
ATOM 2463 C CA . GLU A 1 367 ? 22.482 5.871 46.154 1.00 74.78 346 GLU A CA 1
ATOM 2464 C C . GLU A 1 367 ? 21.250 5.175 45.626 1.00 74.45 346 GLU A C 1
ATOM 2465 O O . GLU A 1 367 ? 21.109 3.964 45.770 1.00 74.37 346 GLU A O 1
ATOM 2467 N N . MET A 1 368 ? 20.392 5.949 44.965 1.00 74.23 347 MET A N 1
ATOM 2468 C CA . MET A 1 368 ? 19.200 5.445 44.286 1.00 73.76 347 MET A CA 1
ATOM 2469 C C . MET A 1 368 ? 19.507 4.133 43.589 1.00 73.75 347 MET A C 1
ATOM 2470 O O . MET A 1 368 ? 18.895 3.102 43.870 1.00 73.71 347 MET A O 1
ATOM 2475 N N . THR A 1 369 ? 20.481 4.194 42.690 1.00 73.93 348 THR A N 1
ATOM 2476 C CA . THR A 1 369 ? 21.007 3.033 41.970 1.00 74.24 348 THR A CA 1
ATOM 2477 C C . THR A 1 369 ? 21.254 1.836 42.902 1.00 74.05 348 THR A C 1
ATOM 2478 O O . THR A 1 369 ? 20.611 0.792 42.759 1.00 73.63 348 THR A O 1
ATOM 2482 N N . ASP A 1 370 ? 22.165 2.010 43.863 1.00 74.06 349 ASP A N 1
ATOM 2483 C CA . ASP A 1 370 ? 22.587 0.920 44.746 1.00 73.99 349 ASP A CA 1
ATOM 2484 C C . ASP A 1 370 ? 21.404 0.341 45.500 1.00 73.84 349 ASP A C 1
ATOM 2485 O O . ASP A 1 370 ? 21.359 -0.869 45.748 1.00 73.63 349 ASP A O 1
ATOM 2490 N N . GLU A 1 371 ? 20.447 1.207 45.836 1.00 73.81 350 GLU A N 1
ATOM 2491 C CA . GLU A 1 371 ? 19.262 0.800 46.580 1.00 74.13 350 GLU A CA 1
ATOM 2492 C C . GLU A 1 371 ? 18.365 -0.057 45.700 1.00 74.04 350 GLU A C 1
ATOM 2493 O O . GLU A 1 371 ? 17.830 -1.079 46.148 1.00 74.09 350 GLU A O 1
ATOM 2499 N N . VAL A 1 372 ? 18.213 0.357 44.445 1.00 73.95 351 VAL A N 1
ATOM 2500 C CA . VAL A 1 372 ? 17.400 -0.400 43.489 1.00 73.91 351 VAL A CA 1
ATOM 2501 C C . VAL A 1 372 ? 18.001 -1.786 43.289 1.00 74.00 351 VAL A C 1
ATOM 2502 O O . VAL A 1 372 ? 17.282 -2.779 43.305 1.00 74.02 351 VAL A O 1
ATOM 2506 N 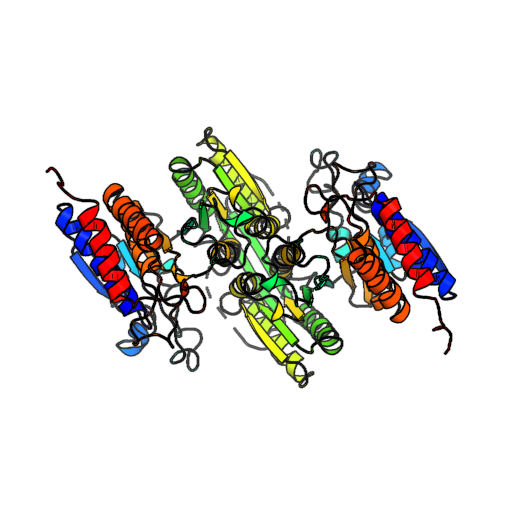N . LYS A 1 373 ? 19.319 -1.842 43.120 1.00 74.37 352 LYS A N 1
ATOM 2507 C CA . LYS A 1 373 ? 20.031 -3.106 43.117 1.00 74.73 352 LYS A CA 1
ATOM 2508 C C . LYS A 1 373 ? 19.559 -3.941 44.315 1.00 75.34 352 LYS A C 1
ATOM 2509 O O . LYS A 1 373 ? 18.971 -5.019 44.125 1.00 75.24 352 LYS A O 1
ATOM 2515 N N . ALA A 1 374 ? 19.779 -3.412 45.533 1.00 75.67 353 ALA A N 1
ATOM 2516 C CA . ALA A 1 374 ? 19.431 -4.085 46.808 1.00 75.78 353 ALA A CA 1
ATOM 2517 C C . ALA A 1 374 ? 18.034 -4.684 46.820 1.00 76.01 353 ALA A C 1
ATOM 2518 O O . ALA A 1 374 ? 17.851 -5.821 47.242 1.00 76.14 353 ALA A O 1
ATOM 2520 N N . ALA A 1 375 ? 17.059 -3.911 46.349 1.00 76.52 354 ALA A N 1
ATOM 2521 C CA . ALA A 1 375 ? 15.670 -4.348 46.266 1.00 76.84 354 ALA A CA 1
ATOM 2522 C C . ALA A 1 375 ? 15.469 -5.604 45.406 1.00 77.31 354 ALA A C 1
ATOM 2523 O O . ALA A 1 375 ? 14.540 -6.386 45.653 1.00 77.16 354 ALA A O 1
ATOM 2525 N N . VAL A 1 376 ? 16.334 -5.796 44.407 1.00 77.87 355 VAL A N 1
ATOM 2526 C CA . VAL A 1 376 ? 16.166 -6.917 43.486 1.00 78.72 355 VAL A CA 1
ATOM 2527 C C . VAL A 1 376 ? 16.728 -8.197 44.065 1.00 79.21 355 VAL A C 1
ATOM 2528 O O . VAL A 1 376 ? 16.136 -9.254 43.891 1.00 79.40 355 VAL A O 1
ATOM 2532 N N . VAL A 1 377 ? 17.864 -8.089 44.748 1.00 80.07 356 VAL A N 1
ATOM 2533 C CA . VAL A 1 377 ? 18.531 -9.230 45.365 1.00 81.05 356 VAL A CA 1
ATOM 2534 C C . VAL A 1 377 ? 17.630 -9.801 46.451 1.00 81.85 356 VAL A C 1
ATOM 2535 O O . VAL A 1 377 ? 17.522 -11.020 46.614 1.00 81.67 356 VAL A O 1
ATOM 2539 N N . ASP A 1 378 ? 16.967 -8.899 47.167 1.00 82.88 357 ASP A N 1
ATOM 2540 C CA . ASP A 1 378 ? 16.078 -9.264 48.254 1.00 84.28 357 ASP A CA 1
ATOM 2541 C C . ASP A 1 378 ? 14.734 -9.809 47.765 1.00 85.04 357 ASP A C 1
ATOM 2542 O O . ASP A 1 378 ? 14.065 -10.539 48.493 1.00 85.22 357 ASP A O 1
ATOM 2547 N N . GLU A 1 379 ? 14.339 -9.452 46.545 1.00 86.00 358 GLU A N 1
ATOM 2548 C CA . GLU A 1 379 ? 13.166 -10.061 45.922 1.00 87.01 358 GLU A CA 1
ATOM 2549 C C . GLU A 1 379 ? 13.544 -11.267 45.033 1.00 87.79 358 GLU A C 1
ATOM 2550 O O . GLU A 1 379 ? 12.723 -11.723 44.229 1.00 87.94 358 GLU A O 1
ATOM 2552 N N . LEU A 1 380 ? 14.776 -11.778 45.195 1.00 88.56 359 LEU A N 1
ATOM 2553 C CA . LEU A 1 380 ? 15.281 -12.974 44.474 1.00 89.19 359 LEU A CA 1
ATOM 2554 C C . LEU A 1 380 ? 16.023 -13.952 45.389 1.00 89.83 359 LEU A C 1
ATOM 2555 O O . LEU A 1 380 ? 17.119 -14.422 45.062 1.00 89.86 359 LEU A O 1
ATOM 2560 N N . ALA A 1 381 ? 15.406 -14.282 46.518 1.00 90.64 360 ALA A N 1
ATOM 2561 C CA . ALA A 1 381 ? 16.115 -14.914 47.625 1.00 91.35 360 ALA A CA 1
ATOM 2562 C C . ALA A 1 381 ? 15.954 -16.444 47.775 1.00 91.84 360 ALA A C 1
ATOM 2563 O O . ALA A 1 381 ? 15.520 -17.161 46.863 1.00 91.70 360 ALA A O 1
ATOM 2565 N N . THR A 1 382 ? 16.382 -16.921 48.938 1.00 92.51 361 THR A N 1
ATOM 2566 C CA . THR A 1 382 ? 16.023 -18.221 49.465 1.00 93.00 361 THR A CA 1
ATOM 2567 C C . THR A 1 382 ? 15.097 -17.950 50.668 1.00 93.67 361 THR A C 1
ATOM 2568 O O . THR A 1 382 ? 13.877 -18.161 50.581 1.00 93.69 361 THR A O 1
ATOM 2572 N N . SER A 1 383 ? 15.693 -17.441 51.755 1.00 94.25 362 SER A N 1
ATOM 2573 C CA . SER A 1 383 ? 15.001 -16.944 52.947 1.00 94.77 362 SER A CA 1
ATOM 2574 C C . SER A 1 383 ? 14.093 -17.955 53.650 1.00 95.22 362 SER A C 1
ATOM 2575 O O . SER A 1 383 ? 12.960 -17.638 54.020 1.00 95.37 362 SER A O 1
ATOM 2577 N N . ALA A 1 384 ? 14.597 -19.179 53.823 1.00 95.71 363 ALA A N 1
ATOM 2578 C CA . ALA A 1 384 ? 14.078 -20.100 54.845 1.00 95.97 363 ALA A CA 1
ATOM 2579 C C . ALA A 1 384 ? 14.600 -19.595 56.200 1.00 96.23 363 ALA A C 1
ATOM 2580 O O . ALA A 1 384 ? 14.945 -18.413 56.323 1.00 96.58 363 ALA A O 1
ATOM 2582 N N . ILE A 1 385 ? 14.678 -20.472 57.201 1.00 96.27 364 ILE A N 1
ATOM 2583 C CA . ILE A 1 385 ? 14.930 -20.075 58.603 1.00 96.23 364 ILE A CA 1
ATOM 2584 C C . ILE A 1 385 ? 14.090 -18.873 59.066 1.00 96.30 364 ILE A C 1
ATOM 2585 O O . ILE A 1 385 ? 13.189 -18.403 58.361 1.00 96.19 364 ILE A O 1
ATOM 2590 N N . LYS B 1 23 ? -30.254 52.450 20.751 1.00 83.54 2 LYS B N 1
ATOM 2591 C CA . LYS B 1 23 ? -30.501 51.899 19.377 1.00 83.72 2 LYS B CA 1
ATOM 2592 C C . LYS B 1 23 ? -29.210 51.349 18.716 1.00 83.53 2 LYS B C 1
ATOM 2593 O O . LYS B 1 23 ? -28.652 51.993 17.823 1.00 83.76 2 LYS B O 1
ATOM 2595 N N . LYS B 1 24 ? -28.736 50.183 19.189 1.00 83.26 3 LYS B N 1
ATOM 2596 C CA . LYS B 1 24 ? -27.606 49.415 18.567 1.00 83.18 3 LYS B CA 1
ATOM 2597 C C . LYS B 1 24 ? -27.965 47.919 18.458 1.00 82.63 3 LYS B C 1
ATOM 2598 O O . LYS B 1 24 ? -28.277 47.271 19.465 1.00 82.43 3 LYS B O 1
ATOM 2604 N N . LYS B 1 25 ? -27.904 47.387 17.236 1.00 82.00 4 LYS B N 1
ATOM 2605 C CA . LYS B 1 25 ? -28.502 46.089 16.906 1.00 81.42 4 LYS B CA 1
ATOM 2606 C C . LYS B 1 25 ? -27.667 44.905 17.394 1.00 81.03 4 LYS B C 1
ATOM 2607 O O . LYS B 1 25 ? -26.429 44.944 17.341 1.00 80.91 4 LYS B O 1
ATOM 2609 N N . ILE B 1 26 ? -28.357 43.859 17.867 1.00 80.31 5 ILE B N 1
ATOM 2610 C CA . ILE B 1 26 ? -27.706 42.609 18.305 1.00 79.38 5 ILE B CA 1
ATOM 2611 C C . ILE B 1 26 ? -28.353 41.333 17.743 1.00 78.62 5 ILE B C 1
ATOM 2612 O O . ILE B 1 26 ? -29.536 41.067 17.935 1.00 78.72 5 ILE B O 1
ATOM 2617 N N . ALA B 1 27 ? -27.546 40.555 17.039 1.00 77.82 6 ALA B N 1
ATOM 2618 C CA . ALA B 1 27 ? -27.968 39.279 16.502 1.00 76.90 6 ALA B CA 1
ATOM 2619 C C . ALA B 1 27 ? -27.875 38.214 17.590 1.00 76.26 6 ALA B C 1
ATOM 2620 O O . ALA B 1 27 ? -26.809 37.998 18.176 1.00 76.20 6 ALA B O 1
ATOM 2622 N N . VAL B 1 28 ? -29.000 37.552 17.846 1.00 75.39 7 VAL B N 1
ATOM 2623 C CA . VAL B 1 28 ? -29.120 36.586 18.930 1.00 74.69 7 VAL B CA 1
ATOM 2624 C C . VAL B 1 28 ? -29.412 35.189 18.384 1.00 74.20 7 VAL B C 1
ATOM 2625 O O . VAL B 1 28 ? -30.419 34.962 17.716 1.00 74.04 7 VAL B O 1
ATOM 2629 N N . LEU B 1 29 ? -28.520 34.254 18.688 1.00 73.64 8 LEU B N 1
ATOM 2630 C CA . LEU B 1 29 ? -28.569 32.919 18.112 1.00 73.02 8 LEU B CA 1
ATOM 2631 C C . LEU B 1 29 ? -28.543 31.826 19.170 1.00 72.75 8 LEU B C 1
ATOM 2632 O O . LEU B 1 29 ? -27.487 31.265 19.454 1.00 72.50 8 LEU B O 1
ATOM 2637 N N . PRO B 1 30 ? -29.710 31.521 19.766 1.00 72.76 9 PRO B N 1
ATOM 2638 C CA . PRO B 1 30 ? -29.789 30.536 20.854 1.00 72.61 9 PRO B CA 1
ATOM 2639 C C . PRO B 1 30 ? -29.345 29.139 20.424 1.00 72.73 9 PRO B C 1
ATOM 2640 O O . PRO B 1 30 ? -28.352 28.618 20.942 1.00 72.21 9 PRO B O 1
ATOM 2644 N N . GLY B 1 31 ? -30.073 28.549 19.476 1.00 73.09 10 GLY B N 1
ATOM 2645 C CA . GLY B 1 31 ? -29.758 27.215 18.985 1.00 73.36 10 GLY B CA 1
ATOM 2646 C C . GLY B 1 31 ? -30.540 26.122 19.683 1.00 73.76 10 GLY B C 1
ATOM 2647 O O . GLY B 1 31 ? -31.757 26.242 19.885 1.00 73.95 10 GLY B O 1
ATOM 2648 N N . ASP B 1 32 ? -29.844 25.045 20.045 1.00 73.86 11 ASP B N 1
ATOM 2649 C CA . ASP B 1 32 ? -30.492 23.888 20.670 1.00 73.70 11 ASP B CA 1
ATOM 2650 C C . ASP B 1 32 ? -29.911 23.554 22.042 1.00 73.35 11 ASP B C 1
ATOM 2651 O O . ASP B 1 32 ? -29.285 24.402 22.665 1.00 73.28 11 ASP B O 1
ATOM 2656 N N . GLY B 1 33 ? -30.151 22.331 22.511 1.00 73.22 12 GLY B N 1
ATOM 2657 C CA . GLY B 1 33 ? -29.799 21.920 23.862 1.00 72.67 12 GLY B CA 1
ATOM 2658 C C . GLY B 1 33 ? -30.256 22.975 24.835 1.00 72.47 12 GLY B C 1
ATOM 2659 O O . GLY B 1 33 ? -31.404 23.428 24.780 1.00 72.23 12 GLY B O 1
ATOM 2660 N N . ILE B 1 34 ? -29.344 23.389 25.705 1.00 72.37 13 ILE B N 1
ATOM 2661 C CA . ILE B 1 34 ? -29.629 24.472 26.637 1.00 72.46 13 ILE B CA 1
ATOM 2662 C C . ILE B 1 34 ? -29.311 25.860 26.105 1.00 72.15 13 ILE B C 1
ATOM 2663 O O . ILE B 1 34 ? -29.366 26.838 26.844 1.00 71.83 13 ILE B O 1
ATOM 2668 N N . GLY B 1 35 ? -29.003 25.940 24.818 1.00 72.09 14 GLY B N 1
ATOM 2669 C CA . GLY B 1 35 ? -28.728 27.211 24.172 1.00 72.33 14 GLY B CA 1
ATOM 2670 C C . GLY B 1 35 ? -29.708 28.290 24.589 1.00 72.62 14 GLY B C 1
ATOM 2671 O O . GLY B 1 35 ? -29.306 29.304 25.161 1.00 72.77 14 GLY B O 1
ATOM 2672 N N . PRO B 1 36 ? -31.012 28.073 24.331 1.00 72.75 15 PRO B N 1
ATOM 2673 C CA . PRO B 1 36 ? -31.966 29.144 24.622 1.00 72.80 15 PRO B CA 1
ATOM 2674 C C . PRO B 1 36 ? -31.979 29.453 26.112 1.00 73.01 15 PRO B C 1
ATOM 2675 O O . PRO B 1 36 ? -31.881 30.621 26.499 1.00 72.93 15 PRO B O 1
ATOM 2679 N N . GLU B 1 37 ? -32.083 28.404 26.926 1.00 73.17 16 GLU B N 1
ATOM 2680 C CA . GLU B 1 37 ? -31.954 28.532 28.360 1.00 73.52 16 GLU B CA 1
ATOM 2681 C C . GLU B 1 37 ? -30.872 29.574 28.674 1.00 73.09 16 GLU B C 1
ATOM 2682 O O . GLU B 1 37 ? -31.195 30.701 29.075 1.00 73.11 16 GLU B O 1
ATOM 2688 N N . VAL B 1 38 ? -29.604 29.214 28.456 1.00 72.56 17 VAL B N 1
ATOM 2689 C CA . VAL B 1 38 ? -28.488 30.088 28.839 1.00 72.13 17 VAL B CA 1
ATOM 2690 C C . VAL B 1 38 ? -28.566 31.428 28.150 1.00 72.25 17 VAL B C 1
ATOM 2691 O O . VAL B 1 38 ? -28.370 32.458 28.782 1.00 72.59 17 VAL B O 1
ATOM 2695 N N . MET B 1 39 ? -28.875 31.420 26.862 1.00 72.23 18 MET B N 1
ATOM 2696 C CA . MET B 1 39 ? -29.052 32.660 26.135 1.00 72.53 18 MET B CA 1
ATOM 2697 C C . MET B 1 39 ? -29.970 33.624 26.888 1.00 72.66 18 MET B C 1
ATOM 2698 O O . MET B 1 39 ? -29.536 34.708 27.282 1.00 72.47 18 MET B O 1
ATOM 2703 N N . GLU B 1 40 ? -31.225 33.202 27.084 1.00 72.90 19 GLU B N 1
ATOM 2704 C CA . GLU B 1 40 ? -32.254 33.988 27.781 1.00 72.97 19 GLU B CA 1
ATOM 2705 C C . GLU B 1 40 ? -31.723 34.553 29.082 1.00 72.31 19 GLU B C 1
ATOM 2706 O O . GLU B 1 40 ? -31.921 35.733 29.378 1.00 71.97 19 GLU B O 1
ATOM 2712 N N . ALA B 1 41 ? -31.033 33.710 29.841 1.00 71.85 20 ALA B N 1
ATOM 2713 C CA . ALA B 1 41 ? -30.304 34.185 30.999 1.00 71.97 20 ALA B CA 1
ATOM 2714 C C . ALA B 1 41 ? -29.502 35.429 30.606 1.00 71.84 20 ALA B C 1
ATOM 2715 O O . ALA B 1 41 ? -29.941 36.560 30.840 1.00 71.86 20 ALA B O 1
ATOM 2717 N N . ALA B 1 42 ? -28.360 35.209 29.962 1.00 71.55 21 ALA B N 1
ATOM 2718 C CA . ALA B 1 42 ? -27.465 36.286 29.548 1.00 71.45 21 ALA B CA 1
ATOM 2719 C C . ALA B 1 42 ? -28.194 37.514 29.046 1.00 71.09 21 ALA B C 1
ATOM 2720 O O . ALA B 1 42 ? -27.786 38.628 29.339 1.00 70.91 21 ALA B O 1
ATOM 2722 N N . ILE B 1 43 ? -29.273 37.302 28.302 1.00 70.98 22 ILE B N 1
ATOM 2723 C CA . ILE B 1 43 ? -30.063 38.397 27.766 1.00 71.20 22 ILE B CA 1
ATOM 2724 C C . ILE B 1 43 ? -30.556 39.301 28.892 1.00 71.61 22 ILE B C 1
ATOM 2725 O O . ILE B 1 43 ? -30.283 40.509 28.897 1.00 71.30 22 ILE B O 1
ATOM 2730 N N . GLU B 1 44 ? -31.264 38.715 29.852 1.00 72.04 23 GLU B N 1
ATOM 2731 C CA . GLU B 1 44 ? -31.811 39.494 30.953 1.00 72.78 23 GLU B CA 1
ATOM 2732 C C . GLU B 1 44 ? -30.753 40.388 31.572 1.00 72.82 23 GLU B C 1
ATOM 2733 O O . GLU B 1 44 ? -30.886 41.610 31.565 1.00 73.22 23 GLU B O 1
ATOM 2739 N N . VAL B 1 45 ? -29.688 39.784 32.077 1.00 72.88 24 VAL B N 1
ATOM 2740 C CA . VAL B 1 45 ? -28.578 40.549 32.632 1.00 73.12 24 VAL B CA 1
ATOM 2741 C C . VAL B 1 45 ? -28.235 41.747 31.735 1.00 73.56 24 VAL B C 1
ATOM 2742 O O . VAL B 1 45 ? -28.112 42.880 32.207 1.00 73.59 24 VAL B O 1
ATOM 2746 N N . LEU B 1 46 ? -28.110 41.499 30.439 1.00 74.00 25 LEU B N 1
ATOM 2747 C CA . LEU B 1 46 ? -27.777 42.561 29.514 1.00 74.63 25 LEU B CA 1
ATOM 2748 C C . LEU B 1 46 ? -28.855 43.654 29.574 1.00 75.32 25 LEU B C 1
ATOM 2749 O O . LEU B 1 46 ? -28.550 44.812 29.903 1.00 74.82 25 LEU B O 1
ATOM 2754 N N . LYS B 1 47 ? -30.109 43.254 29.300 1.00 76.34 26 LYS B N 1
ATOM 2755 C CA . LYS B 1 47 ? -31.304 44.137 29.334 1.00 77.10 26 LYS B CA 1
ATOM 2756 C C . LYS B 1 47 ? -31.341 45.057 30.552 1.00 77.50 26 LYS B C 1
ATOM 2757 O O . LYS B 1 47 ? -31.683 46.246 30.440 1.00 77.38 26 LYS B O 1
ATOM 2763 N N . ALA B 1 48 ? -30.992 44.496 31.708 1.00 77.90 27 ALA B N 1
ATOM 2764 C CA . ALA B 1 48 ? -30.866 45.280 32.920 1.00 78.77 27 ALA B CA 1
ATOM 2765 C C . ALA B 1 48 ? -29.770 46.348 32.796 1.00 79.35 27 ALA B C 1
ATOM 2766 O O . ALA B 1 48 ? -30.084 47.537 32.793 1.00 79.53 27 ALA B O 1
ATOM 2768 N N . VAL B 1 49 ? -28.508 45.939 32.664 1.00 79.98 28 VAL B N 1
ATOM 2769 C CA . VAL B 1 49 ? -27.385 46.887 32.677 1.00 80.91 28 VAL B CA 1
ATOM 2770 C C . VAL B 1 49 ? -27.715 48.157 31.888 1.00 81.88 28 VAL B C 1
ATOM 2771 O O . VAL B 1 49 ? -27.523 49.279 32.380 1.00 82.23 28 VAL B O 1
ATOM 2775 N N . ALA B 1 50 ? -28.229 47.967 30.675 1.00 82.78 29 ALA B N 1
ATOM 2776 C CA . ALA B 1 50 ? -28.564 49.072 29.779 1.00 83.72 29 ALA B CA 1
ATOM 2777 C C . ALA B 1 50 ? -29.490 50.100 30.432 1.00 84.30 29 ALA B C 1
ATOM 2778 O O . ALA B 1 50 ? -29.258 51.304 30.322 1.00 84.69 29 ALA B O 1
ATOM 2780 N N . GLU B 1 51 ? -30.531 49.613 31.107 1.00 84.78 30 GLU B N 1
ATOM 2781 C CA . GLU B 1 51 ? -31.493 50.462 31.801 1.00 85.17 30 GLU B CA 1
ATOM 2782 C C . GLU B 1 51 ? -30.738 51.327 32.808 1.00 85.02 30 GLU B C 1
ATOM 2783 O O . GLU B 1 51 ? -30.708 52.557 32.700 1.00 84.99 30 GLU B O 1
ATOM 2789 N N . ARG B 1 52 ? -30.094 50.662 33.762 1.00 84.87 31 ARG B N 1
ATOM 2790 C CA . ARG B 1 52 ? -29.235 51.320 34.726 1.00 84.63 31 ARG B CA 1
ATOM 2791 C C . ARG B 1 52 ? -28.305 52.307 34.039 1.00 84.71 31 ARG B C 1
ATOM 2792 O O . ARG B 1 52 ? -27.929 53.313 34.626 1.00 85.04 31 ARG B O 1
ATOM 2794 N N . PHE B 1 53 ? -27.963 52.047 32.780 1.00 84.65 32 PHE B N 1
ATOM 2795 C CA . PHE B 1 53 ? -26.965 52.861 32.095 1.00 84.14 32 PHE B CA 1
ATOM 2796 C C . PHE B 1 53 ? -27.470 53.784 31.009 1.00 84.47 32 PHE B C 1
ATOM 2797 O O . PHE B 1 53 ? -26.675 54.459 30.361 1.00 84.33 32 PHE B O 1
ATOM 2805 N N . GLY B 1 54 ? -28.785 53.808 30.813 1.00 85.05 33 GLY B N 1
ATOM 2806 C CA . GLY B 1 54 ? -29.404 54.706 29.841 1.00 85.94 33 GLY B CA 1
ATOM 2807 C C . GLY B 1 54 ? -29.822 54.099 28.509 1.00 86.57 33 GLY B C 1
ATOM 2808 O O . GLY B 1 54 ? -30.951 54.336 28.045 1.00 87.02 33 GLY B O 1
ATOM 2809 N N . HIS B 1 55 ? -28.926 53.327 27.885 1.00 86.89 34 HIS B N 1
ATOM 2810 C CA . HIS B 1 55 ? -29.156 52.812 26.522 1.00 86.90 34 HIS B CA 1
ATOM 2811 C C . HIS B 1 55 ? -30.007 51.562 26.440 1.00 87.00 34 HIS B C 1
ATOM 2812 O O . HIS B 1 55 ? -30.380 50.970 27.452 1.00 86.85 34 HIS B O 1
ATOM 2819 N N . GLU B 1 56 ? -30.315 51.186 25.206 1.00 87.32 35 GLU B N 1
ATOM 2820 C CA . GLU B 1 56 ? -31.237 50.111 24.910 1.00 87.76 35 GLU B CA 1
ATOM 2821 C C . GLU B 1 56 ? -30.758 49.413 23.647 1.00 87.98 35 GLU B C 1
ATOM 2822 O O . GLU B 1 56 ? -30.051 50.014 22.827 1.00 88.00 35 GLU B O 1
ATOM 2828 N N . PHE B 1 57 ? -31.163 48.153 23.491 1.00 88.11 36 PHE B N 1
ATOM 2829 C CA . PHE B 1 57 ? -30.646 47.286 22.437 1.00 88.14 36 PHE B CA 1
ATOM 2830 C C . PHE B 1 57 ? -31.759 46.618 21.652 1.00 87.73 36 PHE B C 1
ATOM 2831 O O . PHE B 1 57 ? -32.732 46.151 22.233 1.00 87.61 36 PHE B O 1
ATOM 2839 N N . GLU B 1 58 ? -31.605 46.571 20.335 1.00 87.45 37 GLU B N 1
ATOM 2840 C CA . GLU B 1 58 ? -32.533 45.834 19.491 1.00 87.51 37 GLU B CA 1
ATOM 2841 C C . GLU B 1 58 ? -32.025 44.406 19.278 1.00 87.54 37 GLU B C 1
ATOM 2842 O O . GLU B 1 58 ? -30.859 44.196 18.921 1.00 87.69 37 GLU B O 1
ATOM 2844 N N . PHE B 1 59 ? -32.905 43.432 19.507 1.00 87.26 38 PHE B N 1
ATOM 2845 C CA . PHE B 1 59 ? -32.547 42.010 19.442 1.00 87.01 38 PHE B CA 1
ATOM 2846 C C . PHE B 1 59 ? -33.284 41.241 18.345 1.00 86.71 38 PHE B C 1
ATOM 2847 O O . PHE B 1 59 ? -34.456 40.888 18.517 1.00 86.96 38 PHE B O 1
ATOM 2855 N N . GLU B 1 60 ? -32.603 40.969 17.232 1.00 86.13 39 GLU B N 1
ATOM 2856 C CA . GLU B 1 60 ? -33.172 40.130 16.180 1.00 85.46 39 GLU B CA 1
ATOM 2857 C C . GLU B 1 60 ? -32.801 38.690 16.495 1.00 85.09 39 GLU B C 1
ATOM 2858 O O . GLU B 1 60 ? -31.644 38.401 16.779 1.00 85.08 39 GLU B O 1
ATOM 2860 N N . TYR B 1 61 ? -33.790 37.802 16.480 1.00 84.63 40 TYR B N 1
ATOM 2861 C CA . TYR B 1 61 ? -33.579 36.391 16.819 1.00 84.12 40 TYR B CA 1
ATOM 2862 C C . TYR B 1 61 ? -33.420 35.532 15.566 1.00 83.93 40 TYR B C 1
ATOM 2863 O O . TYR B 1 61 ? -34.106 35.746 14.565 1.00 84.06 40 TYR B O 1
ATOM 2872 N N . GLY B 1 62 ? -32.519 34.558 15.625 1.00 83.48 41 GLY B N 1
ATOM 2873 C CA . GLY B 1 62 ? -32.211 33.747 14.461 1.00 83.01 41 GLY B CA 1
ATOM 2874 C C . GLY B 1 62 ? -32.116 32.266 14.752 1.00 82.90 41 GLY B C 1
ATOM 2875 O O . GLY B 1 62 ? -31.789 31.862 15.871 1.00 82.83 41 GLY B O 1
ATOM 2876 N N . LEU B 1 63 ? -32.416 31.463 13.733 1.00 82.76 42 LEU B N 1
ATOM 2877 C CA . LEU B 1 63 ? -32.301 30.018 13.814 1.00 82.93 42 LEU B CA 1
ATOM 2878 C C . LEU B 1 63 ? -30.895 29.612 13.405 1.00 83.09 42 LEU B C 1
ATOM 2879 O O . LEU B 1 63 ? -30.309 30.193 12.496 1.00 83.42 42 LEU B O 1
ATOM 2881 N N . ILE B 1 64 ? -30.352 28.626 14.103 1.00 83.33 43 ILE B N 1
ATOM 2882 C CA . ILE B 1 64 ? -28.993 28.139 13.880 1.00 83.64 43 ILE B CA 1
ATOM 2883 C C . ILE B 1 64 ? -28.950 26.698 14.377 1.00 84.15 43 ILE B C 1
ATOM 2884 O O . ILE B 1 64 ? -29.779 26.316 15.202 1.00 84.13 43 ILE B O 1
ATOM 2889 N N . GLY B 1 65 ? -28.015 25.899 13.860 1.00 84.78 44 GLY B N 1
ATOM 2890 C CA . GLY B 1 65 ? -27.873 24.486 14.252 1.00 85.63 44 GLY B CA 1
ATOM 2891 C C . GLY B 1 65 ? -29.100 23.622 13.983 1.00 86.29 44 GLY B C 1
ATOM 2892 O O . GLY B 1 65 ? -29.779 23.795 12.966 1.00 86.32 44 GLY B O 1
ATOM 2893 N N . GLY B 1 66 ? -29.384 22.696 14.898 1.00 86.71 45 GLY B N 1
ATOM 2894 C CA . GLY B 1 66 ? -30.539 21.818 14.773 1.00 87.56 45 GLY B CA 1
ATOM 2895 C C . GLY B 1 66 ? -31.846 22.557 14.546 1.00 88.35 45 GLY B C 1
ATOM 2896 O O . GLY B 1 66 ? -32.674 22.132 13.742 1.00 88.45 45 GLY B O 1
ATOM 2897 N N . ALA B 1 67 ? -32.017 23.677 15.244 1.00 89.01 46 ALA B N 1
ATOM 2898 C CA . ALA B 1 67 ? -33.199 24.535 15.105 1.00 89.70 46 ALA B CA 1
ATOM 2899 C C . ALA B 1 67 ? -33.311 25.244 13.742 1.00 90.26 46 ALA B C 1
ATOM 2900 O O . ALA B 1 67 ? -34.329 25.900 13.449 1.00 90.47 46 ALA B O 1
ATOM 2902 N N . ALA B 1 68 ? -32.265 25.128 12.925 1.00 90.70 47 ALA B N 1
ATOM 2903 C CA . ALA B 1 68 ? -32.283 25.670 11.572 1.00 91.30 47 ALA B CA 1
ATOM 2904 C C . ALA B 1 68 ? -32.487 24.554 10.553 1.00 91.66 47 ALA B C 1
ATOM 2905 O O . ALA B 1 68 ? -33.104 24.769 9.500 1.00 91.92 47 ALA B O 1
ATOM 2907 N N . ILE B 1 69 ? -31.966 23.370 10.881 1.00 91.96 48 ILE B N 1
ATOM 2908 C CA . ILE B 1 69 ? -32.184 22.146 10.101 1.00 92.24 48 ILE B CA 1
ATOM 2909 C C . ILE B 1 69 ? -33.670 21.801 10.141 1.00 92.36 48 ILE B C 1
ATOM 2910 O O . ILE B 1 69 ? -34.287 21.508 9.107 1.00 92.51 48 ILE B O 1
ATOM 2915 N N . ASP B 1 70 ? -34.237 21.861 11.342 1.00 92.34 49 ASP B N 1
ATOM 2916 C CA . ASP B 1 70 ? -35.649 21.579 11.537 1.00 92.12 49 ASP B CA 1
ATOM 2917 C C . ASP B 1 70 ? -36.490 22.701 10.915 1.00 92.14 49 ASP B C 1
ATOM 2918 O O . ASP B 1 70 ? -37.097 22.504 9.867 1.00 92.13 49 ASP B O 1
ATOM 2923 N N . GLU B 1 71 ? -36.465 23.888 11.512 1.00 92.31 50 GLU B N 1
ATOM 2924 C CA . GLU B 1 71 ? -37.470 24.916 11.207 1.00 92.68 50 GLU B CA 1
ATOM 2925 C C . GLU B 1 71 ? -37.386 25.629 9.840 1.00 92.84 50 GLU B C 1
ATOM 2926 O O . GLU B 1 71 ? -38.220 26.497 9.565 1.00 92.86 50 GLU B O 1
ATOM 2928 N N . ALA B 1 72 ? -36.412 25.277 8.993 1.00 93.02 51 ALA B N 1
ATOM 2929 C CA . ALA B 1 72 ? -36.300 25.895 7.650 1.00 93.31 51 ALA B CA 1
ATOM 2930 C C . ALA B 1 72 ? -35.293 25.252 6.674 1.00 93.57 51 ALA B C 1
ATOM 2931 O O . ALA B 1 72 ? -34.926 25.862 5.665 1.00 93.62 51 ALA B O 1
ATOM 2933 N N . GLY B 1 73 ? -34.844 24.036 6.966 1.00 93.78 52 GLY B N 1
ATOM 2934 C CA . GLY B 1 73 ? -34.053 23.283 5.998 1.00 94.14 52 GLY B CA 1
ATOM 2935 C C . GLY B 1 73 ? -32.569 23.183 6.273 1.00 94.44 52 GLY B C 1
ATOM 2936 O O . GLY B 1 73 ? -32.087 22.128 6.696 1.00 94.46 52 GLY B O 1
ATOM 2937 N N . THR B 1 74 ? -31.842 24.273 6.026 1.00 94.75 53 THR B N 1
ATOM 2938 C CA . THR B 1 74 ? -30.360 24.270 6.121 1.00 95.10 53 THR B CA 1
ATOM 2939 C C . THR B 1 74 ? -29.819 24.613 7.527 1.00 94.89 53 THR B C 1
ATOM 2940 O O . THR B 1 74 ? -30.379 25.483 8.198 1.00 94.99 53 THR B O 1
ATOM 2944 N N . PRO B 1 75 ? -28.744 23.913 7.975 1.00 94.75 54 PRO B N 1
ATOM 2945 C CA . PRO B 1 75 ? -28.109 24.133 9.287 1.00 94.61 54 PRO B CA 1
ATOM 2946 C C . PRO B 1 75 ? -27.742 25.585 9.560 1.00 94.44 54 PRO B C 1
ATOM 2947 O O . PRO B 1 75 ? -27.629 25.979 10.721 1.00 94.52 54 PRO B O 1
ATOM 2951 N N . LEU B 1 76 ? -27.552 26.360 8.493 1.00 94.12 55 LEU B N 1
ATOM 2952 C CA . LEU B 1 76 ? -27.248 27.779 8.591 1.00 93.58 55 LEU B CA 1
ATOM 2953 C C . LEU B 1 76 ? -27.919 28.550 7.447 1.00 93.22 55 LEU B C 1
ATOM 2954 O O . LEU B 1 76 ? -27.305 28.779 6.404 1.00 93.00 55 LEU B O 1
ATOM 2959 N N . PRO B 1 77 ? -29.193 28.943 7.633 1.00 93.02 56 PRO B N 1
ATOM 2960 C CA . PRO B 1 77 ? -29.886 29.640 6.557 1.00 92.84 56 PRO B CA 1
ATOM 2961 C C . PRO B 1 77 ? -29.131 30.897 6.176 1.00 92.67 56 PRO B C 1
ATOM 2962 O O . PRO B 1 77 ? -28.524 31.535 7.035 1.00 92.55 56 PRO B O 1
ATOM 2966 N N . GLU B 1 78 ? -29.146 31.229 4.891 1.00 92.54 57 GLU B N 1
ATOM 2967 C CA . GLU B 1 78 ? -28.555 32.468 4.427 1.00 92.26 57 GLU B CA 1
ATOM 2968 C C . GLU B 1 78 ? -29.281 33.626 5.104 1.00 91.90 57 GLU B C 1
ATOM 2969 O O . GLU B 1 78 ? -28.652 34.583 5.555 1.00 91.88 57 GLU B O 1
ATOM 2975 N N . GLU B 1 79 ? -30.604 33.518 5.207 1.00 91.50 58 GLU B N 1
ATOM 2976 C CA . GLU B 1 79 ? -31.407 34.549 5.872 1.00 91.14 58 GLU B CA 1
ATOM 2977 C C . GLU B 1 79 ? -30.754 35.036 7.181 1.00 90.68 58 GLU B C 1
ATOM 2978 O O . GLU B 1 79 ? -30.583 36.245 7.383 1.00 90.75 58 GLU B O 1
ATOM 2980 N N . THR B 1 80 ? -30.373 34.103 8.054 1.00 89.92 59 THR B N 1
ATOM 2981 C CA . THR B 1 80 ? -29.739 34.482 9.316 1.00 89.19 59 THR B CA 1
ATOM 2982 C C . THR B 1 80 ? -28.381 35.105 9.021 1.00 88.74 59 THR B C 1
ATOM 2983 O O . THR B 1 80 ? -28.167 36.265 9.355 1.00 88.93 59 THR B O 1
ATOM 2987 N N . LEU B 1 81 ? -27.493 34.364 8.357 1.00 87.75 60 LEU B N 1
ATOM 2988 C CA . LEU B 1 81 ? -26.200 34.908 7.945 1.00 87.05 60 LEU B CA 1
ATOM 2989 C C . LEU B 1 81 ? -26.328 36.390 7.584 1.00 86.56 60 LEU B C 1
ATOM 2990 O O . LEU B 1 81 ? -25.523 37.211 8.022 1.00 86.24 60 LEU B O 1
ATOM 2995 N N . ASP B 1 82 ? -27.370 36.726 6.821 1.00 86.30 61 ASP B N 1
ATOM 2996 C CA . ASP B 1 82 ? -27.659 38.123 6.422 1.00 85.92 61 ASP B CA 1
ATOM 2997 C C . ASP B 1 82 ? -27.910 39.052 7.604 1.00 85.06 61 ASP B C 1
ATOM 2998 O O . ASP B 1 82 ? -27.565 40.236 7.562 1.00 84.95 61 ASP B O 1
ATOM 3003 N N . VAL B 1 83 ? -28.522 38.507 8.648 1.00 84.00 62 VAL B N 1
ATOM 3004 C CA . VAL B 1 83 ? -28.898 39.311 9.793 1.00 83.19 62 VAL B CA 1
ATOM 3005 C C . VAL B 1 83 ? -27.689 39.579 10.678 1.00 82.27 62 VAL B C 1
ATOM 3006 O O . VAL B 1 83 ? -27.563 40.653 11.273 1.00 82.12 62 VAL B O 1
ATOM 3010 N N . CYS B 1 84 ? -26.794 38.603 10.740 1.00 81.23 63 CYS B N 1
ATOM 3011 C CA . CYS B 1 84 ? -25.571 38.755 11.490 1.00 80.47 63 CYS B CA 1
ATOM 3012 C C . CYS B 1 84 ? -24.739 39.816 10.840 1.00 80.49 63 CYS B C 1
ATOM 3013 O O . CYS B 1 84 ? -23.987 40.529 11.512 1.00 80.55 63 CYS B O 1
ATOM 3016 N N . ARG B 1 85 ? -24.882 39.911 9.520 1.00 80.26 64 ARG B N 1
ATOM 3017 C CA . ARG B 1 85 ? -24.159 40.897 8.728 1.00 79.78 64 ARG B CA 1
ATOM 3018 C C . ARG B 1 85 ? -24.681 42.308 8.974 1.00 79.44 64 ARG B C 1
ATOM 3019 O O . ARG B 1 85 ? -23.899 43.259 9.023 1.00 79.53 64 ARG B O 1
ATOM 3027 N N . GLY B 1 86 ? -25.993 42.440 9.153 1.00 78.88 65 GLY B N 1
ATOM 3028 C CA . GLY B 1 86 ? -26.600 43.749 9.403 1.00 78.29 65 GLY B CA 1
ATOM 3029 C C . GLY B 1 86 ? -26.678 44.179 10.864 1.00 77.75 65 GLY B C 1
ATOM 3030 O O . GLY B 1 86 ? -27.401 45.132 11.206 1.00 77.89 65 GLY B O 1
ATOM 3031 N N . SER B 1 87 ? -25.947 43.481 11.728 1.00 76.78 66 SER B N 1
ATOM 3032 C CA . SER B 1 87 ? -25.964 43.787 13.152 1.00 76.03 66 SER B CA 1
ATOM 3033 C C . SER B 1 87 ? -24.638 44.412 13.599 1.00 75.53 66 SER B C 1
ATOM 3034 O O . SER B 1 87 ? -23.756 44.655 12.766 1.00 75.46 66 SER B O 1
ATOM 3037 N N . ASP B 1 88 ? -24.526 44.690 14.904 1.00 74.66 67 ASP B N 1
ATOM 3038 C CA . ASP B 1 88 ? -23.312 45.240 15.510 1.00 73.71 67 ASP B CA 1
ATOM 3039 C C . ASP B 1 88 ? -22.563 44.211 16.354 1.00 72.81 67 ASP B C 1
ATOM 3040 O O . ASP B 1 88 ? -21.373 44.382 16.640 1.00 72.88 67 ASP B O 1
ATOM 3045 N N . ALA B 1 89 ? -23.273 43.161 16.770 1.00 71.74 68 ALA B N 1
ATOM 3046 C CA . ALA B 1 89 ? -22.668 41.994 17.440 1.00 70.64 68 ALA B CA 1
ATOM 3047 C C . ALA B 1 89 ? -23.605 40.777 17.524 1.00 69.90 68 ALA B C 1
ATOM 3048 O O . ALA B 1 89 ? -24.834 40.900 17.467 1.00 69.37 68 ALA B O 1
ATOM 3050 N N . ILE B 1 90 ? -22.994 39.603 17.648 1.00 69.11 69 ILE B N 1
ATOM 3051 C CA . ILE B 1 90 ? -23.724 38.355 17.669 1.00 68.37 69 ILE B CA 1
ATOM 3052 C C . ILE B 1 90 ? -23.476 37.650 18.977 1.00 68.08 69 ILE B C 1
ATOM 3053 O O . ILE B 1 90 ? -22.347 37.568 19.446 1.00 67.81 69 ILE B O 1
ATOM 3058 N N . LEU B 1 91 ? -24.554 37.157 19.558 1.00 68.11 70 LEU B N 1
ATOM 3059 C CA . LEU B 1 91 ? -24.482 36.249 20.676 1.00 68.57 70 LEU B CA 1
ATOM 3060 C C . LEU B 1 91 ? -25.089 34.942 20.238 1.00 69.06 70 LEU B C 1
ATOM 3061 O O . LEU B 1 91 ? -26.197 34.912 19.679 1.00 69.00 70 LEU B O 1
ATOM 3066 N N . LEU B 1 92 ? -24.342 33.870 20.489 1.00 69.79 71 LEU B N 1
ATOM 3067 C CA . LEU B 1 92 ? -24.728 32.507 20.125 1.00 70.68 71 LEU B CA 1
ATOM 3068 C C . LEU B 1 92 ? -24.765 31.658 21.387 1.00 71.27 71 LEU B C 1
ATOM 3069 O O . LEU B 1 92 ? -23.983 31.881 22.312 1.00 71.60 71 LEU B O 1
ATOM 3074 N N . GLY B 1 93 ? -25.674 30.694 21.440 1.00 71.85 72 GLY B N 1
ATOM 3075 C CA . GLY B 1 93 ? -25.728 29.788 22.580 1.00 72.74 72 GLY B CA 1
ATOM 3076 C C . GLY B 1 93 ? -24.860 28.577 22.331 1.00 73.44 72 GLY B C 1
ATOM 3077 O O . GLY B 1 93 ? -23.639 28.617 22.516 1.00 73.14 72 GLY B O 1
ATOM 3078 N N . ALA B 1 94 ? -25.505 27.496 21.906 1.00 74.50 73 ALA B N 1
ATOM 3079 C CA . ALA B 1 94 ? -24.808 26.268 21.562 1.00 75.81 73 ALA B CA 1
ATOM 3080 C C . ALA B 1 94 ? -25.564 25.435 20.520 1.00 76.91 73 ALA B C 1
ATOM 3081 O O . ALA B 1 94 ? -26.756 25.681 20.235 1.00 76.88 73 ALA B O 1
ATOM 3083 N N . VAL B 1 95 ? -24.849 24.462 19.947 1.00 78.11 74 VAL B N 1
ATOM 3084 C CA . VAL B 1 95 ? -25.416 23.542 18.959 1.00 79.40 74 VAL B CA 1
ATOM 3085 C C . VAL B 1 95 ? -25.046 22.075 19.231 1.00 80.49 74 VAL B C 1
ATOM 3086 O O . VAL B 1 95 ? -24.102 21.789 19.982 1.00 80.43 74 VAL B O 1
ATOM 3090 N N . GLY B 1 96 ? -25.817 21.160 18.639 1.00 81.93 75 GLY B N 1
ATOM 3091 C CA . GLY B 1 96 ? -25.572 19.714 18.746 1.00 83.60 75 GLY B CA 1
ATOM 3092 C C . GLY B 1 96 ? -26.704 18.993 19.446 1.00 84.65 75 GLY B C 1
ATOM 3093 O O . GLY B 1 96 ? -27.504 19.624 20.134 1.00 84.36 75 GLY B O 1
ATOM 3094 N N . GLY B 1 97 ? -26.771 17.674 19.261 1.00 86.05 76 GLY B N 1
ATOM 3095 C CA . GLY B 1 97 ? -27.778 16.824 19.930 1.00 87.66 76 GLY B CA 1
ATOM 3096 C C . GLY B 1 97 ? -27.998 15.498 19.221 1.00 88.68 76 GLY B C 1
ATOM 3097 O O . GLY B 1 97 ? -27.827 15.443 18.004 1.00 88.72 76 GLY B O 1
ATOM 3098 N N . PRO B 1 98 ? -28.372 14.425 19.970 1.00 89.63 77 PRO B N 1
ATOM 3099 C CA . PRO B 1 98 ? -28.659 13.080 19.427 1.00 90.46 77 PRO B CA 1
ATOM 3100 C C . PRO B 1 98 ? -29.493 13.042 18.122 1.00 91.51 77 PRO B C 1
ATOM 3101 O O . PRO B 1 98 ? -29.151 12.278 17.208 1.00 91.49 77 PRO B O 1
ATOM 3105 N N . LYS B 1 99 ? -30.548 13.868 18.045 1.00 92.65 78 LYS B N 1
ATOM 3106 C CA . LYS B 1 99 ? -31.427 14.011 16.858 1.00 93.75 78 LYS B CA 1
ATOM 3107 C C . LYS B 1 99 ? -30.688 14.141 15.513 1.00 94.87 78 LYS B C 1
ATOM 3108 O O . LYS B 1 99 ? -31.155 13.642 14.477 1.00 95.40 78 LYS B O 1
ATOM 3114 N N . TRP B 1 100 ? -29.548 14.825 15.527 1.00 95.91 79 TRP B N 1
ATOM 3115 C CA . TRP B 1 100 ? -28.713 14.933 14.342 1.00 96.77 79 TRP B CA 1
ATOM 3116 C C . TRP B 1 100 ? -27.295 14.407 14.623 1.00 97.83 79 TRP B C 1
ATOM 3117 O O . TRP B 1 100 ? -26.361 14.730 13.890 1.00 98.14 79 TRP B O 1
ATOM 3128 N N . ASP B 1 101 ? -27.126 13.618 15.688 1.00 99.00 80 ASP B N 1
ATOM 3129 C CA . ASP B 1 101 ? -25.887 12.845 15.877 1.00 100.26 80 ASP B CA 1
ATOM 3130 C C . ASP B 1 101 ? -25.926 11.656 14.900 1.00 101.00 80 ASP B C 1
ATOM 3131 O O . ASP B 1 101 ? -24.949 11.389 14.185 1.00 101.04 80 ASP B O 1
ATOM 3136 N N . GLN B 1 102 ? -27.070 10.962 14.875 1.00 102.02 81 GLN B N 1
ATOM 3137 C CA . GLN B 1 102 ? -27.459 10.104 13.745 1.00 102.71 81 GLN B CA 1
ATOM 3138 C C . GLN B 1 102 ? -28.336 10.920 12.777 1.00 103.22 81 GLN B C 1
ATOM 3139 O O . GLN B 1 102 ? -28.930 11.941 13.168 1.00 103.23 81 GLN B O 1
ATOM 3141 N N . ASN B 1 103 ? -28.424 10.459 11.525 1.00 103.75 82 ASN B N 1
ATOM 3142 C CA . ASN B 1 103 ? -28.888 11.293 10.393 1.00 104.03 82 ASN B CA 1
ATOM 3143 C C . ASN B 1 103 ? -28.079 12.602 10.293 1.00 104.07 82 ASN B C 1
ATOM 3144 O O . ASN B 1 103 ? -28.641 13.703 10.410 1.00 103.77 82 ASN B O 1
ATOM 3146 N N . PRO B 1 104 ? -26.746 12.473 10.106 1.00 104.24 83 PRO B N 1
ATOM 3147 C CA . PRO B 1 104 ? -25.876 13.634 9.984 1.00 104.44 83 PRO B CA 1
ATOM 3148 C C . PRO B 1 104 ? -25.702 14.076 8.535 1.00 104.52 83 PRO B C 1
ATOM 3149 O O . PRO B 1 104 ? -26.022 15.224 8.188 1.00 104.52 83 PRO B O 1
ATOM 3153 N N . SER B 1 105 ? -25.215 13.146 7.710 1.00 104.53 84 SER B N 1
ATOM 3154 C CA . SER B 1 105 ? -24.725 13.406 6.347 1.00 104.41 84 SER B CA 1
ATOM 3155 C C . SER B 1 105 ? -23.329 14.045 6.317 1.00 104.30 84 SER B C 1
ATOM 3156 O O . SER B 1 105 ? -22.733 14.170 5.238 1.00 104.49 84 SER B O 1
ATOM 3159 N N . GLU B 1 106 ? -22.811 14.424 7.495 1.00 103.91 85 GLU B N 1
ATOM 3160 C CA . GLU B 1 106 ? -21.594 15.258 7.626 1.00 103.37 85 GLU B CA 1
ATOM 3161 C C . GLU B 1 106 ? -21.724 16.523 6.756 1.00 102.90 85 GLU B C 1
ATOM 3162 O O . GLU B 1 106 ? -20.738 17.211 6.474 1.00 102.69 85 GLU B O 1
ATOM 3164 N N . LEU B 1 107 ? -22.966 16.794 6.345 1.00 102.16 86 LEU B N 1
ATOM 3165 C CA . LEU B 1 107 ? -23.336 17.935 5.523 1.00 101.45 86 LEU B CA 1
ATOM 3166 C C . LEU B 1 107 ? -24.252 18.825 6.336 1.00 101.18 86 LEU B C 1
ATOM 3167 O O . LEU B 1 107 ? -24.495 19.978 5.975 1.00 101.27 86 LEU B O 1
ATOM 3172 N N . ARG B 1 108 ? -24.763 18.278 7.437 1.00 100.80 87 ARG B N 1
ATOM 3173 C CA . ARG B 1 108 ? -25.618 19.037 8.352 1.00 100.27 87 ARG B CA 1
ATOM 3174 C C . ARG B 1 108 ? -25.710 18.546 9.828 1.00 99.78 87 ARG B C 1
ATOM 3175 O O . ARG B 1 108 ? -26.788 18.651 10.423 1.00 99.85 87 ARG B O 1
ATOM 3177 N N . PRO B 1 109 ? -24.596 18.037 10.435 1.00 99.10 88 PRO B N 1
ATOM 3178 C CA . PRO B 1 109 ? -24.677 17.610 11.854 1.00 98.37 88 PRO B CA 1
ATOM 3179 C C . PRO B 1 109 ? -24.662 18.744 12.910 1.00 97.44 88 PRO B C 1
ATOM 3180 O O . PRO B 1 109 ? -24.033 18.603 13.980 1.00 97.50 88 PRO B O 1
ATOM 3184 N N . GLU B 1 110 ? -25.380 19.833 12.616 1.00 96.06 89 GLU B N 1
ATOM 3185 C CA . GLU B 1 110 ? -25.465 21.006 13.487 1.00 94.67 89 GLU B CA 1
ATOM 3186 C C . GLU B 1 110 ? -24.108 21.693 13.676 1.00 93.89 89 GLU B C 1
ATOM 3187 O O . GLU B 1 110 ? -23.888 22.360 14.679 1.00 93.83 89 GLU B O 1
ATOM 3189 N N . LYS B 1 111 ? -23.203 21.512 12.712 1.00 92.90 90 LYS B N 1
ATOM 3190 C CA . LYS B 1 111 ? -21.933 22.250 12.657 1.00 91.67 90 LYS B CA 1
ATOM 3191 C C . LYS B 1 111 ? -21.907 23.204 11.446 1.00 90.96 90 LYS B C 1
ATOM 3192 O O . LYS B 1 111 ? -21.144 23.026 10.496 1.00 90.79 90 LYS B O 1
ATOM 3194 N N . GLY B 1 112 ? -22.798 24.193 11.483 1.00 90.03 91 GLY B N 1
ATOM 3195 C CA . GLY B 1 112 ? -22.702 25.387 10.648 1.00 88.40 91 GLY B CA 1
ATOM 3196 C C . GLY B 1 112 ? -22.048 26.439 11.523 1.00 87.19 91 GLY B C 1
ATOM 3197 O O . GLY B 1 112 ? -22.090 27.633 11.234 1.00 86.85 91 GLY B O 1
ATOM 3198 N N . LEU B 1 113 ? -21.460 25.968 12.620 1.00 86.10 92 LEU B N 1
ATOM 3199 C CA . LEU B 1 113 ? -20.648 26.789 13.492 1.00 85.24 92 LEU B CA 1
ATOM 3200 C C . LEU B 1 113 ? -19.444 27.249 12.686 1.00 84.47 92 LEU B C 1
ATOM 3201 O O . LEU B 1 113 ? -19.054 28.415 12.778 1.00 84.80 92 LEU B O 1
ATOM 3206 N N . LEU B 1 114 ? -18.880 26.341 11.884 1.00 83.13 93 LEU B N 1
ATOM 3207 C CA . LEU B 1 114 ? -17.880 26.703 10.870 1.00 81.94 93 LEU B CA 1
ATOM 3208 C C . LEU B 1 114 ? -18.502 27.613 9.797 1.00 80.95 93 LEU B C 1
ATOM 3209 O O . LEU B 1 114 ? -17.883 28.588 9.365 1.00 80.83 93 LEU B O 1
ATOM 3214 N N . GLY B 1 115 ? -19.731 27.298 9.386 1.00 79.84 94 GLY B N 1
ATOM 3215 C CA . GLY B 1 115 ? -20.464 28.109 8.414 1.00 78.51 94 GLY B CA 1
ATOM 3216 C C . GLY B 1 115 ? -20.530 29.577 8.810 1.00 77.65 94 GLY B C 1
ATOM 3217 O O . GLY B 1 115 ? -20.718 30.451 7.958 1.00 77.73 94 GLY B O 1
ATOM 3218 N N . ILE B 1 116 ? -20.377 29.842 10.108 1.00 76.59 95 ILE B N 1
ATOM 3219 C CA . ILE B 1 116 ? -20.305 31.204 10.638 1.00 75.09 95 ILE B CA 1
ATOM 3220 C C . ILE B 1 116 ? -18.859 31.739 10.628 1.00 73.95 95 ILE B C 1
ATOM 3221 O O . ILE B 1 116 ? -18.651 32.909 10.327 1.00 73.80 95 ILE B O 1
ATOM 3226 N N . ARG B 1 117 ? -17.877 30.886 10.937 1.00 72.82 96 ARG B N 1
ATOM 3227 C CA . ARG B 1 117 ? -16.444 31.284 10.951 1.00 72.05 96 ARG B CA 1
ATOM 3228 C C . ARG B 1 117 ? -16.045 31.923 9.632 1.00 70.92 96 ARG B C 1
ATOM 3229 O O . ARG B 1 117 ? -15.640 33.091 9.608 1.00 70.77 96 ARG B O 1
ATOM 3237 N N . LYS B 1 118 ? -16.181 31.152 8.547 1.00 69.67 97 LYS B N 1
ATOM 3238 C CA . LYS B 1 118 ? -15.948 31.638 7.172 1.00 68.20 97 LYS B CA 1
ATOM 3239 C C . LYS B 1 118 ? -16.991 32.664 6.718 1.00 66.92 97 LYS B C 1
ATOM 3240 O O . LYS B 1 118 ? -16.639 33.631 6.044 1.00 66.40 97 LYS B O 1
ATOM 3242 N N . GLY B 1 119 ? -18.255 32.437 7.100 1.00 65.71 98 GLY B N 1
ATOM 3243 C CA . GLY B 1 119 ? -19.382 33.314 6.775 1.00 64.08 98 GLY B CA 1
ATOM 3244 C C . GLY B 1 119 ? -19.061 34.790 6.926 1.00 63.63 98 GLY B C 1
ATOM 3245 O O . GLY B 1 119 ? -19.159 35.562 5.958 1.00 63.52 98 GLY B O 1
ATOM 3246 N N . LEU B 1 120 ? -18.659 35.197 8.131 1.00 62.88 99 LEU B N 1
ATOM 3247 C CA . LEU B 1 120 ? -18.327 36.613 8.370 1.00 62.05 99 LEU B CA 1
ATOM 3248 C C . LEU B 1 120 ? -16.857 36.782 8.685 1.00 61.21 99 LEU B C 1
ATOM 3249 O O . LEU B 1 120 ? -16.451 37.649 9.459 1.00 61.06 99 LEU B O 1
ATOM 3254 N N . ASP B 1 121 ? -16.065 35.937 8.044 1.00 60.39 100 ASP B N 1
ATOM 3255 C CA . ASP B 1 121 ? -14.610 36.064 8.032 1.00 59.60 100 ASP B CA 1
ATOM 3256 C C . ASP B 1 121 ? -14.021 36.333 9.389 1.00 58.06 100 ASP B C 1
ATOM 3257 O O . ASP B 1 121 ? -13.273 37.296 9.580 1.00 57.99 100 ASP B O 1
ATOM 3262 N N . LEU B 1 122 ? -14.387 35.472 10.332 1.00 56.30 101 LEU B N 1
ATOM 3263 C CA . LEU B 1 122 ? -13.861 35.534 11.670 1.00 53.96 101 LEU B CA 1
ATOM 3264 C C . LEU B 1 122 ? -12.489 35.001 11.578 1.00 52.71 101 LEU B C 1
ATOM 3265 O O . LEU B 1 122 ? -12.266 33.991 10.933 1.00 52.81 101 LEU B O 1
ATOM 3270 N N . PHE B 1 123 ? -11.552 35.693 12.190 1.00 51.43 102 PHE B N 1
ATOM 3271 C CA . PHE B 1 123 ? -10.197 35.206 12.187 1.00 50.13 102 PHE B CA 1
ATOM 3272 C C . PHE B 1 123 ? -9.717 34.980 13.586 1.00 49.98 102 PHE B C 1
ATOM 3273 O O . PHE B 1 123 ? -8.986 34.046 13.815 1.00 50.45 102 PHE B O 1
ATOM 3281 N N . ALA B 1 124 ? -10.154 35.819 14.526 1.00 50.19 103 ALA B N 1
ATOM 3282 C CA . ALA B 1 124 ? -9.608 35.823 15.892 1.00 49.70 103 ALA B CA 1
ATOM 3283 C C . ALA B 1 124 ? -10.572 35.214 16.863 1.00 49.86 103 ALA B C 1
ATOM 3284 O O . ALA B 1 124 ? -11.700 35.693 17.023 1.00 49.49 103 ALA B O 1
ATOM 3286 N N . ASN B 1 125 ? -10.094 34.152 17.504 1.00 50.24 104 ASN B N 1
ATOM 3287 C CA . ASN B 1 125 ? -10.772 33.517 18.607 1.00 50.07 104 ASN B CA 1
ATOM 3288 C C . ASN B 1 125 ? -10.063 33.795 19.902 1.00 50.24 104 ASN B C 1
ATOM 3289 O O . ASN B 1 125 ? -8.850 33.524 20.031 1.00 50.20 104 ASN B O 1
ATOM 3294 N N . LEU B 1 126 ? -10.825 34.325 20.859 1.00 50.26 105 LEU B N 1
ATOM 3295 C CA . LEU B 1 126 ? -10.321 34.642 22.194 1.00 50.18 105 LEU B CA 1
ATOM 3296 C C . LEU B 1 126 ? -11.019 33.815 23.245 1.00 50.09 105 LEU B C 1
ATOM 3297 O O . LEU B 1 126 ? -12.244 33.859 23.341 1.00 50.35 105 LEU B O 1
ATOM 3302 N N . ARG B 1 127 ? -10.248 33.046 24.008 1.00 50.10 106 ARG B N 1
ATOM 3303 C CA . ARG B 1 127 ? -10.768 32.229 25.115 1.00 50.24 106 ARG B CA 1
ATOM 3304 C C . ARG B 1 127 ? -9.992 32.597 26.366 1.00 50.80 106 ARG B C 1
ATOM 3305 O O . ARG B 1 127 ? -8.917 32.057 26.610 1.00 51.32 106 ARG B O 1
ATOM 3313 N N . PRO B 1 128 ? -10.532 33.517 27.166 1.00 51.20 107 PRO B N 1
ATOM 3314 C CA . PRO B 1 128 ? -9.856 34.009 28.356 1.00 51.58 107 PRO B CA 1
ATOM 3315 C C . PRO B 1 128 ? -9.936 33.020 29.509 1.00 52.05 107 PRO B C 1
ATOM 3316 O O . PRO B 1 128 ? -10.977 32.389 29.722 1.00 52.21 107 PRO B O 1
ATOM 3320 N N . VAL B 1 129 ? -8.865 32.876 30.271 1.00 52.62 108 VAL B N 1
ATOM 3321 C CA . VAL B 1 129 ? -8.961 32.006 31.448 1.00 53.30 108 VAL B CA 1
ATO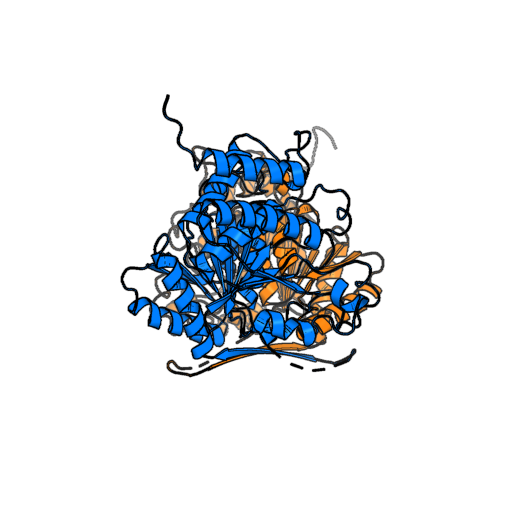M 3322 C C . VAL B 1 129 ? -8.448 32.694 32.704 1.00 53.77 108 VAL B C 1
ATOM 3323 O O . VAL B 1 129 ? -7.240 32.768 32.909 1.00 54.26 108 VAL B O 1
ATOM 3327 N N . LYS B 1 130 ? -9.360 33.226 33.520 1.00 54.51 109 LYS B N 1
ATOM 3328 C CA . LYS B 1 130 ? -8.988 33.779 34.833 1.00 55.19 109 LYS B CA 1
ATOM 3329 C C . LYS B 1 130 ? -9.852 33.223 35.973 1.00 55.19 109 LYS B C 1
ATOM 3330 O O . LYS B 1 130 ? -11.074 33.420 36.035 1.00 55.42 109 LYS B O 1
ATOM 3336 N N . VAL B 1 131 ? -9.172 32.522 36.866 1.00 55.20 110 VAL B N 1
ATOM 3337 C CA . VAL B 1 131 ? -9.788 31.710 37.905 1.00 55.64 110 VAL B CA 1
ATOM 3338 C C . VAL B 1 131 ? -10.258 32.544 39.125 1.00 56.27 110 VAL B C 1
ATOM 3339 O O . VAL B 1 131 ? -9.473 33.244 39.775 1.00 55.91 110 VAL B O 1
ATOM 3343 N N . TYR B 1 132 ? -11.556 32.479 39.409 1.00 56.93 111 TYR B N 1
ATOM 3344 C CA . TYR B 1 132 ? -12.103 33.105 40.601 1.00 57.50 111 TYR B CA 1
ATOM 3345 C C . TYR B 1 132 ? -11.628 32.333 41.810 1.00 57.92 111 TYR B C 1
ATOM 3346 O O . TYR B 1 132 ? -11.727 31.097 41.813 1.00 58.02 111 TYR B O 1
ATOM 3355 N N . ASP B 1 133 ? -11.142 33.051 42.834 1.00 58.51 112 ASP B N 1
ATOM 3356 C CA . ASP B 1 133 ? -10.638 32.426 44.079 1.00 59.00 112 ASP B CA 1
ATOM 3357 C C . ASP B 1 133 ? -11.709 31.577 44.745 1.00 59.00 112 ASP B C 1
ATOM 3358 O O . ASP B 1 133 ? -11.396 30.531 45.306 1.00 58.80 112 ASP B O 1
ATOM 3363 N N . SER B 1 134 ? -12.966 32.015 44.661 1.00 59.16 113 SER B N 1
ATOM 3364 C CA . SER B 1 134 ? -14.106 31.179 45.032 1.00 59.90 113 SER B CA 1
ATOM 3365 C C . SER B 1 134 ? -13.908 29.765 44.507 1.00 60.83 113 SER B C 1
ATOM 3366 O O . SER B 1 134 ? -14.298 28.784 45.166 1.00 61.39 113 SER B O 1
ATOM 3369 N N . LEU B 1 135 ? -13.298 29.658 43.321 1.00 61.22 114 LEU B N 1
ATOM 3370 C CA . LEU B 1 135 ? -13.225 28.389 42.627 1.00 61.40 114 LEU B CA 1
ATOM 3371 C C . LEU B 1 135 ? -11.839 27.788 42.474 1.00 62.05 114 LEU B C 1
ATOM 3372 O O . LEU B 1 135 ? -11.662 26.835 41.714 1.00 62.50 114 LEU B O 1
ATOM 3377 N N . ALA B 1 136 ? -10.857 28.289 43.210 1.00 62.38 115 ALA B N 1
ATOM 3378 C CA . ALA B 1 136 ? -9.526 27.701 43.123 1.00 62.80 115 ALA B CA 1
ATOM 3379 C C . ALA B 1 136 ? -9.503 26.214 43.503 1.00 63.39 115 ALA B C 1
ATOM 3380 O O . ALA B 1 136 ? -8.509 25.508 43.283 1.00 63.41 115 ALA B O 1
ATOM 3382 N N . ASP B 1 137 ? -10.611 25.731 44.058 1.00 64.33 116 ASP B N 1
ATOM 3383 C CA . ASP B 1 137 ? -10.721 24.313 44.382 1.00 64.93 116 ASP B CA 1
ATOM 3384 C C . ASP B 1 137 ? -11.849 23.656 43.604 1.00 64.11 116 ASP B C 1
ATOM 3385 O O . ASP B 1 137 ? -12.325 22.582 43.948 1.00 64.08 116 ASP B O 1
ATOM 3390 N N . ALA B 1 138 ? -12.269 24.305 42.537 1.00 63.44 117 ALA B N 1
ATOM 3391 C CA . ALA B 1 138 ? -13.251 23.702 41.654 1.00 62.88 117 ALA B CA 1
ATOM 3392 C C . ALA B 1 138 ? -12.607 22.927 40.487 1.00 62.44 117 ALA B C 1
ATOM 3393 O O . ALA B 1 138 ? -13.320 22.322 39.681 1.00 62.16 117 ALA B O 1
ATOM 3395 N N . SER B 1 139 ? -11.274 22.934 40.403 1.00 61.58 118 SER B N 1
ATOM 3396 C CA . SER B 1 139 ? -10.602 22.343 39.255 1.00 61.30 118 SER B CA 1
ATOM 3397 C C . SER B 1 139 ? -9.946 21.034 39.564 1.00 61.27 118 SER B C 1
ATOM 3398 O O . SER B 1 139 ? -9.525 20.824 40.691 1.00 62.04 118 SER B O 1
ATOM 3401 N N . PRO B 1 140 ? -9.863 20.137 38.564 1.00 61.10 119 PRO B N 1
ATOM 3402 C CA . PRO B 1 140 ? -8.930 19.001 38.524 1.00 60.80 119 PRO B CA 1
ATOM 3403 C C . PRO B 1 140 ? -7.479 19.304 38.922 1.00 60.23 119 PRO B C 1
ATOM 3404 O O . PRO B 1 140 ? -6.757 18.408 39.382 1.00 60.13 119 PRO B O 1
ATOM 3408 N N . LEU B 1 141 ? -7.046 20.544 38.736 1.00 59.83 120 LEU B N 1
ATOM 3409 C CA . LEU B 1 141 ? -5.712 20.912 39.179 1.00 59.43 120 LEU B CA 1
ATOM 3410 C C . LEU B 1 141 ? -5.747 21.410 40.616 1.00 59.12 120 LEU B C 1
ATOM 3411 O O . LEU B 1 141 ? -6.767 21.974 41.079 1.00 58.81 120 LEU B O 1
ATOM 3416 N N . LYS B 1 142 ? -4.624 21.195 41.307 1.00 58.35 121 LYS B N 1
ATOM 3417 C CA . LYS B 1 142 ? -4.445 21.612 42.688 1.00 57.45 121 LYS B CA 1
ATOM 3418 C C . LYS B 1 142 ? -4.645 23.118 42.788 1.00 57.66 121 LYS B C 1
ATOM 3419 O O . LYS B 1 142 ? -4.357 23.854 41.829 1.00 57.01 121 LYS B O 1
ATOM 3425 N N . LYS B 1 143 ? -5.147 23.562 43.946 1.00 58.15 122 LYS B N 1
ATOM 3426 C CA . LYS B 1 143 ? -5.428 24.980 44.201 1.00 58.32 122 LYS B CA 1
ATOM 3427 C C . LYS B 1 143 ? -4.167 25.833 44.115 1.00 58.26 122 LYS B C 1
ATOM 3428 O O . LYS B 1 143 ? -4.171 26.906 43.502 1.00 58.39 122 LYS B O 1
ATOM 3434 N N . GLU B 1 144 ? -3.089 25.353 44.720 1.00 57.92 123 GLU B N 1
ATOM 3435 C CA . GLU B 1 144 ? -1.811 26.044 44.647 1.00 58.03 123 GLU B CA 1
ATOM 3436 C C . GLU B 1 144 ? -1.514 26.530 43.230 1.00 57.21 123 GLU B C 1
ATOM 3437 O O . GLU B 1 144 ? -1.098 27.676 43.040 1.00 57.23 123 GLU B O 1
ATOM 3443 N N . VAL B 1 145 ? -1.735 25.656 42.242 1.00 56.10 124 VAL B N 1
ATOM 3444 C CA . VAL B 1 145 ? -1.273 25.901 40.869 1.00 55.00 124 VAL B CA 1
ATOM 3445 C C . VAL B 1 145 ? -2.164 26.867 40.093 1.00 54.49 124 VAL B C 1
ATOM 3446 O O . VAL B 1 145 ? -1.694 27.605 39.230 1.00 53.77 124 VAL B O 1
ATOM 3450 N N . ILE B 1 146 ? -3.448 26.854 40.406 1.00 54.41 125 ILE B N 1
ATOM 3451 C CA . ILE B 1 146 ? -4.389 27.520 39.547 1.00 54.47 125 ILE B CA 1
ATOM 3452 C C . ILE B 1 146 ? -4.863 28.844 40.071 1.00 55.04 125 ILE B C 1
ATOM 3453 O O . ILE B 1 146 ? -5.635 29.516 39.395 1.00 55.06 125 ILE B O 1
ATOM 3458 N N . GLU B 1 147 ? -4.407 29.242 41.255 1.00 55.57 126 GLU B N 1
ATOM 3459 C CA . GLU B 1 147 ? -5.051 30.388 41.906 1.00 56.09 126 GLU B CA 1
ATOM 3460 C C . GLU B 1 147 ? -4.780 31.744 41.227 1.00 55.58 126 GLU B C 1
ATOM 3461 O O . GLU B 1 147 ? -5.708 32.532 40.977 1.00 55.05 126 GLU B O 1
ATOM 3467 N N . GLY B 1 148 ? -3.530 31.991 40.868 1.00 55.45 127 GLY B N 1
ATOM 3468 C CA . GLY B 1 148 ? -3.214 33.253 40.210 1.00 55.45 127 GLY B CA 1
ATOM 3469 C C . GLY B 1 148 ? -3.717 33.427 38.774 1.00 55.50 12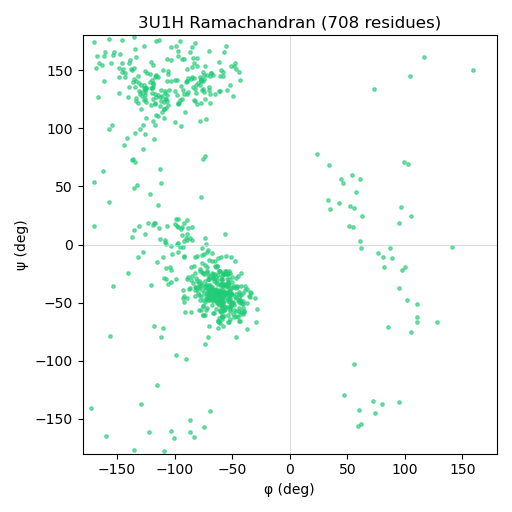7 GLY B C 1
ATOM 3470 O O . GLY B 1 148 ? -3.998 34.565 38.346 1.00 55.37 127 GLY B O 1
ATOM 3471 N N . VAL B 1 149 ? -3.840 32.318 38.029 1.00 54.94 128 VAL B N 1
ATOM 3472 C CA . VAL B 1 149 ? -3.933 32.392 36.561 1.00 54.43 128 VAL B CA 1
ATOM 3473 C C . VAL B 1 149 ? -5.010 33.349 35.996 1.00 54.04 128 VAL B C 1
ATOM 3474 O O . VAL B 1 149 ? -6.165 33.431 36.470 1.00 54.19 128 VAL B O 1
ATOM 3478 N N . ASP B 1 150 ? -4.584 34.059 34.967 1.00 53.21 129 ASP B N 1
ATOM 3479 C CA . ASP B 1 150 ? -5.434 34.949 34.224 1.00 52.55 129 ASP B CA 1
ATOM 3480 C C . ASP B 1 150 ? -4.752 35.089 32.862 1.00 52.12 129 ASP B C 1
ATOM 3481 O O . ASP B 1 150 ? -3.748 35.838 32.727 1.00 52.27 129 ASP B O 1
ATOM 3486 N N . LEU B 1 151 ? -5.262 34.336 31.875 1.00 50.63 130 LEU B N 1
ATOM 3487 C CA . LEU B 1 151 ? -4.606 34.263 30.558 1.00 49.55 130 LEU B CA 1
ATOM 3488 C C . LEU B 1 151 ? -5.553 34.153 29.395 1.00 48.67 130 LEU B C 1
ATOM 3489 O O . LEU B 1 151 ? -6.638 33.603 29.518 1.00 49.40 130 LEU B O 1
ATOM 3494 N N . VAL B 1 152 ? -5.120 34.660 28.254 1.00 47.81 131 VAL B N 1
ATOM 3495 C CA . VAL B 1 152 ? -5.884 34.493 27.043 1.00 47.39 131 VAL B CA 1
ATOM 3496 C C . VAL B 1 152 ? -5.100 33.737 25.975 1.00 47.20 131 VAL B C 1
ATOM 3497 O O . VAL B 1 152 ? -3.933 34.048 25.669 1.00 46.89 131 VAL B O 1
ATOM 3501 N N . ILE B 1 153 ? -5.770 32.728 25.438 1.00 47.01 132 ILE B N 1
ATOM 3502 C CA . ILE B 1 153 ? -5.324 32.018 24.253 1.00 46.76 132 ILE B CA 1
ATOM 3503 C C . ILE B 1 153 ? -6.064 32.636 23.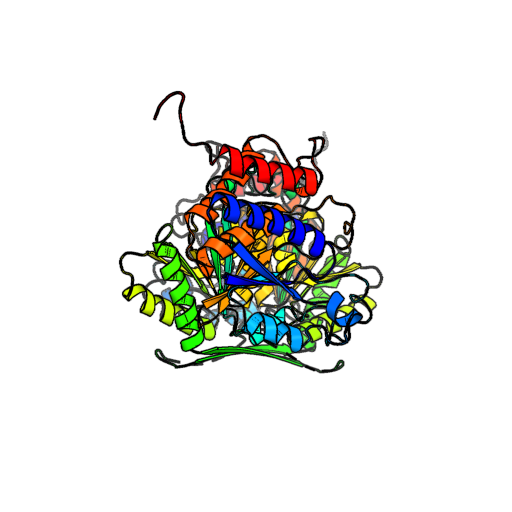099 1.00 46.80 132 ILE B C 1
ATOM 3504 O O . ILE B 1 153 ? -7.319 32.672 23.072 1.00 46.87 132 ILE B O 1
ATOM 3509 N N . VAL B 1 154 ? -5.268 33.132 22.159 1.00 46.34 133 VAL B N 1
ATOM 3510 C CA . VAL B 1 154 ? -5.746 33.823 20.972 1.00 45.55 133 VAL B CA 1
ATOM 3511 C C . VAL B 1 154 ? -5.533 32.837 19.874 1.00 45.61 133 VAL B C 1
ATOM 3512 O O . VAL B 1 154 ? -4.437 32.306 19.745 1.00 46.41 133 VAL B O 1
ATOM 3516 N N . ARG B 1 155 ? -6.562 32.567 19.085 1.00 45.69 134 ARG B N 1
ATOM 3517 C CA . ARG B 1 155 ? -6.486 31.464 18.124 1.00 45.51 134 ARG B CA 1
ATOM 3518 C C . ARG B 1 155 ? -6.808 31.933 16.729 1.00 45.82 134 ARG B C 1
ATOM 3519 O O . ARG B 1 155 ? -7.853 32.554 16.512 1.00 46.50 134 ARG B O 1
ATOM 3527 N N . GLU B 1 156 ? -5.927 31.619 15.783 1.00 46.17 135 GLU B N 1
ATOM 3528 C CA . GLU B 1 156 ? -6.111 31.936 14.351 1.00 46.33 135 GLU B CA 1
ATOM 3529 C C . GLU B 1 156 ? -7.158 31.038 13.727 1.00 46.36 135 GLU B C 1
ATOM 3530 O O . GLU B 1 156 ? -7.022 29.828 13.766 1.00 46.70 135 GLU B O 1
ATOM 3536 N N . LEU B 1 157 ? -8.176 31.620 13.113 1.00 47.21 136 LEU B N 1
ATOM 3537 C CA . LEU B 1 157 ? -9.340 30.846 12.663 1.00 48.45 136 LEU B CA 1
ATOM 3538 C C . LEU B 1 157 ? -9.459 30.554 11.188 1.00 49.64 136 LEU B C 1
ATOM 3539 O O . LEU B 1 157 ? -10.191 29.656 10.796 1.00 49.79 136 LEU B O 1
ATOM 3544 N N . THR B 1 158 ? -8.766 31.315 10.364 1.00 51.18 137 THR B N 1
ATOM 3545 C CA . THR B 1 158 ? -8.914 31.142 8.934 1.00 53.31 137 THR B CA 1
ATOM 3546 C C . THR B 1 158 ? -7.901 30.162 8.296 1.00 54.66 137 THR B C 1
ATOM 3547 O O . THR B 1 158 ? -8.276 29.335 7.476 1.00 54.92 137 THR B O 1
ATOM 3551 N N . GLY B 1 159 ? -6.629 30.249 8.667 1.00 56.27 138 GLY B N 1
ATOM 3552 C CA . GLY B 1 159 ? -5.595 29.455 8.001 1.00 58.10 138 GLY B CA 1
ATOM 3553 C C . GLY B 1 159 ? -5.385 28.064 8.568 1.00 59.60 138 GLY B C 1
ATOM 3554 O O . GLY B 1 159 ? -6.315 27.446 9.117 1.00 59.91 138 GLY B O 1
ATOM 3555 N N . GLY B 1 160 ? -4.157 27.573 8.434 1.00 60.61 139 GLY B N 1
ATOM 3556 C CA . GLY B 1 160 ? -3.811 26.236 8.875 1.00 62.77 139 GLY B CA 1
ATOM 3557 C C . GLY B 1 160 ? -4.591 25.088 8.244 1.00 64.57 139 GLY B C 1
ATOM 3558 O O . GLY B 1 160 ? -5.153 25.201 7.137 1.00 64.76 139 GLY B O 1
ATOM 3559 N N . LEU B 1 161 ? -4.629 23.974 8.967 1.00 66.02 140 LEU B N 1
ATOM 3560 C CA . LEU B 1 161 ? -5.357 22.789 8.546 1.00 67.50 140 LEU B CA 1
ATOM 3561 C C . LEU B 1 161 ? -6.816 23.052 8.141 1.00 69.16 140 LEU B C 1
ATOM 3562 O O . LEU B 1 161 ? -7.456 24.017 8.600 1.00 69.28 140 LEU B O 1
ATOM 3567 N N . TYR B 1 162 ? -7.313 22.178 7.263 1.00 71.51 141 TYR B N 1
ATOM 3568 C CA . TYR B 1 162 ? -8.658 22.273 6.641 1.00 73.92 141 TYR B CA 1
ATOM 3569 C C . TYR B 1 162 ? -8.795 23.378 5.578 1.00 74.36 141 TYR B C 1
ATOM 3570 O O . TYR B 1 162 ? -9.428 23.176 4.532 1.00 74.85 141 TYR B O 1
ATOM 3579 N N . GLU B 1 171 ? -14.920 9.152 0.924 1.00 84.36 150 GLU B N 1
ATOM 3580 C CA . GLU B 1 171 ? -14.427 8.205 -0.081 1.00 84.51 150 GLU B CA 1
ATOM 3581 C C . GLU B 1 171 ? -13.713 6.993 0.553 1.00 83.97 150 GLU B C 1
ATOM 3582 O O . GLU B 1 171 ? -12.484 6.846 0.425 1.00 84.04 150 GLU B O 1
ATOM 3588 N N . GLU B 1 172 ? -14.498 6.135 1.221 1.00 82.89 151 GLU B N 1
ATOM 3589 C CA . GLU B 1 172 ? -13.995 4.921 1.904 1.00 81.71 151 GLU B CA 1
ATOM 3590 C C . GLU B 1 172 ? -13.291 3.954 0.924 1.00 80.25 151 GLU B C 1
ATOM 3591 O O . GLU B 1 172 ? -13.616 3.923 -0.268 1.00 80.20 151 GLU B O 1
ATOM 3597 N N . GLY B 1 173 ? -12.313 3.195 1.423 1.00 78.41 152 GLY B N 1
ATOM 3598 C CA . GLY B 1 173 ? -11.535 2.286 0.584 1.00 75.81 152 GLY B CA 1
ATOM 3599 C C . GLY B 1 173 ? -10.203 2.846 0.111 1.00 74.22 152 GLY B C 1
ATOM 3600 O O . GLY B 1 173 ? -9.307 2.078 -0.236 1.00 74.49 152 GLY B O 1
ATOM 3601 N N . GLU B 1 174 ? -10.068 4.174 0.093 1.00 72.20 153 GLU B N 1
ATOM 3602 C CA . GLU B 1 174 ? -8.842 4.872 -0.358 1.00 70.13 153 GLU B CA 1
ATOM 3603 C C . GLU B 1 174 ? -7.538 4.281 0.251 1.00 68.41 153 GLU B C 1
ATOM 3604 O O . GLU B 1 174 ? -7.569 3.632 1.290 1.00 68.41 153 GLU B O 1
ATOM 3610 N N . GLU B 1 175 ? -6.401 4.476 -0.401 1.00 66.23 154 GLU B N 1
ATOM 3611 C CA . GLU B 1 175 ? -5.171 3.879 0.099 1.00 64.63 154 GLU B CA 1
ATOM 3612 C C . GLU B 1 175 ? -4.272 4.862 0.831 1.00 62.76 154 GLU B C 1
ATOM 3613 O O . GLU B 1 175 ? -3.276 4.471 1.423 1.00 62.31 154 GLU B O 1
ATOM 3619 N N . ALA B 1 176 ? -4.618 6.143 0.774 1.00 60.76 155 ALA B N 1
ATOM 3620 C CA . ALA B 1 176 ? -3.819 7.203 1.393 1.00 58.55 155 ALA B CA 1
ATOM 3621 C C . ALA B 1 176 ? -4.663 8.451 1.594 1.00 57.44 155 ALA B C 1
ATOM 3622 O O . ALA B 1 176 ? -5.770 8.559 1.038 1.00 56.91 155 ALA B O 1
ATOM 3624 N N . ALA B 1 177 ? -4.141 9.371 2.413 1.00 55.81 156 ALA B N 1
ATOM 3625 C CA . ALA B 1 177 ? -4.796 10.633 2.708 1.00 54.21 156 ALA B CA 1
ATOM 3626 C C . ALA B 1 177 ? -3.787 11.776 2.849 1.00 53.55 156 ALA B C 1
ATOM 3627 O O . ALA B 1 177 ? -2.634 11.570 3.283 1.00 53.90 156 ALA B O 1
ATOM 3629 N N . VAL B 1 178 ? -4.210 12.978 2.454 1.00 52.24 157 VAL B N 1
ATOM 3630 C CA . VAL B 1 178 ? -3.386 14.168 2.609 1.00 51.20 157 VAL B CA 1
ATOM 3631 C C . VAL B 1 178 ? -4.139 15.342 3.194 1.00 50.58 157 VAL B C 1
ATOM 3632 O O . VAL B 1 178 ? -5.296 15.604 2.851 1.00 51.09 157 VAL B O 1
ATOM 3636 N N . ASP B 1 179 ? -3.466 16.068 4.070 1.00 49.46 158 ASP B N 1
ATOM 3637 C CA . ASP B 1 179 ? -3.973 17.343 4.478 1.00 48.31 158 ASP B CA 1
ATOM 3638 C C . ASP B 1 179 ? -2.906 18.392 4.233 1.00 48.73 158 ASP B C 1
ATOM 3639 O O . ASP B 1 179 ? -1.698 18.203 4.531 1.00 48.56 158 ASP B O 1
ATOM 3644 N N . THR B 1 180 ? -3.356 19.497 3.656 1.00 48.33 159 THR B N 1
ATOM 3645 C CA . THR B 1 180 ? -2.509 20.655 3.485 1.00 48.36 159 THR B CA 1
ATOM 3646 C C . THR B 1 180 ? -2.714 21.628 4.648 1.00 48.08 159 THR B C 1
ATOM 3647 O O . THR B 1 180 ? -3.835 21.850 5.101 1.00 48.33 159 THR B O 1
ATOM 3651 N N . LEU B 1 181 ? -1.614 22.163 5.163 1.00 47.65 160 LEU B N 1
ATOM 3652 C CA . LEU B 1 181 ? -1.665 23.195 6.161 1.00 46.69 160 LEU B CA 1
ATOM 3653 C C . LEU B 1 181 ? -1.190 24.455 5.456 1.00 46.73 160 LEU B C 1
ATOM 3654 O O . LEU B 1 181 ? 0.019 24.570 5.115 1.00 46.22 160 LEU B O 1
ATOM 3659 N N . LEU B 1 182 ? -2.133 25.377 5.213 1.00 45.77 161 LEU B N 1
ATOM 3660 C CA . LEU B 1 182 ? -1.835 26.606 4.490 1.00 45.53 161 LEU B CA 1
ATOM 3661 C C . LEU B 1 182 ? -1.846 27.877 5.368 1.00 46.12 161 LEU B C 1
ATOM 3662 O O . LEU B 1 182 ? -2.835 28.192 6.007 1.00 46.81 161 LEU B O 1
ATOM 3667 N N . TYR B 1 183 ? -0.734 28.607 5.398 1.00 46.56 162 TYR B N 1
ATOM 3668 C CA . TYR B 1 183 ? -0.700 29.944 6.018 1.00 46.64 162 TYR B CA 1
ATOM 3669 C C . TYR B 1 183 ? -0.145 31.019 5.082 1.00 46.86 162 TYR B C 1
ATOM 3670 O O . TYR B 1 183 ? 0.882 30.805 4.399 1.00 47.38 162 TYR B O 1
ATOM 3679 N N . THR B 1 184 ? -0.843 32.158 5.041 1.00 46.74 163 THR B N 1
ATOM 3680 C CA . THR B 1 184 ? -0.386 33.331 4.305 1.00 46.42 163 THR B CA 1
ATOM 3681 C C . THR B 1 184 ? 0.093 34.322 5.313 1.00 46.72 163 THR B C 1
ATOM 3682 O O . THR B 1 184 ? -0.442 34.411 6.420 1.00 46.89 163 THR B O 1
ATOM 3686 N N . ARG B 1 185 ? 1.103 35.073 4.919 1.00 47.07 164 ARG B N 1
ATOM 3687 C CA . ARG B 1 185 ? 1.689 36.105 5.773 1.00 47.44 164 ARG B CA 1
ATOM 3688 C C . ARG B 1 185 ? 0.646 37.061 6.350 1.00 47.42 164 ARG B C 1
ATOM 3689 O O . ARG B 1 185 ? 0.701 37.385 7.510 1.00 47.42 164 ARG B O 1
ATOM 3697 N N . GLU B 1 186 ? -0.307 37.484 5.534 1.00 48.44 165 GLU B N 1
ATOM 3698 C CA . GLU B 1 186 ? -1.412 38.330 5.979 1.00 49.55 165 GLU B CA 1
ATOM 3699 C C . GLU B 1 186 ? -2.119 37.714 7.193 1.00 49.13 165 GLU B C 1
ATOM 3700 O O . GLU B 1 186 ? -2.033 38.263 8.290 1.00 49.44 165 GLU B O 1
ATOM 3706 N N . GLU B 1 187 ? -2.777 36.569 7.004 1.00 48.90 166 GLU B N 1
ATOM 3707 C CA . GLU B 1 187 ? -3.419 35.789 8.092 1.00 48.57 166 GLU B CA 1
ATOM 3708 C C . GLU B 1 187 ? -2.693 35.805 9.404 1.00 48.50 166 GLU B C 1
ATOM 3709 O O . GLU B 1 187 ? -3.312 35.939 10.457 1.00 49.04 166 GLU B O 1
ATOM 3715 N N . ILE B 1 188 ? -1.381 35.633 9.332 1.00 48.41 167 ILE B N 1
ATOM 3716 C CA . ILE B 1 188 ? -0.537 35.630 10.501 1.00 48.56 167 ILE B CA 1
ATOM 3717 C C . ILE B 1 188 ? -0.305 37.033 11.053 1.00 49.59 167 ILE B C 1
ATOM 3718 O O . ILE B 1 188 ? -0.543 37.271 12.240 1.00 50.24 167 ILE B O 1
ATOM 3723 N N . GLU B 1 189 ? 0.148 37.968 10.219 1.00 50.20 168 GLU B N 1
ATOM 3724 C CA . GLU B 1 189 ? 0.313 39.356 10.669 1.00 51.03 168 GLU B CA 1
ATOM 3725 C C . GLU B 1 189 ? -0.902 39.774 11.482 1.00 50.37 168 GLU B C 1
ATOM 3726 O O . GLU B 1 189 ? -0.798 40.198 12.619 1.00 49.78 168 GLU B O 1
ATOM 3732 N N . ARG B 1 190 ? -2.065 39.612 10.869 1.00 50.45 169 ARG B N 1
ATOM 3733 C CA . ARG B 1 190 ? -3.323 39.987 11.458 1.00 50.08 169 ARG B CA 1
ATOM 3734 C C . ARG B 1 190 ? -3.474 39.388 12.856 1.00 49.19 169 ARG B C 1
ATOM 3735 O O . ARG B 1 190 ? -3.671 40.127 13.829 1.00 49.19 169 ARG B O 1
ATOM 3743 N N . ILE B 1 191 ? -3.340 38.067 12.966 1.00 48.00 170 ILE B N 1
ATOM 3744 C CA . ILE B 1 191 ? -3.499 37.420 14.264 1.00 47.19 170 ILE B CA 1
ATOM 3745 C C . ILE B 1 191 ? -2.429 37.773 15.287 1.00 47.40 170 ILE B C 1
ATOM 3746 O O . ILE B 1 191 ? -2.775 38.022 16.433 1.00 47.57 170 ILE B O 1
ATOM 3751 N N . ILE B 1 192 ? -1.150 37.839 14.905 1.00 47.12 171 ILE B N 1
ATOM 3752 C CA . ILE B 1 192 ? -0.146 38.254 15.885 1.00 47.15 171 ILE B CA 1
ATOM 3753 C C . ILE B 1 192 ? -0.321 39.718 16.343 1.00 48.01 171 ILE B C 1
ATOM 3754 O O . ILE B 1 192 ? -0.018 40.067 17.488 1.00 47.72 171 ILE B O 1
ATOM 3759 N N . ARG B 1 193 ? -0.866 40.554 15.468 1.00 48.96 172 ARG B N 1
ATOM 3760 C CA . ARG B 1 193 ? -1.264 41.907 15.853 1.00 50.12 172 ARG B CA 1
ATOM 3761 C C . ARG B 1 193 ? -2.287 41.954 16.984 1.00 50.04 172 ARG B C 1
ATOM 3762 O O . ARG B 1 193 ? -1.974 42.487 18.051 1.00 49.83 172 ARG B O 1
ATOM 3770 N N . LYS B 1 194 ? -3.487 41.402 16.778 1.00 50.75 173 LYS B N 1
ATOM 3771 C CA . LYS B 1 194 ? -4.552 41.506 17.806 1.00 51.33 173 LYS B CA 1
ATOM 3772 C C . LYS B 1 194 ? -4.024 40.946 19.124 1.00 51.83 173 LYS B C 1
ATOM 3773 O O . LYS B 1 194 ? -4.498 41.319 20.202 1.00 51.77 173 LYS B O 1
ATOM 3779 N N . ALA B 1 195 ? -2.998 40.092 19.030 1.00 52.19 174 ALA B N 1
ATOM 3780 C CA . ALA B 1 195 ? -2.369 39.509 20.212 1.00 52.22 174 ALA B CA 1
ATOM 3781 C C . ALA B 1 195 ? -1.572 40.528 20.989 1.00 52.43 174 ALA B C 1
ATOM 3782 O O . ALA B 1 195 ? -1.629 40.593 22.214 1.00 52.87 174 ALA B O 1
ATOM 3784 N N . PHE B 1 196 ? -0.807 41.337 20.293 1.00 52.88 175 PHE B N 1
ATOM 3785 C CA . PHE B 1 196 ? -0.061 42.345 21.014 1.00 53.15 175 PHE B CA 1
ATOM 3786 C C . PHE B 1 196 ? -1.031 43.408 21.490 1.00 53.24 175 PHE B C 1
ATOM 3787 O O . PHE B 1 196 ? -1.025 43.762 22.667 1.00 52.58 175 PHE B O 1
ATOM 3795 N N . GLU B 1 197 ? -1.907 43.860 20.596 1.00 53.98 176 GLU B N 1
ATOM 3796 C CA . GLU B 1 197 ? -2.937 44.832 20.981 1.00 55.30 176 GLU B CA 1
ATOM 3797 C C . GLU B 1 197 ? -3.574 44.460 22.328 1.00 55.28 176 GLU B C 1
ATOM 3798 O O . GLU B 1 197 ? -3.664 45.292 23.240 1.00 55.51 176 GLU B O 1
ATOM 3804 N N . LEU B 1 198 ? -3.965 43.198 22.460 1.00 55.12 177 LEU B N 1
ATOM 3805 C CA . LEU B 1 198 ? -4.424 42.687 23.722 1.00 55.08 177 LEU B CA 1
ATOM 3806 C C . LEU B 1 198 ? -3.420 42.687 24.876 1.00 55.39 177 LEU B C 1
ATOM 3807 O O . LEU B 1 198 ? -3.770 43.148 25.960 1.00 55.46 177 LEU B O 1
ATOM 3812 N N . ALA B 1 199 ? -2.202 42.184 24.661 1.00 55.39 178 ALA B N 1
ATOM 3813 C CA . ALA B 1 199 ? -1.188 42.126 25.726 1.00 56.06 178 ALA B CA 1
ATOM 3814 C C . ALA B 1 199 ? -0.961 43.461 26.429 1.00 56.59 178 ALA B C 1
ATOM 3815 O O . ALA B 1 199 ? -0.768 43.515 27.662 1.00 56.80 178 ALA B O 1
ATOM 3817 N N . LEU B 1 200 ? -0.973 44.524 25.621 1.00 56.73 179 LEU B N 1
ATOM 3818 C CA . LEU B 1 200 ? -0.908 45.894 26.095 1.00 56.78 179 LEU B CA 1
ATOM 3819 C C . LEU B 1 200 ? -1.973 46.196 27.138 1.00 56.84 179 LEU B C 1
ATOM 3820 O O . LEU B 1 200 ? -1.667 46.813 28.149 1.00 57.20 179 LEU B O 1
ATOM 3825 N N . THR B 1 201 ? -3.222 45.804 26.885 1.00 56.90 180 THR B N 1
ATOM 3826 C CA . THR B 1 201 ? -4.303 46.102 27.831 1.00 57.10 180 THR B CA 1
ATOM 3827 C C . THR B 1 201 ? -4.257 45.174 29.056 1.00 57.07 180 THR B C 1
ATOM 3828 O O . THR B 1 201 ? -4.944 45.400 30.049 1.00 56.73 180 THR B O 1
ATOM 3832 N N . ARG B 1 202 ? -3.392 44.161 28.985 1.00 57.38 181 ARG B N 1
ATOM 3833 C CA . ARG B 1 202 ? -3.203 43.200 30.076 1.00 57.50 181 ARG B CA 1
ATOM 3834 C C . ARG B 1 202 ? -1.787 43.297 30.661 1.00 57.44 181 ARG B C 1
ATOM 3835 O O . ARG B 1 202 ? -1.425 44.360 31.129 1.00 58.01 181 ARG B O 1
ATOM 3843 N N . LYS B 1 203 ? -0.994 42.219 30.634 1.00 57.08 182 LYS B N 1
ATOM 3844 C CA . LYS B 1 203 ? 0.259 42.146 31.419 1.00 56.68 182 LYS B CA 1
ATOM 3845 C C . LYS B 1 203 ? 1.493 42.278 30.544 1.00 56.29 182 LYS B C 1
ATOM 3846 O O . LYS B 1 203 ? 2.605 41.919 30.966 1.00 55.15 182 LYS B O 1
ATOM 3852 N N . LYS B 1 204 ? 1.261 42.764 29.318 1.00 56.25 183 LYS B N 1
ATOM 3853 C CA . LYS B 1 204 ? 2.289 43.007 28.300 1.00 56.13 183 LYS B CA 1
ATOM 3854 C C . LYS B 1 204 ? 3.203 41.802 28.015 1.00 56.18 183 LYS B C 1
ATOM 3855 O O . LYS B 1 204 ? 4.387 41.966 27.702 1.00 56.74 183 LYS B O 1
ATOM 3857 N N . LYS B 1 205 ? 2.648 40.592 28.114 1.00 55.94 184 LYS B N 1
ATOM 3858 C CA . LYS B 1 205 ? 3.365 39.365 27.710 1.00 55.42 184 LYS B CA 1
ATOM 3859 C C . LYS B 1 205 ? 2.651 38.618 26.572 1.00 54.92 184 LYS B C 1
ATOM 3860 O O . LYS B 1 205 ? 1.424 38.507 26.561 1.00 55.06 184 LYS B O 1
ATOM 3866 N N . VAL B 1 206 ? 3.427 38.113 25.619 1.00 53.98 185 VAL B N 1
ATOM 3867 C CA . VAL B 1 206 ? 2.881 37.307 24.534 1.00 52.79 185 VAL B CA 1
ATOM 3868 C C . VAL B 1 206 ? 3.738 36.085 24.356 1.00 52.39 185 VAL B C 1
ATOM 3869 O O . VAL B 1 206 ? 4.976 36.154 24.212 1.00 53.10 185 VAL B O 1
ATOM 3873 N N . THR B 1 207 ? 3.074 34.953 24.399 1.00 51.49 186 THR B N 1
ATOM 3874 C CA . THR B 1 207 ? 3.734 33.697 24.207 1.00 50.76 186 THR B CA 1
ATOM 3875 C C . THR B 1 207 ? 3.273 33.208 22.848 1.00 50.52 186 THR B C 1
ATOM 3876 O O . THR B 1 207 ? 2.053 33.007 22.615 1.00 50.89 186 THR B O 1
ATOM 3880 N N . SER B 1 208 ? 4.226 33.088 21.926 1.00 49.53 187 SER B N 1
ATOM 3881 C CA . SER B 1 208 ? 3.886 32.664 20.578 1.00 48.99 187 SER B CA 1
ATOM 3882 C C . SER B 1 208 ? 4.134 31.183 20.510 1.00 48.62 187 SER B C 1
ATOM 3883 O O . SER B 1 208 ? 5.259 30.735 20.775 1.00 48.73 187 SER B O 1
ATOM 3886 N N . VAL B 1 209 ? 3.096 30.422 20.177 1.00 47.86 188 VAL B N 1
ATOM 3887 C CA . VAL B 1 209 ? 3.230 28.962 20.227 1.00 47.97 188 VAL B CA 1
ATOM 3888 C C . VAL B 1 209 ? 3.211 28.258 18.868 1.00 47.97 188 VAL B C 1
ATOM 3889 O O . VAL B 1 209 ? 2.186 28.259 18.174 1.00 47.39 188 VAL B O 1
ATOM 3893 N N . ASP B 1 210 ? 4.361 27.666 18.528 1.00 47.93 189 ASP B N 1
ATOM 3894 C CA . ASP B 1 210 ? 4.598 27.060 17.224 1.00 48.47 189 ASP B CA 1
ATOM 3895 C C . ASP B 1 210 ? 5.283 25.686 17.271 1.00 49.35 189 ASP B C 1
ATOM 3896 O O . ASP B 1 210 ? 5.529 25.141 18.344 1.00 49.16 189 ASP B O 1
ATOM 3901 N N . LYS B 1 211 ? 5.578 25.136 16.093 1.00 50.68 190 LYS B N 1
ATOM 3902 C CA . LYS B 1 211 ? 6.470 23.985 15.952 1.00 51.96 190 LYS B CA 1
ATOM 3903 C C . LYS B 1 211 ? 7.682 24.266 15.056 1.00 52.51 190 LYS B C 1
ATOM 3904 O O . LYS B 1 211 ? 8.086 23.432 14.244 1.00 52.83 190 LYS B O 1
ATOM 3910 N N . ALA B 1 212 ? 8.288 25.428 15.246 1.00 53.06 191 ALA B N 1
ATOM 3911 C CA . ALA B 1 212 ? 9.352 25.905 14.371 1.00 53.67 191 ALA B CA 1
ATOM 3912 C C . ALA B 1 212 ? 10.503 24.933 14.120 1.00 53.87 191 ALA B C 1
ATOM 3913 O O . ALA B 1 212 ? 11.326 25.167 13.254 1.00 54.18 191 ALA B O 1
ATOM 3915 N N . ASN B 1 213 ? 10.565 23.842 14.856 1.00 54.43 192 ASN B N 1
ATOM 3916 C CA . ASN B 1 213 ? 11.634 22.881 14.627 1.00 55.31 192 ASN B CA 1
ATOM 3917 C C . ASN B 1 213 ? 11.226 21.725 13.700 1.00 55.42 192 ASN B C 1
ATOM 3918 O O . ASN B 1 213 ? 12.038 20.828 13.401 1.00 55.15 192 ASN B O 1
ATOM 3923 N N . VAL B 1 214 ? 9.963 21.717 13.272 1.00 54.91 193 VAL B N 1
ATOM 3924 C CA . VAL B 1 214 ? 9.550 20.742 12.282 1.00 54.56 193 VAL B CA 1
ATOM 3925 C C . VAL B 1 214 ? 8.601 21.293 11.251 1.00 54.23 193 VAL B C 1
ATOM 3926 O O . VAL B 1 214 ? 8.536 20.772 10.155 1.00 54.38 193 VAL B O 1
ATOM 3930 N N . LEU B 1 215 ? 7.875 22.344 11.575 1.00 54.03 194 LEU B N 1
ATOM 3931 C CA . LEU B 1 215 ? 6.873 22.802 10.649 1.00 53.99 194 LEU B CA 1
ATOM 3932 C C . LEU B 1 215 ? 7.323 23.963 9.828 1.00 54.54 194 LEU B C 1
ATOM 3933 O O . LEU B 1 215 ? 7.999 24.858 10.324 1.00 54.83 194 LEU B O 1
ATOM 3938 N N . GLU B 1 216 ? 6.929 23.950 8.559 1.00 55.08 195 GLU B N 1
ATOM 3939 C CA . GLU B 1 216 ? 7.232 25.051 7.660 1.00 55.18 195 GLU B CA 1
ATOM 3940 C C . GLU B 1 216 ? 6.368 26.215 8.073 1.00 54.13 195 GLU B C 1
ATOM 3941 O O . GLU B 1 216 ? 6.877 27.306 8.227 1.00 54.65 195 GLU B O 1
ATOM 3947 N N . SER B 1 217 ? 5.078 25.977 8.305 1.00 53.09 196 SER B N 1
ATOM 3948 C CA . SER B 1 217 ? 4.155 27.074 8.588 1.00 52.38 196 SER B CA 1
ATOM 3949 C C . SER B 1 217 ? 4.583 27.797 9.855 1.00 51.91 196 SER B C 1
ATOM 3950 O O . SER B 1 217 ? 4.244 28.957 10.067 1.00 51.20 196 SER B O 1
ATOM 3953 N N . SER B 1 218 ? 5.343 27.098 10.690 1.00 51.54 197 SER B N 1
ATOM 3954 C CA . SER B 1 218 ? 5.756 27.655 11.959 1.00 51.45 197 SER B CA 1
ATOM 3955 C C . SER B 1 218 ? 7.032 28.475 11.830 1.00 51.87 197 SER B C 1
ATOM 3956 O O . SER B 1 218 ? 7.165 29.509 12.468 1.00 51.54 197 SER B O 1
ATOM 3959 N N . ARG B 1 219 ? 7.958 28.026 10.991 1.00 52.89 198 ARG B N 1
ATOM 3960 C CA . ARG B 1 219 ? 9.170 28.816 10.683 1.00 54.00 198 ARG B CA 1
ATOM 3961 C C . ARG B 1 219 ? 8.761 30.219 10.233 1.00 53.31 198 ARG B C 1
ATOM 3962 O O . ARG B 1 219 ? 9.346 31.226 10.679 1.00 53.14 198 ARG B O 1
ATOM 3970 N N . LEU B 1 220 ? 7.737 30.261 9.374 1.00 52.51 199 LEU B N 1
ATOM 3971 C CA . LEU B 1 220 ? 7.084 31.510 8.966 1.00 51.89 199 LEU B CA 1
ATOM 3972 C C . LEU B 1 220 ? 6.395 32.176 10.121 1.00 51.45 199 LEU B C 1
ATOM 3973 O O . LEU B 1 220 ? 6.427 33.405 10.228 1.00 52.19 199 LEU B O 1
ATOM 3978 N N . TRP B 1 221 ? 5.742 31.381 10.969 1.00 50.66 200 TRP B N 1
ATOM 3979 C CA . TRP B 1 221 ? 4.962 31.952 12.072 1.00 49.52 200 TRP B CA 1
ATOM 3980 C C . TRP B 1 221 ? 5.882 32.810 12.934 1.00 49.57 200 TRP B C 1
ATOM 3981 O O . TRP B 1 221 ? 5.642 34.011 13.108 1.00 48.93 200 TRP B O 1
ATOM 3992 N N . ARG B 1 222 ? 6.942 32.178 13.438 1.00 49.84 201 ARG B N 1
ATOM 3993 C CA . ARG B 1 222 ? 7.925 32.843 14.267 1.00 50.66 201 ARG B CA 1
ATOM 3994 C C . ARG B 1 222 ? 8.352 34.147 13.592 1.00 51.55 201 ARG B C 1
ATOM 3995 O O . ARG B 1 222 ? 8.177 35.234 14.169 1.00 51.72 201 ARG B O 1
ATOM 4003 N N . GLU B 1 223 ? 8.842 34.042 12.351 1.00 52.26 202 GLU B N 1
ATOM 4004 C CA . GLU B 1 223 ? 9.321 35.198 11.597 1.00 52.77 202 GLU B CA 1
ATOM 4005 C C . GLU B 1 223 ? 8.357 36.354 11.747 1.00 53.21 202 GLU B C 1
ATOM 4006 O O . GLU B 1 223 ? 8.788 37.460 12.060 1.00 53.85 202 GLU B O 1
ATOM 4012 N N . VAL B 1 224 ? 7.060 36.114 11.576 1.00 53.54 203 VAL B N 1
ATOM 4013 C CA . VAL B 1 224 ? 6.118 37.228 11.678 1.00 53.94 203 VAL B CA 1
ATOM 4014 C C . VAL B 1 224 ? 6.022 37.751 13.095 1.00 54.83 203 VAL B C 1
ATOM 4015 O O . VAL B 1 224 ? 5.973 38.956 13.316 1.00 55.25 203 VAL B O 1
ATOM 4019 N N . ALA B 1 225 ? 6.021 36.879 14.082 1.00 55.96 204 ALA B N 1
ATOM 4020 C CA . ALA B 1 225 ? 5.958 37.416 15.425 1.00 57.31 204 ALA B CA 1
ATOM 4021 C C . ALA B 1 225 ? 7.205 38.267 15.795 1.00 58.58 204 ALA B C 1
ATOM 4022 O O . ALA B 1 225 ? 7.037 39.355 16.352 1.00 58.64 204 ALA B O 1
ATOM 4024 N N . GLU B 1 226 ? 8.426 37.805 15.459 1.00 59.71 205 GLU B N 1
ATOM 4025 C CA . GLU B 1 226 ? 9.667 38.587 15.692 1.00 61.12 205 GLU B CA 1
ATOM 4026 C C . GLU B 1 226 ? 9.506 39.975 15.102 1.00 61.93 205 GLU B C 1
ATOM 4027 O O . GLU B 1 226 ? 9.831 40.984 15.735 1.00 62.05 205 GLU B O 1
ATOM 4033 N N . GLU B 1 227 ? 9.016 39.991 13.867 1.00 62.78 206 GLU B N 1
ATOM 4034 C CA . GLU B 1 227 ? 8.872 41.193 13.079 1.00 63.83 206 GLU B CA 1
ATOM 4035 C C . GLU B 1 227 ? 7.786 42.102 13.641 1.00 64.17 206 GLU B C 1
ATOM 4036 O O . GLU B 1 227 ? 7.924 43.322 13.567 1.00 64.54 206 GLU B O 1
ATOM 4042 N N . VAL B 1 228 ? 6.712 41.539 14.200 1.00 64.67 207 VAL B N 1
ATOM 4043 C CA . VAL B 1 228 ? 5.668 42.403 14.803 1.00 65.34 207 VAL B CA 1
ATOM 4044 C C . VAL B 1 228 ? 6.110 42.921 16.175 1.00 65.63 207 VAL B C 1
ATOM 4045 O O . VAL B 1 228 ? 5.803 44.056 16.556 1.00 65.51 207 VAL B O 1
ATOM 4049 N N . ALA B 1 229 ? 6.837 42.080 16.905 1.00 66.13 208 ALA B N 1
ATOM 4050 C CA . ALA B 1 229 ? 7.284 42.417 18.251 1.00 66.92 208 ALA B CA 1
ATOM 4051 C C . ALA B 1 229 ? 8.124 43.714 18.281 1.00 67.42 208 ALA B C 1
ATOM 4052 O O . ALA B 1 229 ? 8.032 44.508 19.238 1.00 67.52 208 ALA B O 1
ATOM 4054 N N . LYS B 1 230 ? 8.910 43.927 17.218 1.00 67.74 209 LYS B N 1
ATOM 4055 C CA . LYS B 1 230 ? 9.689 45.154 17.045 1.00 67.78 209 LYS B CA 1
ATOM 4056 C C . LYS B 1 230 ? 8.797 46.365 17.133 1.00 67.53 209 LYS B C 1
ATOM 4057 O O . LYS B 1 230 ? 9.211 47.373 17.692 1.00 67.83 209 LYS B O 1
ATOM 4063 N N . GLU B 1 231 ? 7.567 46.245 16.634 1.00 66.86 210 GLU B N 1
ATOM 4064 C CA . GLU B 1 231 ? 6.596 47.320 16.734 1.00 66.38 210 GLU B CA 1
ATOM 4065 C C . GLU B 1 231 ? 6.055 47.524 18.153 1.00 65.95 210 GLU B C 1
ATOM 4066 O O . GLU B 1 231 ? 5.324 48.479 18.391 1.00 65.78 210 GLU B O 1
ATOM 4072 N N . TYR B 1 232 ? 6.404 46.646 19.097 1.00 65.82 211 TYR B N 1
ATOM 4073 C CA . TYR B 1 232 ? 5.927 46.780 20.503 1.00 65.81 211 TYR B CA 1
ATOM 4074 C C . TYR B 1 232 ? 7.049 46.514 21.540 1.00 66.71 211 TYR B C 1
ATOM 4075 O O . TYR B 1 232 ? 7.019 45.470 22.215 1.00 66.95 211 TYR B O 1
ATOM 4084 N N . PRO B 1 233 ? 8.027 47.449 21.694 1.00 67.23 212 PRO B N 1
ATOM 4085 C CA . PRO B 1 233 ? 9.238 47.071 22.468 1.00 67.43 212 PRO B CA 1
ATOM 4086 C C . PRO B 1 233 ? 8.937 47.026 23.959 1.00 67.71 212 PRO B C 1
ATOM 4087 O O . PRO B 1 233 ? 9.768 46.577 24.769 1.00 67.65 212 PRO B O 1
ATOM 4091 N N . ASP B 1 234 ? 7.736 47.478 24.303 1.00 67.80 213 ASP B N 1
ATOM 4092 C CA . ASP B 1 234 ? 7.268 47.455 25.684 1.00 68.31 213 ASP B CA 1
ATOM 4093 C C . ASP B 1 234 ? 6.359 46.249 25.992 1.00 68.10 213 ASP B C 1
ATOM 4094 O O . ASP B 1 234 ? 5.642 46.267 27.014 1.00 68.72 213 ASP B O 1
ATOM 4099 N N . VAL B 1 235 ? 6.380 45.229 25.108 1.00 67.01 214 VAL B N 1
ATOM 4100 C CA . VAL B 1 235 ? 5.705 43.928 25.322 1.00 65.10 214 VAL B CA 1
ATOM 4101 C C . VAL B 1 235 ? 6.716 42.796 25.154 1.00 64.18 214 VAL B C 1
ATOM 4102 O O . VAL B 1 235 ? 7.482 42.796 24.186 1.00 64.09 214 VAL B O 1
ATOM 4106 N N . GLU B 1 236 ? 6.719 41.847 26.093 1.00 62.93 215 GLU B N 1
ATOM 4107 C CA . GLU B 1 236 ? 7.650 40.727 26.044 1.00 62.25 215 GLU B CA 1
ATOM 4108 C C . GLU B 1 236 ? 7.231 39.731 24.976 1.00 62.10 215 GLU B C 1
ATOM 4109 O O . GLU B 1 236 ? 6.070 39.320 24.921 1.00 62.25 215 GLU B O 1
ATOM 4115 N N . LEU B 1 237 ? 8.172 39.331 24.134 1.00 61.55 216 LEU B N 1
ATOM 4116 C CA . LEU B 1 237 ? 7.900 38.232 23.235 1.00 61.36 216 LEU B CA 1
ATOM 4117 C C . LEU B 1 237 ? 8.626 36.961 23.650 1.00 61.11 216 LEU B C 1
ATOM 4118 O O . LEU B 1 237 ? 9.848 36.962 23.762 1.00 61.19 216 LEU B O 1
ATOM 4123 N N . GLU B 1 238 ? 7.882 35.874 23.867 1.00 60.78 217 GLU B N 1
ATOM 4124 C CA . GLU B 1 238 ? 8.537 34.566 23.961 1.00 60.62 217 GLU B CA 1
ATOM 4125 C C . GLU B 1 238 ? 8.000 33.520 22.966 1.00 59.90 217 GLU B C 1
ATOM 4126 O O . GLU B 1 238 ? 6.818 33.538 22.575 1.00 59.96 217 GLU B O 1
ATOM 4132 N N . HIS B 1 239 ? 8.896 32.638 22.539 1.00 58.62 218 HIS B N 1
ATOM 4133 C CA . HIS B 1 239 ? 8.535 31.577 21.626 1.00 57.76 218 HIS B CA 1
ATOM 4134 C C . HIS B 1 239 ? 8.469 30.308 22.391 1.00 56.83 218 HIS B C 1
ATOM 4135 O O . HIS B 1 239 ? 9.372 29.994 23.163 1.00 56.87 218 HIS B O 1
ATOM 4142 N N . MET B 1 240 ? 7.396 29.568 22.180 1.00 55.70 219 MET B N 1
ATOM 4143 C CA . MET B 1 240 ? 7.262 28.314 22.863 1.00 54.97 219 MET B CA 1
ATOM 4144 C C . MET B 1 240 ? 6.674 27.236 21.963 1.00 54.55 219 MET B C 1
ATOM 4145 O O . MET B 1 240 ? 5.625 27.419 21.339 1.00 54.17 219 MET B O 1
ATOM 4150 N N . LEU B 1 241 ? 7.385 26.118 21.896 1.00 54.16 220 LEU B N 1
ATOM 4151 C CA . LEU B 1 241 ? 6.916 24.942 21.198 1.00 54.02 220 LEU B CA 1
ATOM 4152 C C . LEU B 1 241 ? 5.625 24.434 21.791 1.00 54.31 220 LEU B C 1
ATOM 4153 O O . LEU B 1 241 ? 5.430 24.485 23.009 1.00 54.72 220 LEU B O 1
ATOM 4158 N N . VAL B 1 242 ? 4.751 23.916 20.930 1.00 54.17 221 VAL B N 1
ATOM 4159 C CA . VAL B 1 242 ? 3.429 23.475 21.355 1.00 53.50 221 VAL B CA 1
ATOM 4160 C C . VAL B 1 242 ? 3.476 22.349 22.383 1.00 53.49 221 VAL B C 1
ATOM 4161 O O . VAL B 1 242 ? 2.774 22.398 23.387 1.00 53.69 221 VAL B O 1
ATOM 4165 N N . ASP B 1 243 ? 4.297 21.339 22.150 1.00 53.27 222 ASP B N 1
ATOM 4166 C CA . ASP B 1 243 ? 4.357 20.243 23.105 1.00 53.53 222 ASP B CA 1
ATOM 4167 C C . ASP B 1 243 ? 4.707 20.747 24.496 1.00 53.20 222 ASP B C 1
ATOM 4168 O O . ASP B 1 243 ? 4.080 20.355 25.475 1.00 53.25 222 ASP B O 1
ATOM 4173 N N . ASN B 1 244 ? 5.678 21.651 24.581 1.00 52.90 223 ASN B N 1
ATOM 4174 C CA . ASN B 1 244 ? 5.951 22.337 25.838 1.00 52.45 223 ASN B CA 1
ATOM 4175 C C . ASN B 1 244 ? 4.730 22.991 26.427 1.00 51.33 223 ASN B C 1
ATOM 4176 O O . ASN B 1 244 ? 4.265 22.604 27.486 1.00 51.33 223 ASN B O 1
ATOM 4181 N N . ALA B 1 245 ? 4.245 24.007 25.725 1.00 50.05 224 ALA B N 1
ATOM 4182 C CA . ALA B 1 245 ? 3.005 24.690 26.034 1.00 48.93 224 ALA B CA 1
ATOM 4183 C C . ALA B 1 245 ? 1.938 23.809 26.709 1.00 48.01 224 ALA B C 1
ATOM 4184 O O . ALA B 1 245 ? 1.332 24.212 27.697 1.00 47.56 224 ALA B O 1
ATOM 4186 N N . ALA B 1 246 ? 1.725 22.612 26.174 1.00 47.20 225 ALA B N 1
ATOM 4187 C CA . ALA B 1 246 ? 0.782 21.682 26.749 1.00 46.98 225 ALA B CA 1
ATOM 4188 C C . ALA B 1 246 ? 1.226 21.308 28.135 1.00 47.25 225 ALA B C 1
ATOM 4189 O O . ALA B 1 246 ? 0.421 21.195 29.027 1.00 47.29 225 ALA B O 1
ATOM 4191 N N . MET B 1 247 ? 2.516 21.106 28.321 1.00 47.91 226 MET B N 1
ATOM 4192 C CA . MET B 1 247 ? 3.023 20.877 29.644 1.00 48.65 226 MET B CA 1
ATOM 4193 C C . MET B 1 247 ? 2.837 22.135 30.455 1.00 49.03 226 MET B C 1
ATOM 4194 O O . MET B 1 247 ? 2.148 22.120 31.461 1.00 49.55 226 MET B O 1
ATOM 4199 N N . GLN B 1 248 ? 3.423 23.237 30.014 1.00 49.32 227 GLN B N 1
ATOM 4200 C CA . GLN B 1 248 ? 3.447 24.427 30.850 1.00 49.69 227 GLN B CA 1
ATOM 4201 C C . GLN B 1 248 ? 2.089 24.864 31.362 1.00 49.49 227 GLN B C 1
ATOM 4202 O O . GLN B 1 248 ? 1.989 25.335 32.490 1.00 49.70 227 GLN B O 1
ATOM 4208 N N . LEU B 1 249 ? 1.046 24.682 30.555 1.00 49.14 228 LEU B N 1
ATOM 4209 C CA . LEU B 1 249 ? -0.316 25.052 30.960 1.00 48.66 228 LEU B CA 1
ATOM 4210 C C . LEU B 1 249 ? -0.817 24.395 32.234 1.00 48.80 228 LEU B C 1
ATOM 4211 O O . LEU B 1 249 ? -1.706 24.937 32.889 1.00 48.63 228 LEU B O 1
ATOM 4216 N N . ILE B 1 250 ? -0.276 23.227 32.570 1.00 49.08 229 ILE B N 1
ATOM 4217 C CA . ILE B 1 250 ? -0.654 22.550 33.810 1.00 49.63 229 ILE B CA 1
ATOM 4218 C C . ILE B 1 250 ? 0.409 22.585 34.897 1.00 49.91 229 ILE B C 1
ATOM 4219 O O . ILE B 1 250 ? 0.059 22.609 36.068 1.00 50.26 229 ILE B O 1
ATOM 4224 N N . ARG B 1 251 ? 1.691 22.635 34.540 1.00 50.38 230 ARG B N 1
ATOM 4225 C CA . ARG B 1 251 ? 2.711 22.853 35.571 1.00 51.02 230 ARG B CA 1
ATOM 4226 C C . ARG B 1 251 ? 2.815 24.290 36.125 1.00 50.89 230 ARG B C 1
ATOM 4227 O O . ARG B 1 251 ? 3.289 24.481 37.252 1.00 51.15 230 ARG B O 1
ATOM 4235 N N . ASN B 1 252 ? 2.409 25.297 35.354 1.00 50.41 231 ASN B N 1
ATOM 4236 C CA . ASN B 1 252 ? 2.689 26.683 35.742 1.00 50.21 231 ASN B CA 1
ATOM 4237 C C . ASN B 1 252 ? 1.962 27.720 34.880 1.00 49.89 231 ASN B C 1
ATOM 4238 O O . ASN B 1 252 ? 2.567 28.657 34.331 1.00 49.88 231 ASN B O 1
ATOM 4243 N N . PRO B 1 253 ? 0.645 27.568 34.782 1.00 49.31 232 PRO B N 1
ATOM 4244 C CA . PRO B 1 253 ? -0.275 28.426 34.049 1.00 49.00 232 PRO B CA 1
ATOM 4245 C C . PRO B 1 253 ? -0.189 29.897 34.446 1.00 49.30 232 PRO B C 1
ATOM 4246 O O . PRO B 1 253 ? -0.524 30.784 33.677 1.00 49.64 232 PRO B O 1
ATOM 4250 N N . ARG B 1 254 ? 0.252 30.178 35.649 1.00 49.85 233 ARG B N 1
ATOM 4251 C CA . ARG B 1 254 ? 0.428 31.562 36.010 1.00 50.32 233 ARG B CA 1
ATOM 4252 C C . ARG B 1 254 ? 1.415 32.281 35.078 1.00 50.47 233 ARG B C 1
ATOM 4253 O O . ARG B 1 254 ? 1.314 33.508 34.902 1.00 50.94 233 ARG B O 1
ATOM 4261 N N . GLN B 1 255 ? 2.367 31.558 34.482 1.00 50.00 234 GLN B N 1
ATOM 4262 C CA . GLN B 1 255 ? 3.356 32.258 33.636 1.00 49.92 234 GLN B CA 1
ATOM 4263 C C . GLN B 1 255 ? 2.702 33.000 32.450 1.00 49.81 234 GLN B C 1
ATOM 4264 O O . GLN B 1 255 ? 3.245 33.968 31.914 1.00 50.03 234 GLN B O 1
ATOM 4270 N N . PHE B 1 256 ? 1.512 32.567 32.067 1.00 49.57 235 PHE B N 1
ATOM 4271 C CA . PHE B 1 256 ? 0.961 33.017 30.817 1.00 49.37 235 PHE B CA 1
ATOM 4272 C C . PHE B 1 256 ? 0.141 34.259 31.006 1.00 49.61 235 PHE B C 1
ATOM 4273 O O . PHE B 1 256 ? -0.569 34.406 32.000 1.00 49.95 235 PHE B O 1
ATOM 4281 N N . ASP B 1 257 ? 0.284 35.172 30.058 1.00 50.14 236 ASP B N 1
ATOM 4282 C CA . ASP B 1 257 ? -0.643 36.283 29.925 1.00 51.01 236 ASP B CA 1
ATOM 4283 C C . ASP B 1 257 ? -1.408 36.047 28.625 1.00 51.08 236 ASP B C 1
ATOM 4284 O O . ASP B 1 257 ? -2.549 35.562 28.643 1.00 51.24 236 ASP B O 1
ATOM 4289 N N . VAL B 1 258 ? -0.776 36.389 27.500 1.00 50.72 237 VAL B N 1
ATOM 4290 C CA . VAL B 1 258 ? -1.373 36.139 26.208 1.00 50.26 237 VAL B CA 1
ATOM 4291 C C . VAL B 1 258 ? -0.632 35.016 25.505 1.00 50.07 237 VAL B C 1
ATOM 4292 O O . VAL B 1 258 ? 0.612 34.980 25.466 1.00 50.38 237 VAL B O 1
ATOM 4296 N N . ILE B 1 259 ? -1.423 34.080 24.990 1.00 49.21 238 ILE B N 1
ATOM 4297 C CA . ILE B 1 259 ? -0.914 33.023 24.147 1.00 47.76 238 ILE B CA 1
ATOM 4298 C C . ILE B 1 259 ? -1.472 33.239 22.763 1.00 47.22 238 ILE B C 1
ATOM 4299 O O . ILE B 1 259 ? -2.685 33.387 22.584 1.00 47.24 238 ILE B O 1
ATOM 4304 N N . VAL B 1 260 ? -0.588 33.279 21.781 1.00 46.31 239 VAL B N 1
ATOM 4305 C CA . VAL B 1 260 ? -1.068 33.362 20.415 1.00 45.90 239 VAL B CA 1
ATOM 4306 C C . VAL B 1 260 ? -0.565 32.143 19.621 1.00 45.60 239 VAL B C 1
ATOM 4307 O O . VAL B 1 260 ? 0.631 31.740 19.733 1.00 45.58 239 VAL B O 1
ATOM 4311 N N . THR B 1 261 ? -1.473 31.542 18.853 1.00 44.34 240 THR B N 1
ATOM 4312 C CA . THR B 1 261 ? -1.132 30.305 18.190 1.00 44.45 240 THR B CA 1
ATOM 4313 C C . THR B 1 261 ? -1.965 30.000 16.949 1.00 44.48 240 THR B C 1
ATOM 4314 O O . THR B 1 261 ? -2.881 30.739 16.606 1.00 44.24 240 THR B O 1
ATOM 4318 N N . GLU B 1 262 ? -1.633 28.907 16.274 1.00 44.97 241 GLU B N 1
ATOM 4319 C CA . GLU B 1 262 ? -2.322 28.552 15.044 1.00 45.96 241 GLU B CA 1
ATOM 4320 C C . GLU B 1 262 ? -3.626 27.720 15.217 1.00 46.54 241 GLU B C 1
ATOM 4321 O O . GLU B 1 262 ? -3.905 27.179 16.292 1.00 46.69 241 GLU B O 1
ATOM 4327 N N . ASN B 1 263 ? -4.410 27.637 14.144 1.00 47.22 242 ASN B N 1
ATOM 4328 C CA . ASN B 1 263 ? -5.749 27.057 14.147 1.00 48.10 242 ASN B CA 1
ATOM 4329 C C . ASN B 1 263 ? -5.930 25.790 15.001 1.00 48.37 242 ASN B C 1
ATOM 4330 O O . ASN B 1 263 ? -6.759 25.770 15.910 1.00 48.56 242 ASN B O 1
ATOM 4335 N N . MET B 1 264 ? -5.132 24.762 14.715 1.00 48.27 243 MET B N 1
ATOM 4336 C CA . MET B 1 264 ? -5.212 23.450 15.363 1.00 48.47 243 MET B CA 1
ATOM 4337 C C . MET B 1 264 ? -4.626 23.461 16.781 1.00 48.00 243 MET B C 1
ATOM 4338 O O . MET B 1 264 ? -5.324 23.154 17.771 1.00 48.85 243 MET B O 1
ATOM 4343 N N . PHE B 1 265 ? -3.343 23.785 16.884 1.00 46.33 244 PHE B N 1
ATOM 4344 C CA . PHE B 1 265 ? -2.741 24.020 18.166 1.00 44.75 244 PHE B CA 1
ATOM 4345 C C . PHE B 1 265 ? -3.719 24.804 19.042 1.00 43.95 244 PHE B C 1
ATOM 4346 O O . PHE B 1 265 ? -4.060 24.400 20.150 1.00 43.21 244 PHE B O 1
ATOM 4354 N N . GLY B 1 266 ? -4.177 25.933 18.535 1.00 43.34 245 GLY B N 1
ATOM 4355 C CA . GLY B 1 266 ? -5.028 26.801 19.337 1.00 43.43 245 GLY B CA 1
ATOM 4356 C C . GLY B 1 266 ? -6.306 26.124 19.813 1.00 43.04 245 GLY B C 1
ATOM 4357 O O . GLY B 1 266 ? -6.793 26.403 20.910 1.00 42.60 245 GLY B O 1
ATOM 4358 N N . ASP B 1 267 ? -6.837 25.239 18.976 1.00 42.31 246 ASP B N 1
ATOM 4359 C CA . ASP B 1 267 ? -7.968 24.434 19.345 1.00 42.11 246 ASP B CA 1
ATOM 4360 C C . ASP B 1 267 ? -7.624 23.446 20.468 1.00 41.31 246 ASP B C 1
ATOM 4361 O O . ASP B 1 267 ? -8.383 23.289 21.435 1.00 41.05 246 ASP B O 1
ATOM 4366 N N . ILE B 1 268 ? -6.497 22.758 20.335 1.00 40.32 247 ILE B N 1
ATOM 4367 C CA . ILE B 1 268 ? -6.122 21.823 21.366 1.00 39.25 247 ILE B CA 1
ATOM 4368 C C . ILE B 1 268 ? -5.830 22.589 22.663 1.00 39.77 247 ILE B C 1
ATOM 4369 O O . ILE B 1 268 ? -6.274 22.194 23.740 1.00 40.53 247 ILE B O 1
ATOM 4374 N N . LEU B 1 269 ? -5.109 23.699 22.568 1.00 39.45 248 LEU B N 1
ATOM 4375 C CA . LEU B 1 269 ? -4.590 24.338 23.764 1.00 39.32 248 LEU B CA 1
ATOM 4376 C C . LEU B 1 269 ? -5.673 25.050 24.561 1.00 39.54 248 LEU B C 1
ATOM 4377 O O . LEU B 1 269 ? -5.771 24.867 25.780 1.00 39.14 248 LEU B O 1
ATOM 4382 N N . SER B 1 270 ? -6.470 25.868 23.879 1.00 40.68 249 SER B N 1
ATOM 4383 C CA . SER B 1 270 ? -7.831 26.212 24.365 1.00 41.94 249 SER B CA 1
ATOM 4384 C C . SER B 1 270 ? -8.434 25.106 25.195 1.00 42.06 249 SER B C 1
ATOM 4385 O O . SER B 1 270 ? -8.625 25.269 26.395 1.00 42.41 249 SER B O 1
ATOM 4388 N N . ASP B 1 271 ? -8.717 23.967 24.566 1.00 42.53 250 ASP B N 1
ATOM 4389 C CA . ASP B 1 271 ? -9.431 22.921 25.295 1.00 43.90 250 ASP B CA 1
ATOM 4390 C C . ASP B 1 271 ? -8.690 22.393 26.546 1.00 43.74 250 ASP B C 1
ATOM 4391 O O . ASP B 1 271 ? -9.310 22.230 27.589 1.00 43.88 250 ASP B O 1
ATOM 4396 N N . GLU B 1 272 ? -7.372 22.217 26.462 1.00 43.97 251 GLU B N 1
ATOM 4397 C CA . GLU B 1 272 ? -6.577 21.801 27.614 1.00 44.10 251 GLU B CA 1
ATOM 4398 C C . GLU B 1 272 ? -6.673 22.842 28.712 1.00 44.62 251 GLU B C 1
ATOM 4399 O O . GLU B 1 272 ? -6.962 22.523 29.874 1.00 44.88 251 GLU B O 1
ATOM 4405 N N . ALA B 1 273 ? -6.455 24.095 28.353 1.00 45.00 252 ALA B N 1
ATOM 4406 C CA . ALA B 1 273 ? -6.399 25.125 29.369 1.00 45.21 252 ALA B CA 1
ATOM 4407 C C . ALA B 1 273 ? -7.787 25.407 29.954 1.00 45.54 252 ALA B C 1
ATOM 4408 O O . ALA B 1 273 ? -7.897 25.872 31.080 1.00 45.63 252 ALA B O 1
ATOM 4410 N N . SER B 1 274 ? -8.850 25.092 29.225 1.00 46.29 253 SER B N 1
ATOM 4411 C CA . SER B 1 274 ? -10.199 25.194 29.810 1.00 47.92 253 SER B CA 1
ATOM 4412 C C . SER B 1 274 ? -10.338 24.471 31.161 1.00 48.52 253 SER B C 1
ATOM 4413 O O . SER B 1 274 ? -10.971 24.965 32.104 1.00 48.47 253 SER B O 1
ATOM 4416 N N . MET B 1 275 ? -9.751 23.283 31.241 1.00 49.23 254 MET B N 1
ATOM 4417 C CA . MET B 1 275 ? -9.755 22.533 32.464 1.00 49.42 254 MET B CA 1
ATOM 4418 C C . MET B 1 275 ? -9.134 23.310 33.604 1.00 49.86 254 MET B C 1
ATOM 4419 O O . MET B 1 275 ? -9.458 23.036 34.755 1.00 50.87 254 MET B O 1
ATOM 4424 N N . ILE B 1 276 ? -8.244 24.271 33.347 1.00 49.84 255 ILE B N 1
ATOM 4425 C CA . ILE B 1 276 ? -7.652 24.907 34.515 1.00 49.85 255 ILE B CA 1
ATOM 4426 C C . ILE B 1 276 ? -8.627 25.647 35.370 1.00 49.95 255 ILE B C 1
ATOM 4427 O O . ILE B 1 276 ? -8.490 25.595 36.582 1.00 50.38 255 ILE B O 1
ATOM 4432 N N . THR B 1 277 ? -9.652 26.261 34.779 1.00 50.26 256 THR B N 1
ATOM 4433 C CA . THR B 1 277 ? -10.714 26.811 35.618 1.00 50.41 256 THR B CA 1
ATOM 4434 C C . THR B 1 277 ? -11.490 25.669 36.227 1.00 50.67 256 THR B C 1
ATOM 4435 O O . THR B 1 277 ? -11.825 25.723 37.405 1.00 51.19 256 THR B O 1
ATOM 4439 N N . GLY B 1 278 ? -11.743 24.631 35.438 1.00 50.71 257 GLY B N 1
ATOM 4440 C CA . GLY B 1 278 ? -12.361 23.421 35.957 1.00 50.80 257 GLY B CA 1
ATOM 4441 C C . GLY B 1 278 ? -13.574 23.011 35.163 1.00 51.12 257 GLY B C 1
ATOM 4442 O O . GLY B 1 278 ? -13.559 21.969 34.518 1.00 52.10 257 GLY B O 1
ATOM 4443 N N . SER B 1 279 ? -14.628 23.816 35.205 1.00 50.65 258 SER B N 1
ATOM 4444 C CA . SER B 1 279 ? -15.843 23.491 34.469 1.00 50.43 258 SER B CA 1
ATOM 4445 C C . SER B 1 279 ? -15.998 24.462 33.322 1.00 50.97 258 SER B C 1
ATOM 4446 O O . SER B 1 279 ? -15.566 25.611 33.415 1.00 51.43 258 SER B O 1
ATOM 4449 N N . LEU B 1 280 ? -16.622 24.005 32.242 1.00 50.90 259 LEU B N 1
ATOM 4450 C CA . LEU B 1 280 ? -16.759 24.807 31.036 1.00 50.47 259 LEU B CA 1
ATOM 4451 C C . LEU B 1 280 ? -17.841 25.819 31.178 1.00 50.60 259 LEU B C 1
ATOM 4452 O O . LEU B 1 280 ? -17.854 26.817 30.458 1.00 50.91 259 LEU B O 1
ATOM 4457 N N . GLY B 1 281 ? -18.768 25.551 32.092 1.00 50.61 260 GLY B N 1
ATOM 4458 C CA . GLY B 1 281 ? -19.899 26.444 32.331 1.00 50.59 260 GLY B CA 1
ATOM 4459 C C . GLY B 1 281 ? -19.440 27.806 32.809 1.00 50.82 260 GLY B C 1
ATOM 4460 O O . GLY B 1 281 ? -20.222 28.761 32.853 1.00 50.71 260 GLY B O 1
ATOM 4461 N N . MET B 1 282 ? -18.158 27.893 33.155 1.00 50.79 261 MET B N 1
ATOM 4462 C CA . MET B 1 282 ? -17.574 29.136 33.632 1.00 50.76 261 MET B CA 1
ATOM 4463 C C . MET B 1 282 ? -16.939 29.946 32.534 1.00 50.05 261 MET B C 1
ATOM 4464 O O . MET B 1 282 ? -16.260 30.920 32.834 1.00 50.19 261 MET B O 1
ATOM 4469 N N . LEU B 1 283 ? -17.099 29.564 31.274 1.00 49.56 262 LEU B N 1
ATOM 4470 C CA . LEU B 1 283 ? -16.165 30.127 30.289 1.00 49.63 262 LEU B CA 1
ATOM 4471 C C . LEU B 1 283 ? -16.738 30.821 29.035 1.00 49.79 262 LEU B C 1
ATOM 4472 O O . LEU B 1 283 ? -17.479 30.209 28.282 1.00 49.92 262 LEU B O 1
ATOM 4477 N N . PRO B 1 284 ? -16.358 32.094 28.797 1.00 49.85 263 PRO B N 1
ATOM 4478 C CA . PRO B 1 284 ? -16.828 32.803 27.634 1.00 49.76 263 PRO B CA 1
ATOM 4479 C C . PRO B 1 284 ? -15.814 32.745 26.518 1.00 50.26 263 PRO B C 1
ATOM 4480 O O . PRO B 1 284 ? -14.628 32.433 26.754 1.00 50.47 263 PRO B O 1
ATOM 4484 N N . SER B 1 285 ? -16.284 33.038 25.309 1.00 50.84 264 SER B N 1
ATOM 4485 C CA . SER B 1 285 ? -15.418 33.143 24.149 1.00 51.72 264 SER B CA 1
ATOM 4486 C C . SER B 1 285 ? -15.993 34.170 23.203 1.00 51.98 264 SER B C 1
ATOM 4487 O O . SER B 1 285 ? -17.219 34.288 23.058 1.00 51.77 264 SER B O 1
ATOM 4490 N N . ALA B 1 286 ? -15.088 34.902 22.560 1.00 52.44 265 ALA B N 1
ATOM 4491 C CA . ALA B 1 286 ? -15.448 35.795 21.465 1.00 53.24 265 ALA B CA 1
ATOM 4492 C C . ALA B 1 286 ? -14.701 35.384 20.217 1.00 53.44 265 ALA B C 1
ATOM 4493 O O . ALA B 1 286 ? -13.670 34.728 20.306 1.00 54.31 265 ALA B O 1
ATOM 4495 N N . SER B 1 287 ? -15.231 35.762 19.060 1.00 53.78 266 SER B N 1
ATOM 4496 C CA . SER B 1 287 ? -14.514 35.637 17.799 1.00 53.93 266 SER B CA 1
ATOM 4497 C C . SER B 1 287 ? -14.746 36.853 16.925 1.00 54.53 266 SER B C 1
ATOM 4498 O O . SER B 1 287 ? -15.870 37.358 16.796 1.00 54.17 266 SER B O 1
ATOM 4501 N N . LEU B 1 288 ? -13.656 37.325 16.339 1.00 55.44 267 LEU B N 1
ATOM 4502 C CA . LEU B 1 288 ? -13.650 38.636 15.724 1.00 56.24 267 LEU B CA 1
ATOM 4503 C C . LEU B 1 288 ? -13.365 38.512 14.273 1.00 57.18 267 LEU B C 1
ATOM 4504 O O . LEU B 1 288 ? -12.753 37.531 13.855 1.00 57.11 267 LEU B O 1
ATOM 4509 N N . SER B 1 289 ? -13.833 39.500 13.514 1.00 58.87 268 SER B N 1
ATOM 4510 C CA . SER B 1 289 ? -13.535 39.607 12.083 1.00 60.64 268 SER B CA 1
ATOM 4511 C C . SER B 1 289 ? -12.481 40.685 11.826 1.00 61.75 268 SER B C 1
ATOM 4512 O O . SER B 1 289 ? -12.126 41.464 12.737 1.00 61.64 268 SER B O 1
ATOM 4515 N N . THR B 1 290 ? -11.990 40.721 10.586 1.00 63.37 269 THR B N 1
ATOM 4516 C CA . THR B 1 290 ? -11.040 41.753 10.124 1.00 65.05 269 THR B CA 1
ATOM 4517 C C . THR B 1 290 ? -11.571 43.167 10.430 1.00 65.79 269 THR B C 1
ATOM 4518 O O . THR B 1 290 ? -10.928 43.935 11.163 1.00 65.54 269 THR B O 1
ATOM 4522 N N . ASP B 1 291 ? -12.770 43.472 9.909 1.00 66.77 270 ASP B N 1
ATOM 4523 C CA . ASP B 1 291 ? -13.489 44.735 10.194 1.00 67.38 270 ASP B CA 1
ATOM 4524 C C . ASP B 1 291 ? -13.942 44.936 11.676 1.00 67.30 270 ASP B C 1
ATOM 4525 O O . ASP B 1 291 ? -14.288 46.057 12.097 1.00 67.57 270 ASP B O 1
ATOM 4530 N N . GLY B 1 292 ? -13.920 43.866 12.470 1.00 66.97 271 GLY B N 1
ATOM 4531 C CA . GLY B 1 292 ? -14.241 43.977 13.897 1.00 66.40 271 GLY B CA 1
ATOM 4532 C C . GLY B 1 292 ? -15.681 43.644 14.272 1.00 65.86 271 GLY B C 1
ATOM 4533 O O . GLY B 1 292 ? -16.245 44.215 15.207 1.00 65.87 271 GLY B O 1
ATOM 4534 N N . LEU B 1 293 ? -16.290 42.723 13.542 1.00 65.13 272 LEU B N 1
ATOM 4535 C CA . LEU B 1 293 ? -17.585 42.226 13.950 1.00 64.45 272 LEU B CA 1
ATOM 4536 C C . LEU B 1 293 ? -17.304 41.114 14.940 1.00 63.75 272 LEU B C 1
ATOM 4537 O O . LEU B 1 293 ? -16.235 40.487 14.894 1.00 63.73 272 LEU B O 1
ATOM 4542 N N . GLY B 1 294 ? -18.250 40.886 15.843 1.00 62.57 273 GLY B N 1
ATOM 4543 C CA . GLY B 1 294 ? -17.988 40.036 16.975 1.00 61.25 273 GLY B CA 1
ATOM 4544 C C . GLY B 1 294 ? -19.064 39.023 17.269 1.00 60.47 273 GLY B C 1
ATOM 4545 O O . GLY B 1 294 ? -20.254 39.324 17.265 1.00 60.30 273 GLY B O 1
ATOM 4546 N N . LEU B 1 295 ? -18.622 37.807 17.538 1.00 59.87 274 LEU B N 1
ATOM 4547 C CA . LEU B 1 295 ? -19.512 36.762 17.961 1.00 59.21 274 LEU B CA 1
ATOM 4548 C C . LEU B 1 295 ? -19.047 36.171 19.287 1.00 58.50 274 LEU B C 1
ATOM 4549 O O . LEU B 1 295 ? -17.921 35.657 19.419 1.00 57.77 274 LEU B O 1
ATOM 4554 N N . TYR B 1 296 ? -19.956 36.240 20.250 1.00 57.64 275 TYR B N 1
ATOM 4555 C CA . TYR B 1 296 ? -19.685 35.873 21.620 1.00 56.71 275 TYR B CA 1
ATOM 4556 C C . TYR B 1 296 ? -20.582 34.688 21.908 1.00 56.60 275 TYR B C 1
ATOM 4557 O O . TYR B 1 296 ? -21.771 34.732 21.633 1.00 56.26 275 TYR B O 1
ATOM 4566 N N . GLU B 1 297 ? -19.986 33.601 22.390 1.00 56.62 276 GLU B N 1
ATOM 4567 C CA . GLU B 1 297 ? -20.699 32.345 22.642 1.00 56.81 276 GLU B CA 1
ATOM 4568 C C . GLU B 1 297 ? -20.055 31.640 23.828 1.00 56.70 276 GLU B C 1
ATOM 4569 O O . GLU B 1 297 ? -18.856 31.811 24.068 1.00 57.54 276 GLU B O 1
ATOM 4575 N N . PRO B 1 298 ? -20.823 30.839 24.572 1.00 55.92 277 PRO B N 1
ATOM 4576 C CA . PRO B 1 298 ? -20.160 30.137 25.635 1.00 55.83 277 PRO B CA 1
ATOM 4577 C C . PRO B 1 298 ? -19.338 29.010 25.032 1.00 56.28 277 PRO B C 1
ATOM 4578 O O . PRO B 1 298 ? -19.752 28.449 24.008 1.00 56.71 277 PRO B O 1
ATOM 4582 N N . VAL B 1 299 ? -18.185 28.693 25.632 1.00 56.44 278 VAL B N 1
ATOM 4583 C CA . VAL B 1 299 ? -17.366 27.557 25.173 1.00 56.62 278 VAL B CA 1
ATOM 4584 C C . VAL B 1 299 ? -18.086 26.237 25.388 1.00 57.28 278 VAL B C 1
ATOM 4585 O O . VAL B 1 299 ? -18.088 25.397 24.508 1.00 56.72 278 VAL B O 1
ATOM 4589 N N . HIS B 1 300 ? -18.728 26.086 26.541 1.00 58.91 279 HIS B N 1
ATOM 4590 C CA . HIS B 1 300 ? -19.547 24.890 26.853 1.00 60.46 279 HIS B CA 1
ATOM 4591 C C . HIS B 1 300 ? -20.508 24.480 25.730 1.00 61.32 279 HIS B C 1
ATOM 4592 O O . HIS B 1 300 ? -20.964 25.322 24.955 1.00 61.10 279 HIS B O 1
ATOM 4599 N N . GLY B 1 301 ? -20.807 23.185 25.660 1.00 62.73 280 GLY B N 1
ATOM 4600 C CA . GLY B 1 301 ? -21.522 22.621 24.520 1.00 64.58 280 GLY B CA 1
ATOM 4601 C C . GLY B 1 301 ? -23.034 22.680 24.602 1.00 65.94 280 GLY B C 1
ATOM 4602 O O . GLY B 1 301 ? -23.609 23.452 25.372 1.00 65.39 280 GLY B O 1
ATOM 4603 N N . SER B 1 302 ? -23.672 21.846 23.789 1.00 67.79 281 SER B N 1
ATOM 4604 C CA . SER B 1 302 ? -25.129 21.754 23.745 1.00 69.66 281 SER B CA 1
ATOM 4605 C C . SER B 1 302 ? -25.728 21.248 25.050 1.00 70.54 281 S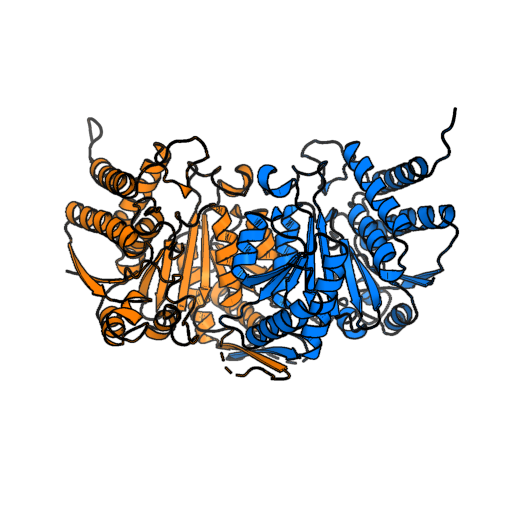ER B C 1
ATOM 4606 O O . SER B 1 302 ? -26.839 21.647 25.408 1.00 70.63 281 SER B O 1
ATOM 4609 N N . ALA B 1 303 ? -24.970 20.378 25.730 1.00 71.80 282 ALA B N 1
ATOM 4610 C CA . ALA B 1 303 ? -25.415 19.577 26.880 1.00 73.08 282 ALA B CA 1
ATOM 4611 C C . ALA B 1 303 ? -26.886 19.166 26.774 1.00 74.38 282 ALA B C 1
ATOM 4612 O O . ALA B 1 303 ? -27.731 19.633 27.560 1.00 74.39 282 ALA B O 1
ATOM 4614 N N . PRO B 1 304 ? -27.189 18.279 25.798 1.00 75.46 283 PRO B N 1
ATOM 4615 C CA . PRO B 1 304 ? -28.561 17.925 25.427 1.00 76.26 283 PRO B CA 1
ATOM 4616 C C . PRO B 1 304 ? -29.331 17.209 26.548 1.00 77.04 283 PRO B C 1
ATOM 4617 O O . PRO B 1 304 ? -30.566 17.277 26.593 1.00 76.85 283 PRO B O 1
ATOM 4621 N N . ASP B 1 305 ? -28.582 16.559 27.441 1.00 77.98 284 ASP B N 1
ATOM 4622 C CA . ASP B 1 305 ? -29.113 15.736 28.530 1.00 79.01 284 ASP B CA 1
ATOM 4623 C C . ASP B 1 305 ? -29.869 16.541 29.603 1.00 79.09 284 ASP B C 1
ATOM 4624 O O . ASP B 1 305 ? -30.726 15.995 30.293 1.00 79.30 284 ASP B O 1
ATOM 4629 N N . ILE B 1 306 ? -29.562 17.826 29.746 1.00 79.07 285 ILE B N 1
ATOM 4630 C CA . ILE B 1 306 ? -30.193 18.629 30.794 1.00 79.25 285 ILE B CA 1
ATOM 4631 C C . ILE B 1 306 ? -31.007 19.802 30.240 1.00 79.26 285 ILE B C 1
ATOM 4632 O O . ILE B 1 306 ? -31.361 20.745 30.962 1.00 79.08 285 ILE B O 1
ATOM 4637 N N . ALA B 1 307 ? -31.307 19.718 28.950 1.00 79.50 286 ALA B N 1
ATOM 4638 C CA . ALA B 1 307 ? -32.087 20.731 28.257 1.00 79.66 286 ALA B CA 1
ATOM 4639 C C . ALA B 1 307 ? -33.512 20.795 28.785 1.00 79.70 286 ALA B C 1
ATOM 4640 O O . ALA B 1 307 ? -34.204 19.775 28.888 1.00 79.58 286 ALA B O 1
ATOM 4642 N N . GLY B 1 308 ? -33.931 22.012 29.116 1.00 79.70 287 GLY B N 1
ATOM 4643 C CA . GLY B 1 308 ? -35.272 22.280 29.611 1.00 79.69 287 GLY B CA 1
ATOM 4644 C C . GLY B 1 308 ? -35.386 22.161 31.119 1.00 79.68 287 GLY B C 1
ATOM 4645 O O . GLY B 1 308 ? -36.395 22.580 31.709 1.00 79.82 287 GLY B O 1
ATOM 4646 N N . LYS B 1 309 ? -34.345 21.614 31.746 1.00 79.16 288 LYS B N 1
ATOM 4647 C CA . LYS B 1 309 ? -34.406 21.264 33.162 1.00 78.77 288 LYS B CA 1
ATOM 4648 C C . LYS B 1 309 ? -33.761 22.297 34.070 1.00 78.04 288 LYS B C 1
ATOM 4649 O O . LYS B 1 309 ? -33.374 21.998 35.209 1.00 77.87 288 LYS B O 1
ATOM 4655 N N . GLY B 1 310 ? -33.662 23.516 33.549 1.00 77.02 289 GLY B N 1
ATOM 4656 C CA . GLY B 1 310 ? -33.120 24.648 34.279 1.00 75.97 289 GLY B CA 1
ATOM 4657 C C . GLY B 1 310 ? -32.004 24.377 35.270 1.00 75.06 289 GLY B C 1
ATOM 4658 O O . GLY B 1 310 ? -31.984 24.993 36.327 1.00 75.33 289 GLY B O 1
ATOM 4659 N N . ILE B 1 311 ? -31.077 23.470 34.954 1.00 74.02 290 ILE B N 1
ATOM 4660 C CA . ILE B 1 311 ? -29.891 23.276 35.830 1.00 73.15 290 ILE B CA 1
ATOM 4661 C C . ILE B 1 311 ? -28.556 23.803 35.276 1.00 72.19 290 ILE B C 1
ATOM 4662 O O . ILE B 1 311 ? -27.512 23.718 35.945 1.00 72.04 290 ILE B O 1
ATOM 4667 N N . ALA B 1 312 ? -28.618 24.377 34.076 1.00 70.62 291 ALA B N 1
ATOM 4668 C CA . ALA B 1 312 ? -27.434 24.743 33.320 1.00 68.76 291 ALA B CA 1
ATOM 4669 C C . ALA B 1 312 ? -26.803 26.011 33.822 1.00 67.45 291 ALA B C 1
ATOM 4670 O O . ALA B 1 312 ? -27.497 26.951 34.227 1.00 67.63 291 ALA B O 1
ATOM 4672 N N . ASN B 1 313 ? -25.478 26.028 33.773 1.00 65.49 292 ASN B N 1
ATOM 4673 C CA . ASN B 1 313 ? -24.713 27.160 34.222 1.00 63.60 292 ASN B CA 1
ATOM 4674 C C . ASN B 1 313 ? -24.700 28.306 33.219 1.00 62.83 292 ASN B C 1
ATOM 4675 O O . ASN B 1 313 ? -24.003 28.243 32.205 1.00 62.82 292 ASN B O 1
ATOM 4680 N N . PRO B 1 314 ? -25.451 29.386 33.518 1.00 61.96 293 PRO B N 1
ATOM 4681 C CA . PRO B 1 314 ? -25.604 30.507 32.582 1.00 60.51 293 PRO B CA 1
ATOM 4682 C C . PRO B 1 314 ? -24.515 31.561 32.682 1.00 59.03 293 PRO B C 1
ATOM 4683 O O . PRO B 1 314 ? -24.607 32.588 32.022 1.00 58.53 293 PRO B O 1
ATOM 4687 N N . LEU B 1 315 ? -23.494 31.323 33.488 1.00 57.64 294 LEU B N 1
ATOM 4688 C CA . LEU B 1 315 ? -22.538 32.383 33.719 1.00 56.97 294 LEU B CA 1
ATOM 4689 C C . LEU B 1 315 ? -21.649 32.621 32.507 1.00 56.87 294 LEU B C 1
ATOM 4690 O O . LEU B 1 315 ? -21.334 33.767 32.172 1.00 56.33 294 LEU B O 1
ATOM 4695 N N . ALA B 1 316 ? -21.277 31.530 31.840 1.00 56.77 295 ALA B N 1
ATOM 4696 C CA . ALA B 1 316 ? -20.360 31.587 30.711 1.00 56.47 295 ALA B CA 1
ATOM 4697 C C . ALA B 1 316 ? -20.965 32.474 29.654 1.00 56.48 295 ALA B C 1
ATOM 4698 O O . ALA B 1 316 ? -20.330 33.416 29.159 1.00 56.20 295 ALA B O 1
ATOM 4700 N N . THR B 1 317 ? -22.221 32.170 29.350 1.00 56.41 296 THR B N 1
ATOM 4701 C CA . THR B 1 317 ? -22.964 32.864 28.329 1.00 56.48 296 THR B CA 1
ATOM 4702 C C . THR B 1 317 ? -23.073 34.321 28.771 1.00 56.32 296 THR B C 1
ATOM 4703 O O . THR B 1 317 ? -22.846 35.231 27.964 1.00 56.60 296 THR B O 1
ATOM 4707 N N . ILE B 1 318 ? -23.370 34.542 30.058 1.00 55.75 297 ILE B N 1
ATOM 4708 C CA . ILE B 1 318 ? -23.412 35.896 30.606 1.00 54.97 297 ILE B CA 1
ATOM 4709 C C . ILE B 1 318 ? -22.044 36.552 30.409 1.00 54.87 297 ILE B C 1
ATOM 4710 O O . ILE B 1 318 ? -21.929 37.544 29.680 1.00 54.52 297 ILE B O 1
ATOM 4715 N N . LEU B 1 319 ? -21.005 35.964 31.009 1.00 54.65 298 LEU B N 1
ATOM 4716 C CA . LEU B 1 319 ? -19.652 36.526 30.927 1.00 54.23 298 LEU B CA 1
ATOM 4717 C C . LEU B 1 319 ? -19.277 36.830 29.488 1.00 54.29 298 LEU B C 1
ATOM 4718 O O . LEU B 1 319 ? -18.469 37.724 29.251 1.00 54.22 298 LEU B O 1
ATOM 4723 N N . SER B 1 320 ? -19.864 36.090 28.542 1.00 54.24 299 SER B N 1
ATOM 4724 C CA . SER B 1 320 ? -19.604 36.304 27.118 1.00 54.62 299 SER B CA 1
ATOM 4725 C C . SER B 1 320 ? -20.228 37.606 26.655 1.00 54.70 299 SER B C 1
ATOM 4726 O O . SER B 1 320 ? -19.574 38.425 25.989 1.00 54.91 299 SER B O 1
ATOM 4729 N N . ALA B 1 321 ? -21.493 37.796 27.017 1.00 54.58 300 ALA B N 1
ATOM 4730 C CA . ALA B 1 321 ? -22.203 39.033 26.704 1.00 54.58 300 ALA B CA 1
ATOM 4731 C C . ALA B 1 321 ? -21.445 40.212 27.292 1.00 54.36 300 ALA B C 1
ATOM 4732 O O . ALA B 1 321 ? -21.546 41.332 26.802 1.00 54.05 300 ALA B O 1
ATOM 4734 N N . ALA B 1 322 ? -20.686 39.930 28.350 1.00 54.38 301 ALA B N 1
ATOM 4735 C CA . ALA B 1 322 ? -19.784 40.897 28.958 1.00 54.41 301 ALA B CA 1
ATOM 4736 C C . ALA B 1 322 ? -18.678 41.307 27.994 1.00 54.39 301 ALA B C 1
ATOM 4737 O O . ALA B 1 322 ? -18.522 42.497 27.714 1.00 54.19 301 ALA B O 1
ATOM 4739 N N . MET B 1 323 ? -17.931 40.330 27.472 1.00 54.48 302 MET B N 1
ATOM 4740 C CA . MET B 1 323 ? -16.830 40.630 26.554 1.00 54.69 302 MET B CA 1
ATOM 4741 C C . MET B 1 323 ? -17.407 41.378 25.372 1.00 54.93 302 MET B C 1
ATOM 4742 O O . MET B 1 323 ? -16.797 42.316 24.860 1.00 54.98 302 MET B O 1
ATOM 4747 N N . MET B 1 324 ? -18.597 40.955 24.957 1.00 55.11 303 MET B N 1
ATOM 4748 C CA . MET B 1 324 ? -19.347 41.639 23.916 1.00 55.40 303 MET B CA 1
ATOM 4749 C C . MET B 1 324 ? -19.470 43.113 24.192 1.00 55.40 303 MET B C 1
ATOM 4750 O O . MET B 1 324 ? -19.192 43.914 23.308 1.00 56.11 303 MET B O 1
ATOM 4755 N N . LEU B 1 325 ? -19.878 43.479 25.406 1.00 55.21 304 LEU B N 1
ATOM 4756 C CA . LEU B 1 325 ? -19.976 44.893 25.782 1.00 55.12 304 LEU B CA 1
ATOM 4757 C C . LEU B 1 325 ? -18.647 45.607 25.632 1.00 55.09 304 LEU B C 1
ATOM 4758 O O . LEU B 1 325 ? -18.576 46.724 25.120 1.00 54.68 304 LEU B O 1
ATOM 4763 N N . ARG B 1 326 ? -17.599 44.937 26.092 1.00 55.53 305 ARG B N 1
ATOM 4764 C CA . ARG B 1 326 ? -16.241 45.416 25.965 1.00 56.16 305 ARG B CA 1
ATOM 4765 C C . ARG B 1 326 ? -15.890 45.645 24.506 1.00 56.35 305 ARG B C 1
ATOM 4766 O O . ARG B 1 326 ? -15.773 46.783 24.063 1.00 56.36 305 ARG B O 1
ATOM 4774 N N . TYR B 1 327 ? -15.768 44.558 23.751 1.00 56.51 306 TYR B N 1
ATOM 4775 C CA . TYR B 1 327 ? -15.104 44.603 22.463 1.00 56.80 306 TYR B CA 1
ATOM 4776 C C . TYR B 1 327 ? -15.945 45.144 21.322 1.00 56.75 306 TYR B C 1
ATOM 4777 O O . TYR B 1 327 ? -15.469 45.913 20.493 1.00 55.89 306 TYR B O 1
ATOM 4786 N N . SER B 1 328 ? -17.200 44.731 21.281 1.00 57.47 307 SER B N 1
ATOM 4787 C CA . SER B 1 328 ? -18.097 45.204 20.244 1.00 57.88 307 SER B CA 1
ATOM 4788 C C . SER B 1 328 ? -18.643 46.609 20.491 1.00 58.34 307 SER B C 1
ATOM 4789 O O . SER B 1 328 ? -19.065 47.260 19.547 1.00 58.47 307 SER B O 1
ATOM 4792 N N . PHE B 1 329 ? -18.628 47.096 21.731 1.00 59.02 308 PHE B N 1
ATOM 4793 C CA . PHE B 1 329 ? -19.203 48.424 21.987 1.00 60.15 308 PHE B CA 1
ATOM 4794 C C . PHE B 1 329 ? -18.403 49.363 22.881 1.00 61.02 308 PHE B C 1
ATOM 4795 O O . PHE B 1 329 ? -18.922 50.392 23.306 1.00 61.44 308 PHE B O 1
ATOM 4803 N N . GLY B 1 330 ? -17.149 49.028 23.165 1.00 61.98 309 GLY B N 1
ATOM 4804 C CA . GLY B 1 330 ? -16.288 49.902 23.968 1.00 62.79 309 GLY B CA 1
ATOM 4805 C C . GLY B 1 330 ? -16.756 50.175 25.400 1.00 63.39 309 GLY B C 1
ATOM 4806 O O . GLY B 1 330 ? -16.048 50.835 26.177 1.00 64.02 309 GLY B O 1
ATOM 4807 N N . LEU B 1 331 ? -17.924 49.655 25.762 1.00 63.19 310 LEU B N 1
ATOM 4808 C CA . LEU B 1 331 ? -18.534 49.953 27.053 1.00 63.26 310 LEU B CA 1
ATOM 4809 C C . LEU B 1 331 ? -17.862 49.272 28.240 1.00 63.21 310 LEU B C 1
ATOM 4810 O O . LEU B 1 331 ? -18.405 48.323 28.811 1.00 63.12 310 LEU B O 1
ATOM 4815 N N . GLU B 1 332 ? -16.709 49.792 28.637 1.00 63.31 311 GLU B N 1
ATOM 4816 C CA . GLU B 1 332 ? -15.887 49.129 29.625 1.00 63.93 311 GLU B CA 1
ATOM 4817 C C . GLU B 1 332 ? -16.522 49.034 31.022 1.00 64.32 311 GLU B C 1
ATOM 4818 O O . GLU B 1 332 ? -16.405 47.996 31.676 1.00 64.12 311 GLU B O 1
ATOM 4824 N N . GLU B 1 333 ? -17.196 50.093 31.479 1.00 65.10 312 GLU B N 1
ATOM 4825 C CA . GLU B 1 333 ? -17.858 50.059 32.809 1.00 65.76 312 GLU B CA 1
ATOM 4826 C C . GLU B 1 333 ? -19.004 49.033 32.889 1.00 66.08 312 GLU B C 1
ATOM 4827 O O . GLU B 1 333 ? -19.161 48.337 33.901 1.00 66.03 312 GLU B O 1
ATOM 4829 N N . GLU B 1 334 ? -19.772 48.930 31.807 1.00 66.29 313 GLU B N 1
ATOM 4830 C CA . GLU B 1 334 ? -20.905 48.007 31.712 1.00 66.91 313 GLU B CA 1
ATOM 4831 C C . GLU B 1 334 ? -20.440 46.549 31.735 1.00 66.85 313 GLU B C 1
ATOM 4832 O O . GLU B 1 334 ? -21.177 45.648 32.178 1.00 66.92 313 GLU B O 1
ATOM 4838 N N . ALA B 1 335 ? -19.223 46.329 31.239 1.00 66.48 314 ALA B N 1
ATOM 4839 C CA . ALA B 1 335 ? -18.584 45.020 31.277 1.00 66.07 314 ALA B CA 1
ATOM 4840 C C . ALA B 1 335 ? -18.168 44.720 32.700 1.00 65.98 314 ALA B C 1
ATOM 4841 O O . ALA B 1 335 ? -18.556 43.702 33.274 1.00 65.51 314 ALA B O 1
ATOM 4843 N N . LYS B 1 336 ? -17.371 45.634 33.258 1.00 66.25 315 LYS B N 1
ATOM 4844 C CA . LYS B 1 336 ? -16.865 45.523 34.619 1.00 66.26 315 LYS B CA 1
ATOM 4845 C C . LYS B 1 336 ? -18.051 45.331 35.543 1.00 65.80 315 LYS B C 1
ATOM 4846 O O . LYS B 1 336 ? -17.976 44.594 36.531 1.00 65.75 315 LYS B O 1
ATOM 4852 N N . ALA B 1 337 ? -19.158 45.972 35.185 1.00 65.34 316 ALA B N 1
ATOM 4853 C CA . ALA B 1 337 ? -20.399 45.840 35.932 1.00 64.86 316 ALA B CA 1
ATOM 4854 C C . ALA B 1 337 ? -20.803 44.386 36.074 1.00 64.51 316 ALA B C 1
ATOM 4855 O O . ALA B 1 337 ? -21.024 43.911 37.181 1.00 64.68 316 ALA B O 1
ATOM 4857 N N . ILE B 1 338 ? -20.881 43.678 34.952 1.00 64.25 317 ILE B N 1
ATOM 4858 C CA . ILE B 1 338 ? -21.249 42.269 34.963 1.00 63.80 317 ILE B CA 1
ATOM 4859 C C . ILE B 1 338 ? -20.185 41.401 35.595 1.00 63.84 317 ILE B C 1
ATOM 4860 O O . ILE B 1 338 ? -20.497 40.524 36.383 1.00 63.70 317 ILE B O 1
ATOM 4865 N N . GLU B 1 339 ? -18.927 41.652 35.257 1.00 64.17 318 GLU B N 1
ATOM 4866 C CA . GLU B 1 339 ? -17.872 40.739 35.654 1.00 64.72 318 GLU B CA 1
ATOM 4867 C C . GLU B 1 339 ? -17.870 40.592 37.168 1.00 64.74 318 GLU B C 1
ATOM 4868 O O . GLU B 1 339 ? -17.974 39.470 37.701 1.00 64.46 318 GLU B O 1
ATOM 4874 N N . LYS B 1 340 ? -17.798 41.741 37.843 1.00 65.00 319 LYS B N 1
ATOM 4875 C CA . LYS B 1 340 ? -17.592 41.807 39.290 1.00 65.05 319 LYS B CA 1
ATOM 4876 C C . LYS B 1 340 ? -18.856 41.398 40.043 1.00 64.28 319 LYS B C 1
ATOM 4877 O O . LYS B 1 340 ? -18.773 40.725 41.080 1.00 64.16 319 LYS B O 1
ATOM 4883 N N . ALA B 1 341 ? -20.013 41.783 39.496 1.00 63.17 320 ALA B N 1
ATOM 4884 C CA . ALA B 1 341 ? -21.307 41.272 39.948 1.00 62.36 320 ALA B CA 1
ATOM 4885 C C . ALA B 1 341 ? -21.300 39.753 40.059 1.00 61.67 320 ALA B C 1
ATOM 4886 O O . ALA B 1 341 ? -21.655 39.203 41.095 1.00 61.92 320 ALA B O 1
ATOM 4888 N N . VAL B 1 342 ? -20.889 39.091 38.985 1.00 61.27 321 VAL B N 1
ATOM 4889 C CA . VAL B 1 342 ? -20.662 37.648 38.964 1.00 61.12 321 VAL B CA 1
ATOM 4890 C C . VAL B 1 342 ? -19.613 37.216 40.002 1.00 61.44 321 VAL B C 1
ATOM 4891 O O . VAL B 1 342 ? -19.884 36.343 40.824 1.00 61.62 321 VAL B O 1
ATOM 4895 N N . GLU B 1 343 ? -18.438 37.835 39.989 1.00 61.18 322 GLU B N 1
ATOM 4896 C CA . GLU B 1 343 ? -17.437 37.521 40.997 1.00 61.69 322 GLU B CA 1
ATOM 4897 C C . GLU B 1 343 ? -18.025 37.500 42.401 1.00 61.46 322 GLU B C 1
ATOM 4898 O O . GLU B 1 343 ? -17.689 36.614 43.204 1.00 61.64 322 GLU B O 1
ATOM 4904 N N . LYS B 1 344 ? -18.887 38.482 42.690 1.00 61.20 323 LYS B N 1
ATOM 4905 C CA . LYS B 1 344 ? -19.560 38.567 43.989 1.00 60.68 323 LYS B CA 1
ATOM 4906 C C . LYS B 1 344 ? -20.387 37.318 44.173 1.00 60.44 323 LYS B C 1
ATOM 4907 O O . LYS B 1 344 ? -20.031 36.479 45.004 1.00 60.63 323 LYS B O 1
ATOM 4909 N N . VAL B 1 345 ? -21.443 37.150 43.379 1.00 59.87 324 VAL B N 1
ATOM 4910 C CA . VAL B 1 345 ? -22.348 35.998 43.566 1.00 60.00 324 VAL B CA 1
ATOM 4911 C C . VAL B 1 345 ? -21.600 34.662 43.840 1.00 60.27 324 VAL B C 1
ATOM 4912 O O . VAL B 1 345 ? -22.132 33.747 44.473 1.00 60.00 324 VAL B O 1
ATOM 4916 N N . LEU B 1 346 ? -20.352 34.577 43.393 1.00 60.77 325 LEU B N 1
ATOM 4917 C CA . LEU B 1 346 ? -19.517 33.417 43.693 1.00 61.38 325 LEU B CA 1
ATOM 4918 C C . LEU B 1 346 ? -18.890 33.533 45.072 1.00 62.12 325 LEU B C 1
ATOM 4919 O O . LEU B 1 346 ? -18.866 32.571 45.841 1.00 62.36 325 LEU B O 1
ATOM 4924 N N . ALA B 1 347 ? -18.380 34.720 45.378 1.00 63.10 326 ALA B N 1
ATOM 4925 C CA . ALA B 1 347 ? -17.738 34.964 46.655 1.00 63.87 326 ALA B CA 1
ATOM 4926 C C . ALA B 1 347 ? -18.754 34.682 47.748 1.00 64.57 326 ALA B C 1
ATOM 4927 O O . ALA B 1 347 ? -18.396 34.220 48.839 1.00 64.65 326 ALA B O 1
ATOM 4929 N N . GLU B 1 348 ? -20.027 34.909 47.417 1.00 65.37 327 GLU B N 1
ATOM 4930 C CA . GLU B 1 348 ? -21.131 34.773 48.367 1.00 66.42 327 GLU B CA 1
ATOM 4931 C C . GLU B 1 348 ? -21.347 33.308 48.732 1.00 66.84 327 GLU B C 1
ATOM 4932 O O . GLU B 1 348 ? -21.464 32.965 49.910 1.00 66.86 327 GLU B O 1
ATOM 4938 N N . GLY B 1 349 ? -21.396 32.448 47.715 1.00 67.55 328 GLY B N 1
ATOM 4939 C CA . GLY B 1 349 ? -21.596 31.012 47.926 1.00 67.93 328 GLY B CA 1
ATOM 4940 C C . GLY B 1 349 ? -22.500 30.334 46.912 1.00 68.18 328 GLY B C 1
ATOM 4941 O O . GLY B 1 349 ? -22.716 29.104 46.962 1.00 68.07 328 GLY B O 1
ATOM 4942 N N . TYR B 1 350 ? -23.038 31.118 45.985 1.00 68.28 329 TYR B N 1
ATOM 4943 C CA . TYR B 1 350 ? -23.876 30.521 44.953 1.00 68.60 329 TYR B CA 1
ATOM 4944 C C . TYR B 1 350 ? -23.031 29.641 44.020 1.00 68.20 329 TYR B C 1
ATOM 4945 O O . TYR B 1 350 ? -21.829 29.889 43.807 1.00 68.03 329 TYR B O 1
ATOM 4954 N N . ARG B 1 351 ? -23.670 28.587 43.522 1.00 67.63 330 ARG B N 1
ATOM 4955 C CA . ARG B 1 351 ? -23.047 27.596 42.662 1.00 66.76 330 ARG B CA 1
ATOM 4956 C C . ARG B 1 351 ? -24.168 26.861 41.967 1.00 66.62 330 ARG B C 1
ATOM 4957 O O . ARG B 1 351 ? -25.203 26.621 42.574 1.00 66.62 330 ARG B O 1
ATOM 4965 N N . THR B 1 352 ? -23.990 26.545 40.689 1.00 66.54 331 THR B N 1
ATOM 4966 C CA . THR B 1 352 ? -24.896 25.608 40.030 1.00 66.44 331 THR B CA 1
ATOM 4967 C C . THR B 1 352 ? -24.290 24.204 40.072 1.00 66.71 331 THR B C 1
ATOM 4968 O O . THR B 1 352 ? -23.147 24.009 40.537 1.00 65.92 331 THR B O 1
ATOM 4972 N N . ALA B 1 353 ? -25.079 23.240 39.584 1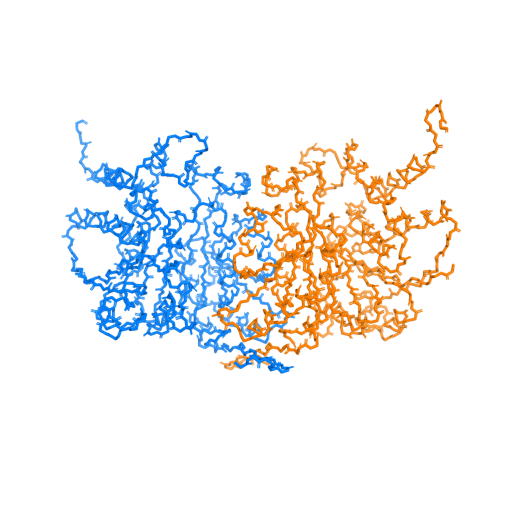.00 66.96 332 ALA B N 1
ATOM 4973 C CA . ALA B 1 353 ? -24.746 21.823 39.641 1.00 66.85 332 ALA B CA 1
ATOM 4974 C C . ALA B 1 353 ? -23.275 21.548 39.343 1.00 67.00 332 ALA B C 1
ATOM 4975 O O . ALA B 1 353 ? -22.637 20.756 40.023 1.00 67.02 332 ALA B O 1
ATOM 4977 N N . ASP B 1 354 ? -22.740 22.250 38.352 1.00 67.48 333 ASP B N 1
ATOM 4978 C CA . ASP B 1 354 ? -21.420 21.978 37.795 1.00 67.74 333 ASP B CA 1
ATOM 4979 C C . ASP B 1 354 ? -20.261 22.621 38.536 1.00 68.08 333 ASP B C 1
ATOM 4980 O O . ASP B 1 354 ? -19.148 22.105 38.482 1.00 68.04 333 ASP B O 1
ATOM 4985 N N . ILE B 1 355 ? -20.499 23.743 39.212 1.00 68.95 334 ILE B N 1
ATOM 4986 C CA . ILE B 1 355 ? -19.442 24.347 40.047 1.00 69.70 334 ILE B CA 1
ATOM 4987 C C . ILE B 1 355 ? -19.543 23.998 41.530 1.00 70.35 334 ILE B C 1
ATOM 4988 O O . ILE B 1 355 ? -18.712 24.417 42.342 1.00 70.59 334 ILE B O 1
ATOM 4993 N N . ALA B 1 356 ? -20.547 23.208 41.880 1.00 71.26 335 ALA B N 1
ATOM 4994 C CA . ALA B 1 356 ? -20.703 22.773 43.259 1.00 72.24 335 ALA B CA 1
ATOM 4995 C C . ALA B 1 356 ? -19.787 21.596 43.567 1.00 72.88 335 ALA B C 1
ATOM 4996 O O . ALA B 1 356 ? -19.747 20.623 42.808 1.00 72.88 335 ALA B O 1
ATOM 4998 N N . LYS B 1 357 ? -19.049 21.696 44.671 1.00 73.78 336 LYS B N 1
ATOM 4999 C CA . LYS B 1 357 ? -18.406 20.532 45.260 1.00 75.16 336 LYS B CA 1
ATOM 5000 C C . LYS B 1 357 ? -19.525 19.561 45.654 1.00 76.07 336 LYS B C 1
ATOM 5001 O O . LYS B 1 357 ? -20.671 19.976 45.822 1.00 76.12 336 LYS B O 1
ATOM 5007 N N . PRO B 1 358 ? -19.222 18.256 45.779 1.00 77.06 337 PRO B N 1
ATOM 5008 C CA . PRO B 1 358 ? -20.386 17.398 46.007 1.00 77.46 337 PRO B CA 1
ATOM 5009 C C . PRO B 1 358 ? -20.917 17.517 47.445 1.00 78.08 337 PRO B C 1
ATOM 5010 O O . PRO B 1 358 ? -20.149 17.784 48.391 1.00 77.66 337 PRO B O 1
ATOM 5014 N N . GLY B 1 359 ? -22.231 17.353 47.590 1.00 78.68 338 GLY B N 1
ATOM 5015 C CA . GLY B 1 359 ? -22.871 17.479 48.892 1.00 79.49 338 GLY B CA 1
ATOM 5016 C C . GLY B 1 359 ? -23.149 18.914 49.287 1.00 80.15 338 GLY B C 1
ATOM 5017 O O . GLY B 1 359 ? -23.979 19.157 50.178 1.00 80.44 338 GLY B O 1
ATOM 5018 N N . GLY B 1 360 ? -22.444 19.857 48.640 1.00 80.55 339 GLY B N 1
ATOM 5019 C CA . GLY B 1 360 ? -22.718 21.303 48.754 1.00 80.64 339 GLY B CA 1
ATOM 5020 C C . GLY B 1 360 ? -23.986 21.657 47.987 1.00 80.91 339 GLY B C 1
ATOM 5021 O O . GLY B 1 360 ? -24.368 20.959 47.035 1.00 80.60 339 GLY B O 1
ATOM 5022 N N . LYS B 1 361 ? -24.668 22.723 48.392 1.00 81.23 340 LYS B N 1
ATOM 5023 C CA . LYS B 1 361 ? -25.905 23.038 47.700 1.00 81.64 340 LYS B CA 1
ATOM 5024 C C . LYS B 1 361 ? -25.653 23.879 46.457 1.00 81.43 340 LYS B C 1
ATOM 5025 O O . LYS B 1 361 ? -24.757 24.730 46.435 1.00 81.39 340 LYS B O 1
ATOM 5031 N N . TYR B 1 362 ? -26.442 23.587 45.422 1.00 81.35 341 TYR B N 1
ATOM 5032 C CA . TYR B 1 362 ? -26.433 24.297 44.141 1.00 81.10 341 TYR B CA 1
ATOM 5033 C C . TYR B 1 362 ? -27.773 25.062 43.911 1.00 80.67 341 TYR B C 1
ATOM 5034 O O . TYR B 1 362 ? -28.692 24.955 44.744 1.00 80.89 341 TYR B O 1
ATOM 5043 N N . VAL B 1 363 ? -27.870 25.834 42.813 1.00 79.85 342 VAL B N 1
ATOM 5044 C CA . VAL B 1 363 ? -29.105 26.579 42.437 1.00 78.80 342 VAL B CA 1
ATOM 5045 C C . VAL B 1 363 ? -29.594 26.293 41.001 1.00 78.15 342 VAL B C 1
ATOM 5046 O O . VAL B 1 363 ? -28.912 25.636 40.216 1.00 78.11 342 VAL B O 1
ATOM 5050 N N . SER B 1 364 ? -30.782 26.781 40.667 1.00 77.39 343 SER B N 1
ATOM 5051 C CA . SER B 1 364 ? -31.304 26.605 39.325 1.00 76.88 343 SER B CA 1
ATOM 5052 C C . SER B 1 364 ? -30.746 27.709 38.450 1.00 76.44 343 SER B C 1
ATOM 5053 O O . SER B 1 364 ? -30.148 28.661 38.949 1.00 76.42 343 SER B O 1
ATOM 5056 N N . THR B 1 365 ? -30.964 27.575 37.145 1.00 75.94 344 THR B N 1
ATOM 5057 C CA . THR B 1 365 ? -30.569 28.578 36.166 1.00 75.45 344 THR B CA 1
ATOM 5058 C C . THR B 1 365 ? -31.113 29.950 36.566 1.00 75.47 344 THR B C 1
ATOM 5059 O O . THR B 1 365 ? -30.378 30.934 36.592 1.00 75.38 344 THR B O 1
ATOM 5063 N N . THR B 1 366 ? -32.396 30.010 36.903 1.00 75.58 345 THR B N 1
ATOM 5064 C CA . THR B 1 366 ? -33.031 31.302 37.143 1.00 75.78 345 THR B CA 1
ATOM 5065 C C . THR B 1 366 ? -32.591 31.871 38.490 1.00 75.92 345 THR B C 1
ATOM 5066 O O . THR B 1 366 ? -32.277 33.057 38.605 1.00 75.58 345 THR B O 1
ATOM 5070 N N . GLU B 1 367 ? -32.530 31.007 39.498 1.00 76.06 346 GLU B N 1
ATOM 5071 C CA . GLU B 1 367 ? -31.997 31.406 40.790 1.00 76.43 346 GLU B CA 1
ATOM 5072 C C . GLU B 1 367 ? -30.542 31.839 40.651 1.00 75.90 346 GLU B C 1
ATOM 5073 O O . GLU B 1 367 ? -30.030 32.620 41.453 1.00 75.90 346 GLU B O 1
ATOM 5079 N N . MET B 1 368 ? -29.893 31.359 39.601 1.00 75.52 347 MET B N 1
ATOM 5080 C CA . MET B 1 368 ? -28.584 31.876 39.241 1.00 75.21 347 MET B CA 1
ATOM 5081 C C . MET B 1 368 ? -28.683 33.223 38.526 1.00 75.26 347 MET B C 1
ATOM 5082 O O . MET B 1 368 ? -27.957 34.176 38.872 1.00 75.14 347 MET B O 1
ATOM 5087 N N . THR B 1 369 ? -29.568 33.298 37.530 1.00 74.95 348 THR B N 1
ATOM 5088 C CA . THR B 1 369 ? -29.709 34.515 36.746 1.00 74.90 348 THR B CA 1
ATOM 5089 C C . THR B 1 369 ? -30.123 35.661 37.655 1.00 74.85 348 THR B C 1
ATOM 5090 O O . THR B 1 369 ? -29.433 36.668 37.736 1.00 75.00 348 THR B O 1
ATOM 5094 N N . ASP B 1 370 ? -31.232 35.473 38.363 1.00 74.88 349 ASP B N 1
ATOM 5095 C CA . ASP B 1 370 ? -31.829 36.511 39.190 1.00 74.44 349 ASP B CA 1
ATOM 5096 C C . ASP B 1 370 ? -30.818 37.037 40.176 1.00 74.17 349 ASP B C 1
ATOM 5097 O O . ASP B 1 370 ? -30.734 38.237 40.383 1.00 74.04 349 ASP B O 1
ATOM 5102 N N . GLU B 1 371 ? -30.040 36.136 40.775 1.00 74.26 350 GLU B N 1
ATOM 5103 C CA . GLU B 1 371 ? -29.064 36.531 41.805 1.00 74.28 350 GLU B CA 1
ATOM 5104 C C . GLU B 1 371 ? -28.014 37.444 41.254 1.00 73.64 350 GLU B C 1
ATOM 5105 O O . GLU B 1 371 ? -27.488 38.291 41.952 1.00 73.60 350 GLU B O 1
ATOM 5111 N N . VAL B 1 372 ? -27.722 37.256 39.984 1.00 73.47 351 VAL B N 1
ATOM 5112 C CA . VAL B 1 372 ? -26.732 38.052 39.327 1.00 73.56 351 VAL B CA 1
ATOM 5113 C C . VAL B 1 372 ? -27.356 39.401 38.986 1.00 73.58 351 VAL B C 1
ATOM 5114 O O . VAL B 1 372 ? -26.701 40.437 39.102 1.00 73.70 351 VAL B O 1
ATOM 5118 N N . LYS B 1 373 ? -28.625 39.395 38.594 1.00 73.68 352 LYS B N 1
ATOM 5119 C CA . LYS B 1 373 ? -29.331 40.641 38.278 1.00 74.05 352 LYS B CA 1
ATOM 5120 C C . LYS B 1 373 ? -29.291 41.595 39.471 1.00 74.35 352 LYS B C 1
ATOM 5121 O O . LYS B 1 373 ? -29.070 42.800 39.313 1.00 74.38 352 LYS B O 1
ATOM 5127 N N . ALA B 1 374 ? -29.480 41.025 40.659 1.00 74.57 353 ALA B N 1
ATOM 5128 C CA . ALA B 1 374 ? -29.443 41.747 41.920 1.00 74.71 353 ALA B CA 1
ATOM 5129 C C . ALA B 1 374 ? -28.090 42.381 42.200 1.00 75.04 353 ALA B C 1
ATOM 5130 O O . ALA B 1 374 ? -28.002 43.517 42.665 1.00 74.87 353 ALA B O 1
ATOM 5132 N N . ALA B 1 375 ? -27.034 41.631 41.934 1.00 75.74 354 ALA B N 1
ATOM 5133 C CA . ALA B 1 375 ? -25.695 42.104 42.191 1.00 76.78 354 ALA B CA 1
ATOM 5134 C C . ALA B 1 375 ? -25.309 43.278 41.268 1.00 77.86 354 ALA B C 1
ATOM 5135 O O . ALA B 1 375 ? -24.309 43.975 41.535 1.00 77.85 354 ALA B O 1
ATOM 5137 N N . VAL B 1 376 ? -26.091 43.509 40.200 1.00 78.78 355 VAL B N 1
ATOM 5138 C CA . VAL B 1 376 ? -25.850 44.681 39.336 1.00 79.81 355 VAL B CA 1
ATOM 5139 C C . VAL B 1 376 ? -26.443 45.961 39.923 1.00 80.56 355 VAL B C 1
ATOM 5140 O O . VAL B 1 376 ? -25.829 47.023 39.827 1.00 81.09 355 VAL B O 1
ATOM 5144 N N . VAL B 1 377 ? -27.622 45.844 40.534 1.00 81.23 356 VAL B N 1
ATOM 5145 C CA . VAL B 1 377 ? -28.346 46.981 41.117 1.00 81.96 356 VAL B CA 1
ATOM 5146 C C . VAL B 1 377 ? -27.651 47.527 42.386 1.00 82.83 356 VAL B C 1
ATOM 5147 O O . VAL B 1 377 ? -27.462 48.738 42.528 1.00 82.80 356 VAL B O 1
ATOM 5151 N N . ASP B 1 378 ? -27.264 46.625 43.287 1.00 83.91 357 ASP B N 1
ATOM 5152 C CA . ASP B 1 378 ? -26.597 46.995 44.539 1.00 85.19 357 ASP B CA 1
ATOM 5153 C C . ASP B 1 378 ? -25.152 47.467 44.311 1.00 86.08 357 ASP B C 1
ATOM 5154 O O . ASP B 1 378 ? -24.595 48.178 45.153 1.00 86.17 357 ASP B O 1
ATOM 5159 N N . GLU B 1 379 ? -24.547 47.040 43.193 1.00 87.20 358 GLU B N 1
ATOM 5160 C CA . GLU B 1 379 ? -23.218 47.516 42.756 1.00 88.13 358 GLU B CA 1
ATOM 5161 C C . GLU B 1 379 ? -23.360 48.841 42.017 1.00 88.77 358 GLU B C 1
ATOM 5162 O O . GLU B 1 379 ? -22.362 49.513 41.719 1.00 88.97 358 GLU B O 1
ATOM 5164 N N . LEU B 1 380 ? -24.609 49.197 41.708 1.00 89.38 359 LEU B N 1
ATOM 5165 C CA . LEU B 1 380 ? -24.941 50.530 41.203 1.00 90.17 359 LEU B CA 1
ATOM 5166 C C . LEU B 1 380 ? -25.506 51.420 42.323 1.00 90.98 359 LEU B C 1
ATOM 5167 O O . LEU B 1 380 ? -26.155 52.440 42.055 1.00 90.94 359 LEU B O 1
ATOM 5172 N N . ALA B 1 381 ? -25.253 50.998 43.570 1.00 91.88 360 ALA B N 1
ATOM 5173 C CA . ALA B 1 381 ? -25.398 51.834 44.766 1.00 92.77 360 ALA B CA 1
ATOM 5174 C C . ALA B 1 381 ? -24.192 52.784 44.887 1.00 93.50 360 ALA B C 1
ATOM 5175 O O . ALA B 1 381 ? -23.027 52.381 44.691 1.00 93.50 360 ALA B O 1
ATOM 5177 N N . THR B 1 382 ? -24.484 54.038 45.235 1.00 94.25 361 THR B N 1
ATOM 5178 C CA . THR B 1 382 ? -23.534 55.134 45.042 1.00 94.77 361 THR B CA 1
ATOM 5179 C C . THR B 1 382 ? -23.357 56.072 46.267 1.00 95.15 361 THR B C 1
ATOM 5180 O O . THR B 1 382 ? -23.436 57.298 46.155 1.00 95.03 361 THR B O 1
ATOM 5184 N N . SER B 1 383 ? -23.096 55.475 47.431 1.00 95.75 362 SER B N 1
ATOM 5185 C CA . SER B 1 383 ? -22.973 56.207 48.696 1.00 96.24 362 SER B CA 1
ATOM 5186 C C . SER B 1 383 ? -22.384 55.292 49.782 1.00 96.54 362 SER B C 1
ATOM 5187 O O . SER B 1 383 ? -22.569 54.072 49.737 1.00 96.66 362 SER B O 1
ATOM 5190 N N . ALA B 1 384 ? -21.689 55.881 50.759 1.00 96.91 363 ALA B N 1
ATOM 5191 C CA . ALA B 1 384 ? -21.088 55.120 51.869 1.00 97.19 363 ALA B CA 1
ATOM 5192 C C . ALA B 1 384 ? -21.342 55.765 53.256 1.00 97.55 363 ALA B C 1
ATOM 5193 O O . ALA B 1 384 ? -20.387 56.259 53.892 1.00 97.65 363 ALA B O 1
ATOM 5195 N N . ILE B 1 385 ? -22.607 55.708 53.731 1.00 97.69 364 ILE B N 1
ATOM 5196 C CA . ILE B 1 385 ? -23.158 56.597 54.798 1.00 97.42 364 ILE B CA 1
ATOM 5197 C C . ILE B 1 385 ? -22.541 57.996 54.659 1.00 97.46 364 ILE B C 1
ATOM 5198 O O . ILE B 1 385 ? -22.387 58.732 55.641 1.00 97.23 364 ILE B O 1
ATOM 5203 N N . MET B 1 386 ? -22.218 58.343 53.407 1.00 97.68 365 MET B N 1
ATOM 5204 C CA . MET B 1 386 ? -21.309 59.449 53.075 1.00 98.13 365 MET B CA 1
ATOM 5205 C C . MET B 1 386 ? -21.222 59.785 51.565 1.00 98.10 365 MET B C 1
ATOM 5206 O O . MET B 1 386 ? -22.235 59.770 50.855 1.00 98.25 365 MET B O 1
ATOM 5208 N N . THR B 1 387 ? -20.002 60.102 51.110 1.00 97.77 366 THR B N 1
ATOM 5209 C CA . THR B 1 387 ? -19.682 60.432 49.720 1.00 97.39 366 THR B CA 1
ATOM 5210 C C . THR B 1 387 ? -19.779 61.924 49.467 1.00 97.25 366 THR B C 1
ATOM 5211 O O . THR B 1 387 ? -19.006 62.468 48.684 1.00 97.19 366 THR B O 1
#

Radius of gyration: 27.27 Å; Cα contacts (8 Å, |Δi|>4): 1614; chains: 2; bounding box: 72×80×59 Å

Secondary structure (DSSP, 8-state):
-EEEEEEESTTHHHHHHHHHHHHHHHHHHHS---EEEE---THHHHHSSSSSS-HHHHHHHHTSSEEEEEE---STTTSS--SSSSS--HHHHHHHTTEEEEEEEEE--GGGTTSSSB-HHHHSS-EEEEEEE-SSBS---TT-SEEEEEEEEEHHHHHHHHHHHHHHHHTTTSEEEEEE-TTT-HHHHHHHHHHHHHHTT-TTSEEEEEEHHHHHHHHHH-GGG-SEEEE-HHHHHHHHHHHHHHHS-TTT-EEEEEETTS-EEEEESS---TTTTTSS-S-THHHHHHHHHHHHHHH--HHHHHHHHHHHHHHHHHT--BTTTSPSS---B-HHHHHHHHHHHHHHTS-----/-EEEEEEEESTTHHHHHHHHHHHHHHHHHHHS--EEEEE---THHHHHHHSSSS-HHHHHHHHTSSEEEEEE---GGGTSS-TTT-SS--HHHHHHHTTEEEEEEEEE--GGGTTSSSB-HHHHSS-EEEEEEE-SSB---TT-SEEEEEEEEEHHHHHHHHHHHHHHHHHTTSEEEEEE-TTT-HHHHHHHHHHHHHHTT-TTSEEEEEEHHHHHHHHHH-GGG-SEEEE-HHHHHHHHHHHHHHHS-GGG-EEEEEESS--EEEEESS---GGGTTTT-S--HHHHHHHHHHHHHHH--HHHHHHHHHHHHHHHHHT--BTTTSPTTS--B-HHHHHHHHHHHHHGGG---SS--

Sequence (712 aa):
KKIAVLPGDGIGPEVMEAAIEVLKAVAERFGHEFEFEYGLIGGAAIDEAGTPLPEETLDVCRGSDAILLGAVGGPKWDQNPSELRPEKGLLGIRKGLDLFANLRPVKVYDSLADASPLKKEVIEGVDLVIVRELTGGLYFEEGEEAAVDTLLYTREEIERIIRKAFELALTRKKKVTSVDKANVLESSRLWREVAEEVAKEYPDVELEHMLVDNAAMQLIRNPRQFDVIVTENMFGDILSDEASMITGSLGMLPSASLSTDGLGLYEPVHGSAPDIAGKGIANPLATILSAAMMLRYSFGLEEEAKAIEKAVEKVLAEGYRTADIAKPGGKYVSTTEMTDEVKAAVVDELATSAIKKKIAVLPGDGIGPEVMEAAIEVLKAVAERFGHEFEFEYGLIGGAAIDEAGTPLPEETLDVCRGSDAILLGAVGGPKWDQNPSELRPEKGLLGIRKGLDLFANLRPVKVYDSLADASPLKKEVIEGVDLVIVRELTGGLYEEGEEAAVDTLLYTREEIERIIRKAFELALTRKKKVTSVDKANVLESSRLWREVAEEVAKEYPDVELEHMLVDNAAMQLIRNPRQFDVIVTENMFGDILSDEASMITGSLGMLPSASLSTDGLGLYEPVHGSAPDIAGKGIANPLATILSAAMMLRYSFGLEEEAKAIEKAVEKVLAEGYRTADIAKPGGKYVSTTEMTDEVKAAVVDELATSAIMT

CATH classification: 3.40.718.10